Protein AF-A0A7J7K0B6-F1 (afdb_monomer)

Structure (mmCIF, N/CA/C/O backbone):
data_AF-A0A7J7K0B6-F1
#
_entry.id   AF-A0A7J7K0B6-F1
#
loop_
_atom_site.group_PDB
_atom_site.id
_atom_site.type_symbol
_atom_site.label_atom_id
_atom_site.label_alt_id
_atom_site.label_comp_id
_atom_site.label_asym_id
_atom_site.label_entity_id
_atom_site.label_seq_id
_atom_site.pdbx_PDB_ins_code
_atom_site.Cartn_x
_atom_site.Cartn_y
_atom_site.Cartn_z
_atom_site.occupancy
_atom_site.B_iso_or_equiv
_atom_site.auth_seq_id
_atom_site.auth_comp_id
_atom_site.auth_asym_id
_atom_site.auth_atom_id
_atom_site.pdbx_PDB_model_num
ATOM 1 N N . MET A 1 1 ? 31.401 -4.359 -6.823 1.00 62.72 1 MET A N 1
ATOM 2 C CA . MET A 1 1 ? 30.817 -3.080 -7.295 1.00 62.72 1 MET A CA 1
ATOM 3 C C . MET A 1 1 ? 30.082 -3.314 -8.615 1.00 62.72 1 MET A C 1
ATOM 5 O O . MET A 1 1 ? 30.709 -3.185 -9.662 1.00 62.72 1 MET A O 1
ATOM 9 N N . PRO A 1 2 ? 28.789 -3.674 -8.580 1.00 75.25 2 PRO A N 1
ATOM 10 C CA . PRO A 1 2 ? 28.027 -4.053 -9.778 1.00 75.25 2 PRO A CA 1
ATOM 11 C C . PRO A 1 2 ? 27.914 -2.917 -10.810 1.00 75.25 2 PRO A C 1
ATOM 13 O O . PRO A 1 2 ? 28.052 -3.147 -11.998 1.00 75.25 2 PRO A O 1
ATOM 16 N N . LEU A 1 3 ? 27.817 -1.651 -10.392 1.00 81.56 3 LEU A N 1
ATOM 17 C CA . LEU A 1 3 ? 27.759 -0.515 -11.332 1.00 81.56 3 LEU A CA 1
ATOM 18 C C . LEU A 1 3 ? 29.090 -0.213 -12.054 1.00 81.56 3 LEU A C 1
ATOM 20 O O . LEU A 1 3 ? 29.159 0.674 -12.909 1.00 81.56 3 LEU A O 1
ATOM 24 N N . LYS A 1 4 ? 30.186 -0.900 -11.708 1.00 80.94 4 LYS A N 1
ATOM 25 C CA . LYS A 1 4 ? 31.463 -0.751 -12.421 1.00 80.94 4 LYS A CA 1
ATOM 26 C C . LYS A 1 4 ? 31.438 -1.479 -13.766 1.00 80.94 4 LYS A C 1
ATOM 28 O O . LYS A 1 4 ? 31.996 -0.948 -14.721 1.00 80.94 4 LYS A O 1
ATOM 33 N N . THR A 1 5 ? 30.759 -2.621 -13.842 1.00 82.62 5 THR A N 1
ATOM 34 C CA . THR A 1 5 ? 30.656 -3.432 -15.063 1.00 82.62 5 THR A CA 1
ATOM 35 C C . THR A 1 5 ? 29.687 -2.847 -16.087 1.00 82.62 5 THR A C 1
ATOM 37 O O . THR A 1 5 ? 29.778 -3.156 -17.267 1.00 82.62 5 THR A O 1
ATOM 40 N N . LEU A 1 6 ? 28.824 -1.912 -15.678 1.00 85.50 6 LEU A N 1
ATOM 41 C CA . LEU A 1 6 ? 27.868 -1.265 -16.576 1.00 85.50 6 LEU A CA 1
ATOM 42 C C . LEU A 1 6 ? 28.543 -0.461 -17.705 1.00 85.50 6 LEU A C 1
ATOM 44 O O . LEU A 1 6 ? 27.981 -0.325 -18.781 1.00 85.50 6 LEU A O 1
ATOM 48 N N . HIS A 1 7 ? 29.752 0.067 -17.491 1.00 85.00 7 HIS A N 1
ATOM 49 C CA . HIS A 1 7 ? 30.440 0.898 -18.488 1.00 85.00 7 HIS A CA 1
ATOM 50 C C . HIS A 1 7 ? 30.690 0.183 -19.825 1.00 85.00 7 HIS A C 1
ATOM 52 O O . HIS A 1 7 ? 30.212 0.691 -20.837 1.00 85.00 7 HIS A O 1
ATOM 58 N N . PRO A 1 8 ? 31.425 -0.945 -19.863 1.00 85.88 8 PRO A N 1
ATOM 59 C CA . PRO A 1 8 ? 31.659 -1.664 -21.114 1.00 85.88 8 PRO A CA 1
ATOM 60 C C . PRO A 1 8 ? 30.353 -2.206 -21.722 1.00 85.88 8 PRO A C 1
ATOM 62 O O . PRO A 1 8 ? 30.166 -2.144 -22.934 1.00 85.88 8 PRO A O 1
ATOM 65 N N . LEU A 1 9 ? 29.386 -2.601 -20.884 1.00 88.31 9 LEU A N 1
ATOM 66 C CA . LEU A 1 9 ? 28.076 -3.078 -21.339 1.00 88.31 9 LEU A CA 1
ATOM 67 C C . LEU A 1 9 ? 27.243 -2.006 -22.064 1.00 88.31 9 LEU A C 1
ATOM 69 O O . LEU A 1 9 ? 26.505 -2.339 -22.984 1.00 88.31 9 LEU A O 1
ATOM 73 N N . LEU A 1 10 ? 27.351 -0.727 -21.685 1.00 87.44 10 LEU A N 1
ATOM 74 C CA . LEU A 1 10 ? 26.626 0.361 -22.359 1.00 87.44 10 LEU A CA 1
ATOM 75 C C . LEU A 1 10 ? 27.238 0.756 -23.714 1.00 87.44 10 LEU A C 1
ATOM 77 O O . LEU A 1 10 ? 26.515 1.225 -24.592 1.00 87.44 10 LEU A O 1
ATOM 81 N N . GLU A 1 11 ? 28.552 0.598 -23.883 1.00 84.81 11 GLU A N 1
ATOM 82 C CA . GLU A 1 11 ? 29.245 0.964 -25.129 1.00 84.81 11 GLU A CA 1
ATOM 83 C C . GLU A 1 11 ? 29.095 -0.143 -26.172 1.00 84.81 11 GLU A C 1
ATOM 85 O O . GLU A 1 11 ? 28.530 0.081 -27.251 1.00 84.81 11 GLU A O 1
ATOM 90 N N . ASP A 1 12 ? 29.537 -1.343 -25.793 1.00 84.94 12 ASP A N 1
ATOM 91 C CA . ASP A 1 12 ? 29.802 -2.452 -26.708 1.00 84.94 12 ASP A CA 1
ATOM 92 C C . ASP A 1 12 ? 28.930 -3.681 -26.414 1.00 84.94 12 ASP A C 1
ATOM 94 O O . ASP A 1 12 ? 28.853 -4.599 -27.226 1.00 84.94 12 ASP A O 1
ATOM 98 N N . GLY A 1 13 ? 28.233 -3.7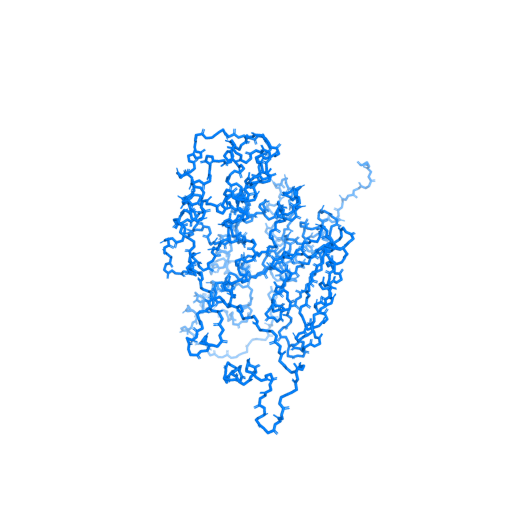06 -25.272 1.00 85.06 13 GLY A N 1
ATOM 99 C CA . GLY A 1 13 ? 27.377 -4.832 -24.886 1.00 85.06 13 GLY A CA 1
ATOM 100 C C . GLY A 1 13 ? 28.126 -6.046 -24.328 1.00 85.06 13 GLY A C 1
ATOM 101 O O . GLY A 1 13 ? 27.493 -7.032 -23.959 1.00 85.06 13 GLY A O 1
ATOM 102 N N . CYS A 1 14 ? 29.455 -5.984 -24.216 1.00 84.62 14 CYS A N 1
ATOM 103 C CA . CYS A 1 14 ? 30.297 -7.055 -23.684 1.00 84.62 14 CYS A CA 1
ATOM 104 C C . CYS A 1 14 ? 31.344 -6.512 -22.701 1.00 84.62 14 CYS A C 1
ATOM 106 O O . CYS A 1 14 ? 31.800 -5.381 -22.832 1.00 84.62 14 CYS A O 1
ATOM 108 N N . GLU A 1 15 ? 31.730 -7.310 -21.699 1.00 79.62 15 GLU A N 1
ATOM 109 C CA . GLU A 1 15 ? 32.771 -6.924 -20.727 1.00 79.62 15 GLU A CA 1
ATOM 110 C C . GLU A 1 15 ? 34.197 -7.164 -21.245 1.00 79.62 15 GLU A C 1
ATOM 112 O O . GLU A 1 15 ? 35.136 -6.507 -20.793 1.00 79.62 15 GLU A O 1
ATOM 117 N N . ASP A 1 16 ? 34.360 -8.109 -22.173 1.00 78.19 16 ASP A N 1
ATOM 118 C CA . ASP A 1 16 ? 35.659 -8.565 -22.655 1.00 78.19 16 ASP A CA 1
ATOM 119 C C . ASP A 1 16 ? 36.112 -7.751 -23.872 1.00 78.19 16 ASP A C 1
ATOM 121 O O . ASP A 1 16 ? 35.555 -7.863 -24.963 1.00 78.19 16 ASP A O 1
ATOM 125 N N . SER A 1 17 ? 37.153 -6.939 -23.684 1.00 67.69 17 SER A N 1
ATOM 126 C CA . SER A 1 17 ? 37.751 -6.119 -24.741 1.00 67.69 17 SER A CA 1
ATOM 127 C C . SER A 1 17 ? 38.537 -6.927 -25.778 1.00 67.69 17 SER A C 1
ATOM 129 O O . SER A 1 17 ? 38.987 -6.358 -26.772 1.00 67.69 17 SER A O 1
ATOM 131 N N . SER A 1 18 ? 38.730 -8.234 -25.557 1.00 73.19 18 SER A N 1
ATOM 132 C CA . SER A 1 18 ? 39.347 -9.139 -26.532 1.00 73.19 18 SER A CA 1
ATOM 133 C C . SER A 1 18 ? 38.360 -9.665 -27.580 1.00 73.19 18 SER A C 1
ATOM 135 O O . SER A 1 18 ? 38.782 -10.194 -28.612 1.00 73.19 18 SER A O 1
ATOM 137 N N . ILE A 1 19 ? 37.055 -9.487 -27.352 1.00 78.44 19 ILE A N 1
ATOM 138 C CA . ILE A 1 19 ? 35.992 -9.879 -28.276 1.00 78.44 19 ILE A CA 1
ATOM 139 C C . ILE A 1 19 ? 35.665 -8.686 -29.177 1.00 78.44 19 ILE A C 1
ATOM 141 O O . ILE A 1 19 ? 35.494 -7.563 -28.711 1.00 78.44 19 ILE A O 1
ATOM 145 N N . THR A 1 20 ? 35.575 -8.917 -30.490 1.00 82.50 20 THR A N 1
ATOM 146 C CA . THR A 1 20 ? 35.057 -7.893 -31.409 1.00 82.50 20 THR A CA 1
ATOM 147 C C . THR A 1 20 ? 33.538 -7.809 -31.228 1.00 82.50 20 THR A C 1
ATOM 149 O O . THR A 1 20 ? 32.883 -8.834 -31.424 1.00 82.50 20 THR A O 1
ATOM 152 N N . PRO A 1 21 ? 32.963 -6.647 -30.860 1.00 82.81 21 PRO A N 1
ATOM 153 C CA . PRO A 1 21 ? 31.543 -6.555 -30.533 1.00 82.81 21 PRO A CA 1
ATOM 154 C C . PRO A 1 21 ? 30.668 -6.889 -31.740 1.00 82.81 21 PRO A C 1
ATOM 156 O O . PRO A 1 21 ? 30.795 -6.278 -32.805 1.00 82.81 21 PRO A O 1
ATOM 159 N N . GLU A 1 22 ? 29.756 -7.844 -31.577 1.00 87.69 22 GLU A N 1
ATOM 160 C CA . GLU A 1 22 ? 28.780 -8.174 -32.612 1.00 87.69 22 GLU A CA 1
ATOM 161 C C . GLU A 1 22 ? 27.518 -7.305 -32.453 1.00 87.69 22 GLU A C 1
ATOM 163 O O . GLU A 1 22 ? 27.133 -6.980 -31.327 1.00 87.69 22 GLU A O 1
ATOM 168 N N . PRO A 1 23 ? 26.815 -6.933 -33.545 1.00 85.06 23 PRO A N 1
ATOM 169 C CA . PRO A 1 23 ? 25.704 -5.977 -33.477 1.00 85.06 23 PRO A CA 1
ATOM 170 C C . PRO A 1 23 ? 24.581 -6.347 -32.499 1.00 85.06 23 PRO A C 1
ATOM 172 O O . PRO A 1 23 ? 23.933 -5.458 -31.953 1.00 85.06 23 PRO A O 1
ATOM 175 N N . TYR A 1 24 ? 24.345 -7.642 -32.270 1.00 87.25 24 TYR A N 1
ATOM 176 C CA . TYR A 1 24 ? 23.297 -8.126 -31.368 1.00 87.25 24 TYR A CA 1
ATOM 177 C C . TYR A 1 24 ? 23.670 -8.033 -29.879 1.00 87.25 24 TYR A C 1
ATOM 179 O O . TYR A 1 24 ? 22.792 -8.187 -29.035 1.00 87.25 24 TYR A O 1
ATOM 187 N N . MET A 1 25 ? 24.946 -7.809 -29.543 1.00 88.06 25 MET A N 1
ATOM 188 C CA . MET A 1 25 ? 25.396 -7.669 -28.151 1.00 88.06 25 MET A CA 1
ATOM 189 C C . MET A 1 25 ? 24.951 -6.330 -27.555 1.00 88.06 25 MET A C 1
ATOM 191 O O . MET A 1 25 ? 24.743 -6.215 -26.347 1.00 88.06 25 MET A O 1
ATOM 195 N N . LYS A 1 26 ? 24.763 -5.312 -28.403 1.00 87.81 26 LYS A N 1
ATOM 196 C CA . LYS A 1 26 ? 24.331 -3.985 -27.976 1.00 87.81 26 LYS A CA 1
ATOM 197 C C . LYS A 1 26 ? 22.828 -3.962 -27.708 1.00 87.81 26 LYS A C 1
ATOM 199 O O . LYS A 1 26 ? 22.013 -4.037 -28.625 1.00 87.81 26 LYS A O 1
ATOM 204 N N . CYS A 1 27 ? 22.470 -3.781 -26.443 1.00 88.38 27 CYS A N 1
ATOM 205 C CA . CYS A 1 27 ? 21.085 -3.702 -25.989 1.00 88.38 27 CYS A CA 1
ATOM 206 C C . CYS A 1 27 ? 20.693 -2.268 -25.616 1.00 88.38 27 CYS A C 1
ATOM 208 O O . CYS A 1 27 ? 21.519 -1.468 -25.176 1.00 88.38 27 CYS A O 1
ATOM 210 N N . ALA A 1 28 ? 19.403 -1.949 -25.740 1.00 89.81 28 ALA A N 1
ATOM 211 C CA . ALA A 1 28 ? 18.856 -0.743 -25.128 1.00 89.81 28 ALA A CA 1
ATOM 212 C C . ALA A 1 28 ? 18.885 -0.879 -23.597 1.00 89.81 28 ALA A C 1
ATOM 214 O O . ALA A 1 28 ? 18.583 -1.943 -23.057 1.00 89.81 28 ALA A O 1
ATOM 215 N N . PHE A 1 29 ? 19.214 0.207 -22.898 1.00 88.50 29 PHE A N 1
ATOM 216 C CA . PHE A 1 29 ? 19.295 0.229 -21.441 1.00 88.50 29 PHE A CA 1
ATOM 217 C C . PHE A 1 29 ? 18.417 1.335 -20.859 1.00 88.50 29 PHE A C 1
ATOM 219 O O . PHE A 1 29 ? 18.525 2.498 -21.245 1.00 88.50 29 PHE A O 1
ATOM 226 N N . VAL A 1 30 ? 17.578 0.967 -19.889 1.00 91.06 30 VAL A N 1
ATOM 227 C CA . VAL A 1 30 ? 16.794 1.900 -19.076 1.00 91.06 30 VAL A CA 1
ATOM 228 C C . VAL A 1 30 ? 17.033 1.560 -17.610 1.00 91.06 30 VAL A C 1
ATOM 230 O O . VAL A 1 30 ? 16.657 0.487 -17.146 1.00 91.06 30 VAL A O 1
ATOM 233 N N . GLY A 1 31 ? 17.667 2.479 -16.882 1.00 88.56 31 GLY A N 1
ATOM 234 C CA . GLY A 1 31 ? 17.874 2.366 -15.441 1.00 88.56 31 GLY A CA 1
ATOM 235 C C . GLY A 1 31 ? 16.835 3.182 -14.678 1.00 88.56 31 GLY A C 1
ATOM 236 O O . GLY A 1 31 ? 16.727 4.387 -14.892 1.00 88.56 31 GLY A O 1
ATOM 237 N N . ILE A 1 32 ? 16.093 2.541 -13.776 1.00 90.00 32 ILE A N 1
ATOM 238 C CA . ILE A 1 32 ? 15.119 3.202 -12.898 1.00 90.00 32 ILE A CA 1
ATOM 239 C C . ILE A 1 32 ? 15.626 3.089 -11.462 1.00 90.00 32 ILE A C 1
ATOM 241 O O . ILE A 1 32 ? 15.944 1.996 -10.999 1.00 90.00 32 ILE A O 1
ATOM 245 N N . SER A 1 33 ? 15.702 4.214 -10.754 1.00 86.00 33 SER A N 1
ATOM 246 C CA . SER A 1 33 ? 16.157 4.260 -9.366 1.00 86.00 33 SER A CA 1
ATOM 247 C C . SER A 1 33 ? 15.370 5.301 -8.579 1.00 86.00 33 SER A C 1
ATOM 249 O O . SER A 1 33 ? 15.103 6.390 -9.081 1.00 86.00 33 SER A O 1
ATOM 251 N N . ASN A 1 34 ? 15.038 4.969 -7.330 1.00 83.44 34 ASN A N 1
ATOM 252 C CA . ASN A 1 34 ? 14.505 5.931 -6.358 1.00 83.44 34 ASN A CA 1
ATOM 253 C C . ASN A 1 34 ? 15.622 6.681 -5.614 1.00 83.44 34 ASN A C 1
ATOM 255 O O . ASN A 1 34 ? 15.354 7.654 -4.920 1.00 83.44 34 ASN A O 1
ATOM 259 N N . TRP A 1 35 ? 16.870 6.230 -5.761 1.00 82.19 35 TRP A N 1
ATOM 260 C CA . TRP A 1 35 ? 18.053 6.837 -5.161 1.00 82.19 35 TRP A CA 1
ATOM 261 C C . TRP A 1 35 ? 18.902 7.521 -6.224 1.00 82.19 35 TRP A C 1
ATOM 263 O O . TRP A 1 35 ? 18.989 7.052 -7.365 1.00 82.19 35 TRP A O 1
ATOM 273 N N . ALA A 1 36 ? 19.552 8.616 -5.838 1.00 77.25 36 ALA A N 1
ATOM 274 C CA . ALA A 1 36 ? 20.495 9.299 -6.707 1.00 77.25 36 ALA A CA 1
ATOM 275 C C . ALA A 1 36 ? 21.640 8.351 -7.102 1.00 77.25 36 ALA A C 1
ATOM 277 O O . ALA A 1 36 ? 22.202 7.641 -6.268 1.00 77.25 36 ALA A O 1
ATOM 278 N N . LEU A 1 37 ? 21.972 8.348 -8.390 1.00 77.19 37 LEU A N 1
ATOM 279 C CA . LEU A 1 37 ? 23.130 7.651 -8.936 1.00 77.19 37 LEU A CA 1
ATOM 280 C C . LEU A 1 37 ? 24.296 8.634 -9.062 1.00 77.19 37 LEU A C 1
ATOM 282 O O . LEU A 1 37 ? 24.095 9.833 -9.249 1.00 77.19 37 LEU A O 1
ATOM 286 N N . ASP A 1 38 ? 25.520 8.122 -8.959 1.00 75.62 38 ASP A N 1
ATOM 287 C CA . ASP A 1 38 ? 26.731 8.924 -9.140 1.00 75.62 38 ASP A CA 1
ATOM 288 C C . ASP A 1 38 ? 26.794 9.489 -10.578 1.00 75.62 38 ASP A C 1
ATOM 290 O O . ASP A 1 38 ? 26.729 8.703 -11.534 1.00 75.62 38 ASP A O 1
ATOM 294 N N . PRO A 1 39 ? 26.958 10.817 -10.764 1.00 69.88 39 PRO A N 1
ATOM 295 C CA . PRO A 1 39 ? 27.107 11.455 -12.075 1.00 69.88 39 PRO A CA 1
ATOM 296 C C . PRO A 1 39 ? 28.132 10.797 -12.999 1.00 69.88 39 PRO A C 1
ATOM 298 O O . PRO A 1 39 ? 27.911 10.740 -14.211 1.00 69.88 39 PRO A O 1
ATOM 301 N N . ALA A 1 40 ? 29.208 10.217 -12.456 1.00 70.31 40 ALA A N 1
ATOM 302 C CA . ALA A 1 40 ? 30.215 9.519 -13.256 1.00 70.31 40 ALA A CA 1
ATOM 303 C C . ALA A 1 40 ? 29.650 8.311 -14.036 1.00 70.31 40 ALA A C 1
ATOM 305 O O . ALA A 1 40 ? 30.222 7.912 -15.051 1.00 70.31 40 ALA A O 1
ATOM 306 N N . LYS A 1 41 ? 28.520 7.745 -13.589 1.00 71.56 41 LYS A N 1
ATOM 307 C CA . LYS A 1 41 ? 27.785 6.656 -14.256 1.00 71.56 41 LYS A CA 1
ATOM 308 C C . LYS A 1 41 ? 26.724 7.149 -15.238 1.00 71.56 41 LYS A C 1
ATOM 310 O O . LYS A 1 41 ? 26.234 6.361 -16.039 1.00 71.56 41 LYS A O 1
ATOM 315 N N . MET A 1 42 ? 26.382 8.435 -15.188 1.00 71.44 42 MET A N 1
ATOM 316 C CA . MET A 1 42 ? 25.254 9.023 -15.917 1.00 71.44 42 MET A CA 1
ATOM 317 C C . MET A 1 42 ? 25.672 9.760 -17.195 1.00 71.44 42 MET A C 1
ATOM 319 O O . MET A 1 42 ? 24.844 9.946 -18.079 1.00 71.44 42 MET A O 1
ATOM 323 N N . ASN A 1 43 ? 26.959 10.091 -17.358 1.00 79.06 43 ASN A N 1
ATOM 324 C CA . ASN A 1 43 ? 27.496 10.779 -18.547 1.00 79.06 43 ASN A CA 1
ATOM 325 C C . ASN A 1 43 ? 27.365 9.993 -19.871 1.00 79.06 43 ASN A C 1
ATOM 327 O O . ASN A 1 43 ? 27.688 10.526 -20.928 1.00 79.06 43 ASN A O 1
ATOM 331 N N . ARG A 1 44 ? 26.933 8.726 -19.823 1.00 81.31 44 ARG A N 1
ATOM 332 C CA . ARG A 1 44 ? 26.809 7.818 -20.980 1.00 81.31 44 ARG A CA 1
ATOM 333 C C . ARG A 1 44 ? 25.367 7.617 -21.453 1.00 81.31 44 ARG A C 1
ATOM 335 O O . ARG A 1 44 ? 25.108 6.776 -22.305 1.00 81.31 44 ARG A O 1
ATOM 342 N N . GLY A 1 45 ? 24.424 8.363 -20.889 1.00 83.81 45 GLY A N 1
ATOM 343 C CA . GLY A 1 45 ? 23.016 8.276 -21.249 1.00 83.81 45 GLY A CA 1
ATOM 344 C C . GLY A 1 45 ? 22.270 9.569 -20.960 1.00 83.81 45 GLY A C 1
ATOM 345 O O . GLY A 1 45 ? 22.851 10.582 -20.574 1.00 83.81 45 GLY A O 1
ATOM 346 N N . ILE A 1 46 ? 20.955 9.527 -21.150 1.00 87.81 46 ILE A N 1
ATOM 347 C CA . ILE A 1 46 ? 20.067 10.623 -20.768 1.00 87.81 46 ILE A CA 1
ATOM 348 C C . ILE A 1 46 ? 19.648 10.395 -19.319 1.00 87.81 46 ILE A C 1
ATOM 350 O O . ILE A 1 46 ? 19.001 9.397 -19.003 1.00 87.81 46 ILE A O 1
ATOM 354 N N . PHE A 1 47 ? 20.002 11.332 -18.443 1.00 87.69 47 PHE A N 1
ATOM 355 C CA . PHE A 1 47 ? 19.573 11.320 -17.051 1.00 87.69 47 PHE A CA 1
ATOM 356 C C . PHE A 1 47 ? 18.361 12.227 -16.854 1.00 87.69 47 PHE A C 1
ATOM 358 O O . PHE A 1 47 ? 18.395 13.414 -17.179 1.00 87.69 47 PHE A O 1
ATOM 365 N N . VAL A 1 48 ? 17.292 11.664 -16.293 1.00 89.06 48 VAL A N 1
ATOM 366 C CA . VAL A 1 48 ? 16.083 12.402 -15.926 1.00 89.06 48 VAL A CA 1
ATOM 367 C C . VAL A 1 48 ? 15.874 12.254 -14.428 1.00 89.06 48 VAL A C 1
ATOM 369 O O . VAL A 1 48 ? 15.624 11.155 -13.939 1.00 89.06 48 VAL A O 1
ATOM 372 N N . GLN A 1 49 ? 15.938 13.369 -13.705 1.00 86.81 49 GLN A N 1
ATOM 373 C CA . GLN A 1 49 ? 15.642 13.420 -12.278 1.00 86.81 49 GLN A CA 1
ATOM 374 C C . GLN A 1 49 ? 14.333 14.160 -12.042 1.00 86.81 49 GLN A C 1
ATOM 376 O O . GLN A 1 49 ? 14.098 15.230 -12.605 1.00 86.81 49 GLN A O 1
ATOM 381 N N . ARG A 1 50 ? 13.492 13.605 -11.170 1.00 86.31 50 ARG A N 1
ATOM 382 C CA . ARG A 1 50 ? 12.299 14.278 -10.656 1.00 86.31 50 ARG A CA 1
ATOM 383 C C . ARG A 1 50 ? 12.404 14.359 -9.142 1.00 86.31 50 ARG A C 1
ATOM 385 O O . ARG A 1 50 ? 12.654 13.349 -8.493 1.00 86.31 50 ARG A O 1
ATOM 392 N N . GLY A 1 51 ? 12.269 15.570 -8.611 1.00 84.62 51 GLY A N 1
ATOM 393 C CA . GLY A 1 51 ? 12.139 15.790 -7.174 1.00 84.62 51 GLY A CA 1
ATOM 394 C C . GLY A 1 51 ? 10.694 15.617 -6.712 1.00 84.62 51 GLY A C 1
ATOM 395 O O . GLY A 1 51 ? 9.825 15.199 -7.481 1.00 84.62 51 GLY A O 1
ATOM 396 N N . THR A 1 52 ? 10.437 15.991 -5.463 1.00 83.50 52 THR A N 1
ATOM 397 C CA . THR A 1 52 ? 9.082 16.048 -4.912 1.00 83.50 52 THR A CA 1
ATOM 398 C C . THR A 1 52 ? 8.224 17.031 -5.719 1.00 83.50 52 THR A C 1
ATOM 400 O O . THR A 1 52 ? 8.688 18.146 -5.990 1.00 83.50 52 THR A O 1
ATOM 403 N N . PRO A 1 53 ? 6.993 16.653 -6.118 1.00 86.94 53 PRO A N 1
ATOM 404 C CA . PRO A 1 53 ? 6.115 17.532 -6.876 1.00 86.94 53 PRO A CA 1
ATOM 405 C C . PRO A 1 53 ? 5.852 18.839 -6.140 1.00 86.94 53 PRO A C 1
ATOM 407 O O . PRO A 1 53 ? 5.492 18.854 -4.963 1.00 86.94 53 PRO A O 1
ATOM 410 N N . LYS A 1 54 ? 5.978 19.955 -6.854 1.00 90.06 54 LYS A N 1
ATOM 411 C CA . LYS A 1 54 ? 5.622 21.270 -6.317 1.00 90.06 54 LYS A CA 1
ATOM 412 C C . LYS A 1 54 ? 4.105 21.366 -6.118 1.00 90.06 54 LYS A C 1
ATOM 414 O O . LYS A 1 54 ? 3.354 20.709 -6.842 1.00 90.06 54 LYS A O 1
ATOM 419 N N . PRO A 1 55 ? 3.604 22.282 -5.268 1.00 92.75 55 PRO A N 1
ATOM 420 C CA . PRO A 1 55 ? 2.165 22.417 -5.020 1.00 92.75 55 PRO A CA 1
ATOM 421 C C . PRO A 1 55 ? 1.315 22.601 -6.287 1.00 92.75 55 PRO A C 1
ATOM 423 O O . PRO A 1 55 ? 0.199 22.097 -6.379 1.00 92.75 55 PRO A O 1
ATOM 426 N N . LYS A 1 56 ? 1.843 23.306 -7.297 1.00 94.38 56 LYS A N 1
ATOM 427 C CA . LYS A 1 56 ? 1.170 23.475 -8.596 1.00 94.38 56 LYS A CA 1
ATOM 428 C C . LYS A 1 56 ? 1.091 22.167 -9.389 1.00 94.38 56 LYS A C 1
ATOM 430 O O . LYS A 1 56 ? 0.063 21.898 -10.000 1.00 94.38 56 LYS A O 1
ATOM 435 N N . GLU A 1 57 ? 2.157 21.373 -9.370 1.00 93.94 57 GLU A N 1
ATOM 436 C CA . GLU A 1 57 ? 2.236 20.086 -10.068 1.00 93.94 57 GLU A CA 1
ATOM 437 C C . GLU A 1 57 ? 1.308 19.067 -9.408 1.00 93.94 57 GLU A C 1
ATOM 439 O O . GLU A 1 57 ? 0.552 18.399 -10.102 1.00 93.94 57 GLU A O 1
ATOM 444 N N . LEU A 1 58 ? 1.279 19.020 -8.074 1.00 94.69 58 LEU A N 1
ATOM 445 C CA . LEU A 1 58 ? 0.385 18.147 -7.316 1.00 94.69 58 LEU A CA 1
ATOM 446 C C . LEU A 1 58 ? -1.095 18.436 -7.615 1.00 94.69 58 LEU A C 1
ATOM 448 O O . LEU A 1 58 ? -1.868 17.520 -7.893 1.00 94.69 58 LEU A O 1
ATOM 452 N N . LYS A 1 59 ? -1.476 19.720 -7.647 1.00 94.44 59 LYS A N 1
ATOM 453 C CA . LYS A 1 59 ? -2.826 20.152 -8.044 1.00 94.44 59 LYS A CA 1
ATOM 454 C C . LYS A 1 59 ? -3.139 19.786 -9.492 1.00 94.44 59 LYS A C 1
ATOM 456 O O . LYS A 1 59 ? -4.270 19.413 -9.785 1.00 94.44 59 LYS A O 1
ATOM 461 N N . GLN A 1 60 ? -2.163 19.886 -10.396 1.00 94.12 60 GLN A N 1
ATOM 462 C CA . GLN A 1 60 ? -2.351 19.463 -11.782 1.00 94.12 60 GLN A CA 1
ATOM 463 C C . GLN A 1 60 ? -2.568 17.951 -11.868 1.00 94.12 60 GLN A C 1
ATOM 465 O O . GLN A 1 60 ? -3.509 17.530 -12.525 1.00 94.12 60 GLN A O 1
ATOM 470 N N . ILE A 1 61 ? -1.770 17.148 -11.162 1.00 92.75 61 ILE A N 1
ATOM 471 C CA . ILE A 1 61 ? -1.933 15.690 -11.117 1.00 92.75 61 ILE A CA 1
ATOM 472 C C . ILE A 1 61 ? -3.329 15.318 -10.610 1.00 92.75 61 ILE A C 1
ATOM 474 O O . ILE A 1 61 ? -4.010 14.515 -11.236 1.00 92.75 61 ILE A O 1
ATOM 478 N N . ALA A 1 62 ? -3.788 15.945 -9.526 1.00 92.94 62 ALA A N 1
ATOM 479 C CA . ALA A 1 62 ? -5.135 15.727 -9.009 1.00 92.94 62 ALA A CA 1
ATOM 480 C C . ALA A 1 62 ? -6.222 16.068 -10.043 1.00 92.94 62 ALA A C 1
ATOM 482 O O . ALA A 1 62 ? -7.166 15.299 -10.205 1.00 92.94 62 ALA A O 1
ATOM 483 N N . LYS A 1 63 ? -6.065 17.163 -10.801 1.00 91.19 63 LYS A N 1
ATOM 484 C CA . LYS A 1 63 ? -6.968 17.493 -11.918 1.00 91.19 63 LYS A CA 1
ATOM 485 C C . LYS A 1 63 ? -6.941 16.436 -13.021 1.00 91.19 63 LYS A C 1
ATOM 487 O O . LYS A 1 63 ? -8.001 16.087 -13.519 1.00 91.19 63 LYS A O 1
ATOM 492 N N . GLU A 1 64 ? -5.768 15.922 -13.394 1.00 90.38 64 GLU A N 1
ATOM 493 C CA . GLU A 1 64 ? -5.661 14.849 -14.396 1.00 90.38 64 GLU A CA 1
ATOM 494 C C . GLU A 1 64 ? -6.344 13.559 -13.930 1.00 90.38 64 GLU A C 1
ATOM 496 O O . GLU A 1 64 ? -7.023 12.919 -14.723 1.00 90.38 64 GLU A O 1
ATOM 501 N N . ILE A 1 65 ? -6.234 13.201 -12.645 1.00 88.62 65 ILE A N 1
ATOM 502 C CA . ILE A 1 65 ? -6.954 12.045 -12.080 1.00 88.62 65 ILE A CA 1
ATOM 503 C C . ILE A 1 65 ? -8.474 12.237 -12.213 1.00 88.62 65 ILE A C 1
ATOM 505 O O . ILE A 1 65 ? -9.194 11.281 -12.482 1.00 88.62 65 ILE A O 1
ATOM 509 N N . CYS A 1 66 ? -8.961 13.474 -12.097 1.00 85.44 66 CYS A N 1
ATOM 510 C CA . CYS A 1 66 ? -10.381 13.795 -12.242 1.00 85.44 66 CYS A CA 1
ATOM 511 C C . CYS A 1 66 ? -10.870 13.832 -13.709 1.00 85.44 66 CYS A C 1
ATOM 513 O O . CYS A 1 66 ? -12.077 13.850 -13.930 1.00 85.44 66 CYS A O 1
ATOM 515 N N . ARG A 1 67 ? -9.985 13.843 -14.724 1.00 79.25 67 ARG A N 1
ATOM 516 C CA . ARG A 1 67 ? -10.335 14.148 -16.135 1.00 79.25 67 ARG A CA 1
ATOM 517 C C . ARG A 1 67 ? -11.144 13.086 -16.899 1.00 79.25 67 ARG A C 1
ATOM 519 O O . ARG A 1 67 ? -11.423 13.287 -18.076 1.00 79.25 67 ARG A O 1
ATOM 526 N N . GLY A 1 68 ? -11.550 11.994 -16.260 1.00 65.81 68 GLY A N 1
ATOM 527 C CA . GLY A 1 68 ? -12.468 10.992 -16.827 1.00 65.81 68 GLY A CA 1
ATOM 528 C C . GLY A 1 68 ? -13.824 10.908 -16.120 1.00 65.81 68 GLY A C 1
ATOM 529 O O . GLY A 1 68 ? -14.675 10.126 -16.531 1.00 65.81 68 GLY A O 1
ATOM 530 N N . SER A 1 69 ? -14.021 11.691 -15.058 1.00 68.56 69 SER A N 1
ATOM 531 C CA . SER A 1 69 ? -15.207 11.641 -14.204 1.00 68.56 69 SER A CA 1
ATOM 532 C C . SER A 1 69 ? -16.287 12.599 -14.697 1.00 68.56 69 SER A C 1
ATOM 534 O O . SER A 1 69 ? -15.996 13.744 -15.052 1.00 68.56 69 SER A O 1
ATOM 536 N N . GLN A 1 70 ? -17.549 12.159 -14.669 1.00 64.75 70 GLN A N 1
ATOM 537 C CA . GLN A 1 70 ? -18.692 13.029 -14.974 1.00 64.75 70 GLN A CA 1
ATOM 538 C C . GLN A 1 70 ? -18.857 14.139 -13.919 1.00 64.75 70 GLN A C 1
ATOM 540 O O . GLN A 1 70 ? -19.395 15.202 -14.226 1.00 64.75 70 GLN A O 1
ATOM 545 N N . SER A 1 71 ? -18.349 13.918 -12.701 1.00 61.94 71 SER A N 1
ATOM 546 C CA . SER A 1 71 ? -18.452 14.829 -11.551 1.00 61.94 71 SER A CA 1
ATOM 547 C C . SER A 1 71 ? -17.163 15.613 -11.252 1.00 61.94 71 SER A C 1
ATOM 549 O O . SER A 1 71 ? -17.139 16.437 -10.327 1.00 61.94 71 SER A O 1
ATOM 551 N N . GLY A 1 72 ? -16.088 15.369 -12.013 1.00 57.72 72 GLY A N 1
ATOM 552 C CA . GLY A 1 72 ? -14.743 15.892 -11.750 1.00 57.72 72 GLY A CA 1
ATOM 553 C C . GLY A 1 72 ? -14.639 17.421 -11.777 1.00 57.72 72 GLY A C 1
ATOM 554 O O . GLY A 1 72 ? -13.929 18.000 -10.951 1.00 57.72 72 GLY A O 1
ATOM 555 N N . ASP A 1 73 ? -15.385 18.086 -12.666 1.00 58.91 73 ASP A N 1
ATOM 556 C CA . ASP A 1 73 ? -15.247 19.532 -12.895 1.00 58.91 73 ASP A CA 1
ATOM 557 C C . ASP A 1 73 ? -16.041 20.421 -11.917 1.00 58.91 73 ASP A C 1
ATOM 559 O O . ASP A 1 73 ? -15.683 21.587 -11.746 1.00 58.91 73 ASP A O 1
ATOM 563 N N . THR A 1 74 ? -17.071 19.912 -11.221 1.00 64.25 74 THR A N 1
ATOM 564 C CA . THR A 1 74 ? -17.914 20.743 -10.328 1.00 64.25 74 THR A CA 1
ATOM 565 C C . THR A 1 74 ? -17.892 20.326 -8.856 1.00 64.25 74 THR A C 1
ATOM 567 O O . THR A 1 74 ? -17.809 21.201 -7.993 1.00 64.25 74 THR A O 1
ATOM 570 N N . ASN A 1 75 ? -17.903 19.026 -8.535 1.00 76.62 75 ASN A N 1
ATOM 571 C CA . ASN A 1 75 ? -18.035 18.554 -7.147 1.00 76.62 75 ASN A CA 1
ATOM 572 C C . ASN A 1 75 ? -16.697 18.280 -6.454 1.00 76.62 75 ASN A C 1
ATOM 574 O O . ASN A 1 75 ? -16.506 18.653 -5.295 1.00 76.62 75 ASN A O 1
ATOM 578 N N . VAL A 1 76 ? -15.754 17.658 -7.165 1.00 86.56 76 VAL A N 1
ATOM 579 C CA . VAL A 1 76 ? -14.419 17.336 -6.629 1.00 86.56 76 VAL A CA 1
ATOM 580 C C . VAL A 1 76 ? -13.486 18.546 -6.711 1.00 86.56 76 VAL A C 1
ATOM 582 O O . VAL A 1 76 ? -12.629 18.735 -5.846 1.00 86.56 76 VAL A O 1
ATOM 585 N N . GLY A 1 77 ? -13.686 19.419 -7.706 1.00 87.44 77 GLY A N 1
ATOM 586 C CA . GLY A 1 77 ? -12.814 20.560 -7.997 1.00 87.44 77 GLY A CA 1
ATOM 587 C C . GLY A 1 77 ? -12.512 21.464 -6.796 1.00 87.44 77 GLY A C 1
ATOM 588 O O . GLY A 1 77 ? -11.364 21.885 -6.624 1.00 87.44 77 GLY A O 1
ATOM 589 N N . ARG A 1 78 ? -13.498 21.705 -5.916 1.00 89.25 78 ARG A N 1
ATOM 590 C CA . ARG A 1 78 ? -13.311 22.516 -4.696 1.00 89.25 78 ARG A CA 1
ATOM 591 C C . ARG A 1 78 ? -12.381 21.872 -3.662 1.00 89.25 78 ARG A C 1
ATOM 593 O O . ARG A 1 78 ? -11.757 22.596 -2.895 1.00 89.25 78 ARG A O 1
ATOM 600 N N . PHE A 1 79 ? -12.245 20.545 -3.670 1.00 92.44 79 PHE A N 1
ATOM 601 C CA . PHE A 1 79 ? -11.412 19.791 -2.729 1.00 92.44 79 PHE A CA 1
ATOM 602 C C . PHE A 1 79 ? -9.996 19.522 -3.248 1.00 92.44 79 PHE A C 1
ATOM 604 O O . PHE A 1 79 ? -9.114 19.217 -2.455 1.00 92.44 79 PHE A O 1
ATOM 611 N N . ILE A 1 80 ? -9.722 19.710 -4.545 1.00 93.62 80 ILE A N 1
ATOM 612 C CA . ILE A 1 80 ? -8.389 19.456 -5.123 1.00 93.62 80 ILE A CA 1
ATOM 613 C C . ILE A 1 80 ? -7.290 20.247 -4.404 1.00 93.62 80 ILE A C 1
ATOM 615 O O . ILE A 1 80 ? -6.255 19.694 -4.038 1.00 93.62 80 ILE A O 1
ATOM 619 N N . ALA A 1 81 ? -7.483 21.557 -4.227 1.00 94.75 81 ALA A N 1
ATOM 620 C CA . ALA A 1 81 ? -6.484 22.390 -3.564 1.00 94.75 81 ALA A CA 1
ATOM 621 C C . ALA A 1 81 ? -6.363 22.080 -2.057 1.00 94.75 81 ALA A C 1
ATOM 623 O O . ALA A 1 81 ? -5.225 21.904 -1.623 1.00 94.75 81 ALA A O 1
ATOM 624 N N . PRO A 1 82 ? -7.467 21.959 -1.294 1.00 95.38 82 PRO A N 1
ATOM 625 C CA . PRO A 1 82 ? -7.455 21.471 0.085 1.00 95.38 82 PRO A CA 1
ATOM 626 C C . PRO A 1 82 ? -6.725 20.145 0.310 1.00 95.38 82 PRO A C 1
ATOM 628 O O . PRO A 1 82 ? -5.811 20.085 1.127 1.00 95.38 82 PRO A O 1
ATOM 631 N N . LEU A 1 83 ? -7.067 19.099 -0.448 1.00 96.56 83 LEU A N 1
ATOM 632 C CA . LEU A 1 83 ? -6.470 17.769 -0.297 1.00 96.56 83 LEU A CA 1
ATOM 633 C C . LEU A 1 83 ? -4.984 17.782 -0.681 1.00 96.56 83 LEU A C 1
ATOM 635 O O . LEU A 1 83 ? -4.158 17.165 -0.015 1.00 96.56 83 LEU A O 1
ATOM 639 N N . ALA A 1 84 ? -4.610 18.529 -1.725 1.00 96.44 84 ALA A N 1
ATOM 640 C CA . ALA A 1 84 ? -3.205 18.709 -2.079 1.00 96.44 84 ALA A CA 1
ATOM 641 C C . ALA A 1 84 ? -2.420 19.419 -0.963 1.00 96.44 84 ALA A C 1
ATOM 643 O O . ALA A 1 84 ? -1.291 19.033 -0.678 1.00 96.44 84 ALA A O 1
ATOM 644 N N . ASN A 1 85 ? -3.003 20.441 -0.332 1.00 95.12 85 ASN A N 1
ATOM 645 C CA . ASN A 1 85 ? -2.364 21.151 0.773 1.00 95.12 85 ASN A CA 1
ATOM 646 C C . ASN A 1 85 ? -2.221 20.254 2.015 1.00 95.12 85 ASN A C 1
ATOM 648 O O . ASN A 1 85 ? -1.135 20.217 2.577 1.00 95.12 85 ASN A O 1
ATOM 652 N N . GLY A 1 86 ? -3.253 19.489 2.394 1.00 95.31 86 GLY A N 1
ATOM 653 C CA . GLY A 1 86 ? -3.176 18.567 3.537 1.00 95.31 86 GLY A CA 1
ATOM 654 C C . GLY A 1 86 ? -2.086 17.502 3.365 1.00 95.31 86 GLY A C 1
ATOM 655 O O . GLY A 1 86 ? -1.308 17.252 4.280 1.00 95.31 86 GLY A O 1
ATOM 656 N N . TYR A 1 87 ? -1.929 16.954 2.154 1.00 95.81 87 TYR A N 1
ATOM 657 C CA . TYR A 1 87 ? -0.813 16.048 1.855 1.00 95.81 87 TYR A CA 1
ATOM 658 C C . TYR A 1 87 ? 0.559 16.730 1.979 1.00 95.81 87 TYR A C 1
ATOM 660 O O . TYR A 1 87 ? 1.502 16.126 2.485 1.00 95.81 87 TYR A O 1
ATOM 668 N N . LEU A 1 88 ? 0.688 17.983 1.531 1.00 93.12 88 LEU A N 1
ATOM 669 C CA . LEU A 1 88 ? 1.940 18.733 1.659 1.00 93.12 88 LEU A CA 1
ATOM 670 C C . LEU A 1 88 ? 2.267 19.039 3.124 1.00 93.12 88 LEU A C 1
ATOM 672 O O . LEU A 1 88 ? 3.425 18.927 3.504 1.00 93.12 88 LEU A O 1
ATOM 676 N N . GLU A 1 89 ? 1.268 19.343 3.954 1.00 92.69 89 GLU A N 1
ATOM 677 C CA . GLU A 1 89 ? 1.474 19.524 5.395 1.00 92.69 89 GLU A CA 1
ATOM 678 C C . GLU A 1 89 ? 1.937 18.229 6.076 1.00 92.69 89 GLU A C 1
ATOM 680 O O . GLU A 1 89 ? 2.837 18.281 6.911 1.00 92.69 89 GLU A O 1
ATOM 685 N N . ILE A 1 90 ? 1.411 17.065 5.671 1.00 92.19 90 ILE A N 1
ATOM 686 C CA . ILE A 1 90 ? 1.938 15.762 6.117 1.00 92.19 90 ILE A CA 1
ATOM 687 C C . ILE A 1 90 ? 3.402 15.595 5.694 1.00 92.19 90 ILE A C 1
ATOM 689 O O . ILE A 1 90 ? 4.213 15.118 6.483 1.00 92.19 90 ILE A O 1
ATOM 693 N N . CYS A 1 91 ? 3.758 15.999 4.470 1.00 89.00 91 CYS A N 1
ATOM 694 C CA . CYS A 1 91 ? 5.143 15.936 3.997 1.00 89.00 91 CYS A CA 1
ATOM 695 C C . CYS A 1 91 ? 6.082 16.889 4.756 1.00 89.00 91 CYS A C 1
ATOM 697 O O . CYS A 1 91 ? 7.268 16.611 4.893 1.00 89.00 91 CYS A O 1
ATOM 699 N N . ASP A 1 92 ? 5.578 18.023 5.230 1.00 87.69 92 ASP A N 1
ATOM 700 C CA . ASP A 1 92 ? 6.380 18.992 5.979 1.00 87.69 92 ASP A CA 1
ATOM 701 C C . ASP A 1 92 ? 6.453 18.648 7.483 1.00 87.69 92 ASP A C 1
ATOM 703 O O . ASP A 1 92 ? 7.331 19.142 8.203 1.00 87.69 92 ASP A O 1
ATOM 707 N N . ALA A 1 93 ? 5.558 17.782 7.971 1.00 84.75 93 ALA A N 1
ATOM 708 C CA . ALA A 1 93 ? 5.492 17.362 9.362 1.00 84.75 93 ALA A CA 1
ATOM 709 C C . ALA A 1 93 ? 6.628 16.391 9.721 1.00 84.75 93 ALA A C 1
ATOM 711 O O . ALA A 1 93 ? 6.717 15.271 9.222 1.00 84.75 93 ALA A O 1
ATOM 712 N N . LYS A 1 94 ? 7.479 16.798 10.668 1.00 73.00 94 LYS A N 1
ATOM 713 C CA . LYS A 1 94 ? 8.557 15.953 11.202 1.00 73.00 94 LYS A CA 1
ATOM 714 C C . LYS A 1 94 ? 8.105 15.213 12.459 1.00 73.00 94 LYS A C 1
ATOM 716 O O . LYS A 1 94 ? 7.578 15.832 13.382 1.00 73.00 94 LYS A O 1
ATOM 721 N N . LYS A 1 95 ? 8.386 13.909 12.532 1.00 67.88 95 LYS A N 1
ATOM 722 C CA . LYS A 1 95 ? 8.189 13.071 13.728 1.00 67.88 95 LYS A CA 1
ATOM 723 C C . LYS A 1 95 ? 9.558 12.543 14.193 1.00 67.88 95 LYS A C 1
ATOM 725 O O . LYS A 1 95 ? 10.209 11.853 13.418 1.00 67.88 95 LYS A O 1
ATOM 730 N N . PRO A 1 96 ? 10.027 12.877 15.409 1.00 55.12 96 PRO A N 1
ATOM 731 C CA . PRO A 1 96 ? 11.381 12.526 15.852 1.00 55.12 96 PRO A CA 1
ATOM 732 C C . PRO A 1 96 ? 11.577 11.060 16.288 1.00 55.12 96 PRO A C 1
ATOM 734 O O . PRO A 1 96 ? 12.721 10.622 16.360 1.00 55.12 96 PRO A O 1
ATOM 737 N N . GLU A 1 97 ? 10.511 10.306 16.582 1.00 58.22 97 GLU A N 1
ATOM 738 C CA . GLU A 1 97 ? 10.609 8.988 17.249 1.00 58.22 97 GLU A CA 1
ATOM 739 C C . GLU A 1 97 ? 10.165 7.787 16.395 1.00 58.22 97 GLU A C 1
ATOM 741 O O . GLU A 1 97 ? 10.325 6.641 16.807 1.00 58.22 97 GLU A O 1
ATOM 746 N N . GLU A 1 98 ? 9.633 8.020 15.195 1.00 62.25 98 GLU A N 1
ATOM 747 C CA . GLU A 1 98 ? 9.219 6.972 14.252 1.00 62.25 98 GLU A CA 1
ATOM 748 C C . GLU A 1 98 ? 9.760 7.281 12.850 1.00 62.25 98 GLU A C 1
ATOM 750 O O . GLU A 1 98 ? 10.403 8.311 12.640 1.00 62.25 98 GLU A O 1
ATOM 755 N N . ARG A 1 99 ? 9.526 6.380 11.883 1.00 76.06 99 ARG A N 1
ATOM 756 C CA . ARG A 1 99 ? 9.847 6.648 10.471 1.00 76.06 99 ARG A CA 1
ATOM 757 C C . ARG A 1 99 ? 9.232 7.994 10.062 1.00 76.06 99 ARG A C 1
ATOM 759 O O . ARG A 1 99 ? 8.074 8.252 10.386 1.00 76.06 99 ARG A O 1
ATOM 766 N N . ASP A 1 100 ? 9.998 8.815 9.346 1.00 80.44 100 ASP A N 1
ATOM 767 C CA . ASP A 1 100 ? 9.532 10.107 8.839 1.00 80.44 100 ASP A CA 1
ATOM 768 C C . ASP A 1 100 ? 8.233 9.912 8.033 1.00 80.44 100 ASP A C 1
ATOM 770 O O . ASP A 1 100 ? 8.111 8.972 7.239 1.00 80.44 100 ASP A O 1
ATOM 774 N N . LEU A 1 101 ? 7.244 10.785 8.241 1.00 85.00 101 LEU A N 1
ATOM 775 C CA . LEU A 1 101 ? 5.961 10.711 7.541 1.00 85.00 101 LEU A CA 1
ATOM 776 C C . LEU A 1 101 ? 6.149 10.786 6.021 1.00 85.00 101 LEU A C 1
ATOM 778 O O . LEU A 1 101 ? 5.414 10.126 5.291 1.00 85.00 101 LEU A O 1
ATOM 782 N N . THR A 1 102 ? 7.178 11.491 5.542 1.00 83.44 102 THR A N 1
ATOM 783 C CA . THR A 1 102 ? 7.552 11.550 4.117 1.00 83.44 102 THR A CA 1
ATOM 784 C C . THR A 1 102 ? 8.062 10.223 3.553 1.00 83.44 102 THR A C 1
ATOM 786 O O . THR A 1 102 ? 7.988 9.981 2.346 1.00 83.44 102 THR A O 1
ATOM 789 N N . GLU A 1 103 ? 8.578 9.346 4.411 1.00 87.38 103 GLU A N 1
ATOM 790 C CA . GLU A 1 103 ? 9.038 8.005 4.054 1.00 87.38 103 GLU A CA 1
ATOM 791 C C . GLU A 1 103 ? 7.936 6.947 4.219 1.00 87.38 103 GLU A C 1
ATOM 793 O O . GLU A 1 103 ? 8.063 5.835 3.695 1.00 87.38 103 GLU A O 1
ATOM 798 N N . PHE A 1 104 ? 6.866 7.265 4.954 1.00 92.75 104 PHE A N 1
ATOM 799 C CA . PHE A 1 104 ? 5.734 6.369 5.202 1.00 92.75 104 PHE A CA 1
ATOM 800 C C . PHE A 1 104 ? 4.539 6.632 4.270 1.00 92.75 104 PHE A C 1
ATOM 802 O O . PHE A 1 104 ? 3.899 5.686 3.799 1.00 92.75 104 PHE A O 1
ATOM 809 N N . PHE A 1 105 ? 4.264 7.906 3.982 1.00 94.31 105 PHE A N 1
ATOM 810 C CA . PHE A 1 105 ? 3.206 8.361 3.086 1.00 94.31 105 PHE A CA 1
ATOM 811 C C . PHE A 1 105 ? 3.797 8.959 1.810 1.00 94.31 105 PHE A C 1
ATOM 813 O O . PHE A 1 105 ? 4.511 9.960 1.823 1.00 94.31 105 PHE A O 1
ATOM 820 N N . GLY A 1 106 ? 3.464 8.355 0.674 1.00 93.50 106 GLY A N 1
ATOM 821 C CA . GLY A 1 106 ? 3.980 8.741 -0.631 1.00 93.50 106 GLY A CA 1
ATOM 822 C C . GLY A 1 106 ? 2.909 9.281 -1.571 1.00 93.50 106 GLY A C 1
ATOM 823 O O . GLY A 1 106 ? 1.717 9.322 -1.279 1.00 93.50 106 GLY A O 1
ATOM 824 N N . LEU A 1 107 ? 3.329 9.617 -2.791 1.00 93.62 107 LEU A N 1
ATOM 825 C CA . LEU A 1 107 ? 2.418 10.106 -3.833 1.00 93.62 107 LEU A CA 1
ATOM 826 C C . LEU A 1 107 ? 1.303 9.112 -4.183 1.00 93.62 107 LEU A C 1
ATOM 828 O O . LEU A 1 107 ? 0.233 9.520 -4.616 1.00 93.62 107 LEU A O 1
ATOM 832 N N . ARG A 1 108 ? 1.534 7.811 -3.991 1.00 93.75 108 ARG A N 1
ATOM 833 C CA . ARG A 1 108 ? 0.519 6.775 -4.220 1.00 93.75 108 ARG A CA 1
ATOM 834 C C . ARG A 1 108 ? -0.632 6.839 -3.221 1.00 93.75 108 ARG A C 1
ATOM 836 O O . ARG A 1 108 ? -1.752 6.527 -3.614 1.00 93.75 108 ARG A O 1
ATOM 843 N N . ASP A 1 109 ? -0.374 7.267 -1.986 1.00 96.06 109 ASP A N 1
ATOM 844 C CA . ASP A 1 109 ? -1.422 7.536 -0.998 1.00 96.06 109 ASP A CA 1
ATOM 845 C C . ASP A 1 109 ? -2.302 8.687 -1.475 1.00 96.06 109 ASP A C 1
ATOM 847 O O . ASP A 1 109 ? -3.518 8.544 -1.577 1.00 96.06 109 ASP A O 1
ATOM 851 N N . PHE A 1 110 ? -1.676 9.781 -1.917 1.00 96.00 110 PHE A N 1
ATOM 852 C CA . PHE A 1 110 ? -2.388 10.919 -2.491 1.00 96.00 110 PHE A CA 1
ATOM 853 C C . PHE A 1 110 ? -3.177 10.557 -3.763 1.00 96.00 110 PHE A C 1
ATOM 855 O O . PHE A 1 110 ? -4.327 10.962 -3.916 1.00 96.00 110 PHE A O 1
ATOM 862 N N . TYR A 1 111 ? -2.600 9.774 -4.679 1.00 94.00 111 TYR A N 1
ATOM 863 C CA . TYR A 1 111 ? -3.301 9.357 -5.900 1.00 94.00 111 TYR A CA 1
ATOM 864 C C . TYR A 1 111 ? -4.512 8.484 -5.584 1.00 94.00 111 TYR A C 1
ATOM 866 O O . TYR A 1 111 ? -5.563 8.656 -6.196 1.00 94.00 111 TYR A O 1
ATOM 874 N N . SER A 1 112 ? -4.369 7.574 -4.623 1.00 93.50 112 SER A N 1
ATOM 875 C CA . SER A 1 112 ? -5.441 6.668 -4.210 1.00 93.50 112 SER A CA 1
ATOM 876 C C . SER A 1 112 ? -6.551 7.418 -3.468 1.00 93.50 112 SER A C 1
ATOM 878 O O . SER A 1 112 ? -7.721 7.184 -3.756 1.00 93.50 112 SER A O 1
ATOM 880 N N . LEU A 1 113 ? -6.198 8.406 -2.635 1.00 95.50 113 LEU A N 1
ATOM 881 C CA . LEU A 1 113 ? -7.150 9.355 -2.052 1.00 95.50 113 LEU A CA 1
ATOM 882 C C . LEU A 1 113 ? -7.967 10.047 -3.147 1.00 95.50 113 LEU A C 1
ATOM 884 O O . LEU A 1 113 ? -9.192 10.011 -3.115 1.00 95.50 113 LEU A O 1
ATOM 888 N N . MET A 1 114 ? -7.301 10.649 -4.137 1.00 93.44 114 MET A N 1
ATOM 889 C CA . MET A 1 114 ? -8.000 11.367 -5.205 1.00 93.44 114 MET A CA 1
ATOM 890 C C . MET A 1 114 ? -8.922 10.450 -6.013 1.00 93.44 114 MET A C 1
ATOM 892 O O . MET A 1 114 ? -10.050 10.841 -6.299 1.00 93.44 114 MET A O 1
ATOM 896 N N . LYS A 1 115 ? -8.480 9.230 -6.345 1.00 90.38 115 LYS A N 1
ATOM 897 C CA . LYS A 1 115 ? -9.320 8.234 -7.030 1.00 90.38 115 LYS A CA 1
ATOM 898 C C . LYS A 1 115 ? -10.564 7.884 -6.211 1.00 90.38 115 LYS A C 1
ATOM 900 O O . LYS A 1 115 ? -11.666 7.912 -6.742 1.00 90.38 115 LYS A O 1
ATOM 905 N N . MET A 1 116 ? -10.401 7.626 -4.916 1.00 90.94 116 MET A N 1
ATOM 906 C CA . MET A 1 116 ? -11.506 7.258 -4.026 1.00 90.94 116 MET A CA 1
ATOM 907 C C . MET A 1 116 ? -12.525 8.393 -3.868 1.00 90.94 116 MET A C 1
ATOM 909 O O . MET A 1 116 ? -13.728 8.169 -3.972 1.00 90.94 116 MET A O 1
ATOM 913 N N . VAL A 1 117 ? -12.050 9.633 -3.719 1.00 91.25 117 VAL A N 1
ATOM 914 C CA . VAL A 1 117 ? -12.907 10.828 -3.668 1.00 91.25 117 VAL A CA 1
ATOM 915 C C . VAL A 1 117 ? -13.694 11.008 -4.969 1.00 91.25 117 VAL A C 1
ATOM 917 O O . VAL A 1 117 ? -14.876 11.344 -4.929 1.00 91.25 117 VAL A O 1
ATOM 920 N N . VAL A 1 118 ? -13.065 10.769 -6.124 1.00 88.94 118 VAL A N 1
ATOM 921 C CA . VAL A 1 118 ? -13.752 10.809 -7.423 1.00 88.94 118 VAL A CA 1
ATOM 922 C C . VAL A 1 118 ? -14.816 9.712 -7.516 1.00 88.94 118 VAL A C 1
ATOM 924 O O . VAL A 1 118 ? -15.944 10.012 -7.898 1.00 88.94 118 VAL A O 1
ATOM 927 N N . ASN A 1 119 ? -14.498 8.485 -7.095 1.00 86.81 119 ASN A N 1
ATOM 928 C CA . ASN A 1 119 ? -15.450 7.374 -7.090 1.00 86.81 119 ASN A CA 1
ATOM 929 C C . ASN A 1 119 ? -16.691 7.680 -6.231 1.00 86.81 119 ASN A C 1
ATOM 931 O O . ASN A 1 119 ? -17.819 7.505 -6.687 1.00 86.81 119 ASN A O 1
ATOM 935 N N . PHE A 1 120 ? -16.510 8.219 -5.019 1.00 87.62 120 PHE A N 1
ATOM 936 C CA . PHE A 1 120 ? -17.646 8.660 -4.202 1.00 87.62 120 PHE A CA 1
ATOM 937 C C . PHE A 1 120 ? -18.464 9.752 -4.893 1.00 87.62 120 PHE A C 1
ATOM 939 O O . PHE A 1 120 ? -19.690 9.661 -4.935 1.00 87.62 120 PHE A O 1
ATOM 946 N N . ALA A 1 121 ? -17.804 10.762 -5.465 1.00 87.06 121 ALA A N 1
ATOM 947 C CA . ALA A 1 121 ? -18.489 11.866 -6.129 1.00 87.06 121 ALA A CA 1
ATOM 948 C C . ALA A 1 121 ? -19.343 11.406 -7.323 1.00 87.06 121 ALA A C 1
ATOM 950 O O . ALA A 1 121 ? -20.449 11.917 -7.500 1.00 87.06 121 ALA A O 1
ATOM 951 N N . ASP A 1 122 ? -18.855 10.439 -8.105 1.00 83.69 122 ASP A N 1
ATOM 952 C CA . ASP A 1 122 ? -19.584 9.880 -9.245 1.00 83.69 122 ASP A CA 1
ATOM 953 C C . ASP A 1 122 ? -20.786 9.026 -8.821 1.00 83.69 122 ASP A C 1
ATOM 955 O O . ASP A 1 122 ? -21.827 9.072 -9.479 1.00 83.69 122 ASP A O 1
ATOM 959 N N . ASN A 1 123 ? -20.697 8.325 -7.687 1.00 80.56 123 ASN A N 1
ATOM 960 C CA . ASN A 1 123 ? -21.784 7.478 -7.192 1.00 80.56 123 ASN A CA 1
ATOM 961 C C . ASN A 1 123 ? -22.882 8.262 -6.451 1.00 80.56 123 ASN A C 1
ATOM 963 O O . ASN A 1 123 ? -24.062 7.937 -6.586 1.00 80.56 123 ASN A O 1
ATOM 967 N N . THR A 1 124 ? -22.536 9.305 -5.684 1.00 77.06 124 THR A N 1
ATOM 968 C CA . THR A 1 124 ? -23.504 10.022 -4.824 1.00 77.06 124 THR A CA 1
ATOM 969 C C . THR A 1 124 ? -23.876 11.423 -5.296 1.00 77.06 124 THR A C 1
ATOM 971 O O . THR A 1 124 ? -24.680 12.082 -4.641 1.00 77.06 124 THR A O 1
ATOM 974 N N . LYS A 1 125 ? -23.335 11.904 -6.426 1.00 68.56 125 LYS A N 1
ATOM 975 C CA . LYS A 1 125 ? -23.535 13.261 -6.988 1.00 68.56 125 LYS A CA 1
ATOM 976 C C . LYS A 1 125 ? -23.099 14.431 -6.095 1.00 68.56 125 LYS A C 1
ATOM 978 O O . LYS A 1 125 ? -23.014 15.545 -6.598 1.00 68.56 125 LYS A O 1
ATOM 983 N N . SER A 1 126 ? -22.819 14.230 -4.810 1.00 76.88 126 SER A N 1
ATOM 984 C CA . SER A 1 126 ? -22.203 15.208 -3.908 1.00 76.88 126 SER A CA 1
ATOM 985 C C . SER A 1 126 ? -21.409 14.502 -2.814 1.00 76.88 126 SER A C 1
ATOM 987 O O . SER A 1 126 ? -21.851 13.475 -2.299 1.00 76.88 126 SER A O 1
ATOM 989 N N . LEU A 1 127 ? -20.261 15.079 -2.452 1.00 86.88 127 LEU A N 1
ATOM 990 C CA . LEU A 1 127 ? -19.393 14.583 -1.384 1.00 86.88 127 LEU A CA 1
ATOM 991 C C . LEU A 1 127 ? -19.823 15.132 -0.021 1.00 86.88 127 LEU A C 1
ATOM 993 O O . LEU A 1 127 ? -19.897 16.354 0.149 1.00 86.88 127 LEU A O 1
ATOM 997 N N . ASN A 1 128 ? -20.040 14.234 0.938 1.00 88.88 128 ASN A N 1
ATOM 998 C CA . ASN A 1 128 ? -20.328 14.562 2.336 1.00 88.88 128 ASN A CA 1
ATOM 999 C C . ASN A 1 128 ? -19.075 14.422 3.232 1.00 88.88 128 ASN A C 1
ATOM 1001 O O . ASN A 1 128 ? -18.018 13.967 2.777 1.00 88.88 128 ASN A O 1
ATOM 1005 N N . ARG A 1 129 ? -19.173 14.824 4.512 1.00 91.75 129 ARG A N 1
ATOM 1006 C CA . ARG A 1 129 ? -18.040 14.733 5.459 1.00 91.75 129 ARG A CA 1
ATOM 1007 C C . ARG A 1 129 ? -17.540 13.297 5.621 1.00 91.75 129 ARG A C 1
ATOM 1009 O O . ARG A 1 129 ? -16.334 13.069 5.581 1.00 91.75 129 ARG A O 1
ATOM 1016 N N . ASN A 1 130 ? -18.460 12.347 5.774 1.00 91.38 130 ASN A N 1
ATOM 1017 C CA . ASN A 1 130 ? -18.150 10.950 6.078 1.00 91.38 130 ASN A CA 1
ATOM 1018 C C . ASN A 1 130 ? -17.368 10.264 4.949 1.00 91.38 130 ASN A C 1
ATOM 1020 O O . ASN A 1 130 ? -16.428 9.524 5.215 1.00 91.38 130 ASN A O 1
ATOM 1024 N N . GLN A 1 131 ? -17.709 10.543 3.690 1.00 91.81 131 GLN A N 1
ATOM 1025 C CA . GLN A 1 131 ? -17.006 10.009 2.519 1.00 91.81 131 GLN A CA 1
ATOM 1026 C C . GLN A 1 131 ? -15.580 10.554 2.400 1.00 91.81 131 GLN A C 1
ATOM 1028 O O . GLN A 1 131 ? -14.654 9.812 2.063 1.00 91.81 131 GLN A O 1
ATOM 1033 N N . LEU A 1 132 ? -15.385 11.845 2.688 1.00 93.56 132 LEU A N 1
ATOM 1034 C CA . LEU A 1 132 ? -14.052 12.449 2.707 1.00 93.56 132 LEU A CA 1
ATOM 1035 C C . LEU A 1 132 ? -13.213 11.894 3.857 1.00 93.56 132 LEU A C 1
ATOM 1037 O O . LEU A 1 132 ? -12.074 11.503 3.622 1.00 93.56 132 LEU A O 1
ATOM 1041 N N . GLU A 1 133 ? -13.777 11.807 5.064 1.00 95.12 133 GLU A N 1
ATOM 1042 C CA . GLU A 1 133 ? -13.101 11.207 6.219 1.00 95.12 133 GLU A CA 1
ATOM 1043 C C . GLU A 1 133 ? -12.694 9.757 5.930 1.00 95.12 133 GLU A C 1
ATOM 1045 O O . GLU A 1 133 ? -11.527 9.410 6.096 1.00 95.12 133 GLU A O 1
ATOM 1050 N N . HIS A 1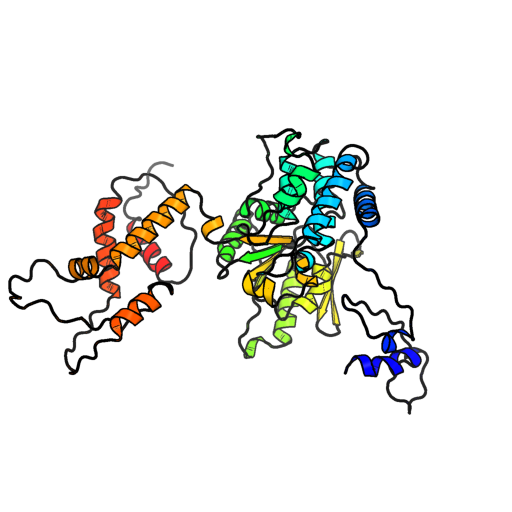 134 ? -13.611 8.933 5.416 1.00 94.38 134 HIS A N 1
ATOM 1051 C CA . HIS A 1 134 ? -13.319 7.558 5.009 1.00 94.38 134 HIS A CA 1
ATOM 1052 C C . HIS A 1 134 ? -12.179 7.495 3.985 1.00 94.38 134 HIS A C 1
ATOM 1054 O O . HIS A 1 134 ? -11.225 6.735 4.154 1.00 94.38 134 HIS A O 1
ATOM 1060 N N . SER A 1 135 ? -12.230 8.345 2.953 1.00 94.69 135 SER A N 1
ATOM 1061 C CA . SER A 1 135 ? -11.206 8.381 1.904 1.00 94.69 135 SER A CA 1
ATOM 1062 C C . SER A 1 135 ? -9.833 8.784 2.445 1.00 94.69 135 SER A C 1
ATOM 1064 O O . SER A 1 135 ? -8.813 8.220 2.041 1.00 94.69 135 SER A O 1
ATOM 1066 N N . ILE A 1 136 ? -9.796 9.747 3.369 1.00 96.94 136 ILE A N 1
ATOM 1067 C CA . ILE A 1 136 ? -8.572 10.190 4.039 1.00 96.94 136 ILE A CA 1
ATOM 1068 C C . ILE A 1 136 ? -8.027 9.066 4.922 1.00 96.94 136 ILE A C 1
ATOM 1070 O O . ILE A 1 136 ? -6.860 8.706 4.776 1.00 96.94 136 ILE A O 1
ATOM 1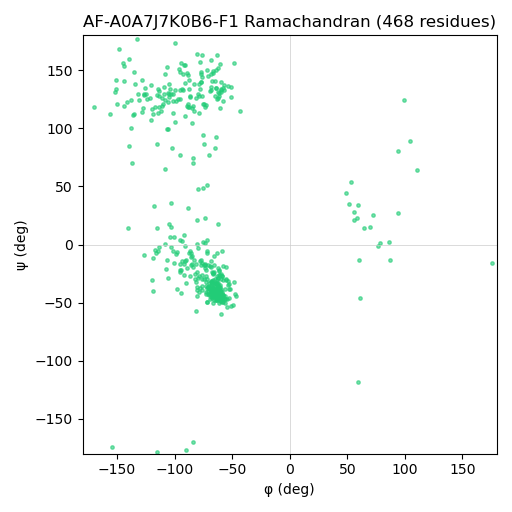074 N N . ARG A 1 137 ? -8.860 8.460 5.776 1.00 96.12 137 ARG A N 1
ATOM 1075 C CA . ARG A 1 137 ? -8.436 7.407 6.708 1.00 96.12 137 ARG A CA 1
ATOM 1076 C C . ARG A 1 137 ? -7.996 6.121 6.001 1.00 96.12 137 ARG A C 1
ATOM 1078 O O . ARG A 1 137 ? -6.993 5.549 6.415 1.00 96.12 137 ARG A O 1
ATOM 1085 N N . ARG A 1 138 ? -8.638 5.705 4.893 1.00 94.69 138 ARG A N 1
ATOM 1086 C CA . ARG A 1 138 ? -8.150 4.567 4.080 1.00 94.69 138 ARG A CA 1
ATOM 1087 C C . ARG A 1 138 ? -6.764 4.822 3.497 1.00 94.69 138 ARG A C 1
ATOM 1089 O O . ARG A 1 138 ? -5.945 3.913 3.445 1.00 94.69 138 ARG A O 1
ATOM 1096 N N . ASN A 1 139 ? -6.481 6.045 3.047 1.00 96.25 139 ASN A N 1
ATOM 1097 C CA . ASN A 1 139 ? -5.257 6.329 2.293 1.00 96.25 139 ASN A CA 1
ATOM 1098 C C . ASN A 1 139 ? -4.094 6.856 3.137 1.00 96.25 139 ASN A C 1
ATOM 1100 O O . ASN A 1 139 ? -2.947 6.665 2.742 1.00 96.25 139 ASN A O 1
ATOM 1104 N N . PHE A 1 140 ? -4.375 7.460 4.290 1.00 96.19 140 PHE A N 1
ATOM 1105 C CA . PHE A 1 140 ? -3.389 7.985 5.237 1.00 96.19 140 PHE A CA 1
ATOM 1106 C C . PHE A 1 140 ? -3.468 7.278 6.603 1.00 96.19 140 PHE A C 1
ATOM 1108 O O . PHE A 1 140 ? -3.241 7.889 7.643 1.00 96.19 140 PHE A O 1
ATOM 1115 N N . GLY A 1 141 ? -3.804 5.985 6.597 1.00 93.38 141 GLY A N 1
ATOM 1116 C CA . GLY A 1 141 ? -3.820 5.119 7.777 1.00 93.38 141 GLY A CA 1
ATOM 1117 C C . GLY A 1 141 ? -2.487 4.408 8.041 1.00 93.38 141 GLY A C 1
ATOM 1118 O O . GLY A 1 141 ? -1.490 4.596 7.341 1.00 93.38 141 GLY A O 1
ATOM 1119 N N . GLY A 1 142 ? -2.468 3.557 9.067 1.00 92.19 142 GLY A N 1
ATOM 1120 C CA . GLY A 1 142 ? -1.355 2.640 9.337 1.00 92.19 142 GLY A CA 1
ATOM 1121 C C . GLY A 1 142 ? -0.213 3.185 10.183 1.00 92.19 142 GLY A C 1
ATOM 1122 O O . GLY A 1 142 ? 0.601 2.395 10.655 1.00 92.19 142 GLY A O 1
ATOM 1123 N N . PHE A 1 143 ? -0.160 4.496 10.399 1.00 90.38 143 PHE A N 1
ATOM 1124 C CA . PHE A 1 143 ? 0.675 5.072 11.447 1.00 90.38 143 PHE A CA 1
ATOM 1125 C C . PHE A 1 143 ? 0.017 4.869 12.817 1.00 90.38 143 PHE A C 1
ATOM 1127 O O . PHE A 1 143 ? -1.178 4.579 12.891 1.00 90.38 143 PHE A O 1
ATOM 1134 N N . ASP A 1 144 ? 0.789 5.014 13.892 1.00 85.38 144 ASP A N 1
ATOM 1135 C CA . ASP A 1 144 ? 0.271 4.884 15.254 1.00 85.38 144 ASP A CA 1
ATOM 1136 C C . ASP A 1 144 ? -0.826 5.936 15.541 1.00 85.38 144 ASP A C 1
ATOM 1138 O O . ASP A 1 144 ? -0.511 7.133 15.522 1.00 85.38 144 ASP A O 1
ATOM 1142 N N . PRO A 1 145 ? -2.083 5.527 15.820 1.00 84.00 145 PRO A N 1
ATOM 1143 C CA . PRO A 1 145 ? -3.191 6.448 16.067 1.00 84.00 145 PRO A CA 1
ATOM 1144 C C . PRO A 1 145 ? -2.979 7.363 17.275 1.00 84.00 145 PRO A C 1
ATOM 1146 O O . PRO A 1 145 ? -3.516 8.464 17.300 1.00 84.00 145 PRO A O 1
ATOM 1149 N N . GLU A 1 146 ? -2.183 6.947 18.267 1.00 84.44 146 GLU A N 1
ATOM 1150 C CA . GLU A 1 146 ? -1.867 7.799 19.424 1.00 84.44 146 GLU A CA 1
ATOM 1151 C C . GLU A 1 146 ? -0.910 8.936 19.054 1.00 84.44 146 GLU A C 1
ATOM 1153 O O . GLU A 1 146 ? -0.836 9.957 19.740 1.00 84.44 146 GLU A O 1
ATOM 1158 N N . LYS A 1 147 ? -0.159 8.768 17.962 1.00 86.38 147 LYS A N 1
ATOM 1159 C CA . LYS A 1 147 ? 0.863 9.720 17.527 1.00 86.38 147 LYS A CA 1
ATOM 1160 C C . LYS A 1 147 ? 0.451 10.499 16.296 1.00 86.38 147 LYS A C 1
ATOM 1162 O O . LYS A 1 147 ? 1.064 11.533 16.048 1.00 86.38 147 LYS A O 1
ATOM 1167 N N . PHE A 1 148 ? -0.492 10.028 15.490 1.00 90.88 148 PHE A N 1
ATOM 1168 C CA . PHE A 1 148 ? -0.851 10.646 14.218 1.00 90.88 148 PHE A CA 1
ATOM 1169 C C . PHE A 1 148 ? -2.323 10.402 13.887 1.00 90.88 148 PHE A C 1
ATOM 1171 O O . PHE A 1 148 ? -2.729 9.259 13.689 1.00 90.88 148 PHE A O 1
ATOM 1178 N N . ASP A 1 149 ? -3.087 11.483 13.727 1.00 92.62 149 ASP A N 1
ATOM 1179 C CA . ASP A 1 149 ? -4.402 11.444 13.089 1.00 92.62 149 ASP A CA 1
ATOM 1180 C C . ASP A 1 149 ? -4.337 12.221 11.765 1.00 92.62 149 ASP A C 1
ATOM 1182 O O . ASP A 1 149 ? -4.071 13.428 11.777 1.00 92.62 149 ASP A O 1
ATOM 1186 N N . PRO A 1 150 ? -4.578 11.580 10.604 1.00 94.50 150 PRO A N 1
ATOM 1187 C CA . PRO A 1 150 ? -4.568 12.291 9.332 1.00 94.50 150 PRO A CA 1
ATOM 1188 C C . PRO A 1 150 ? -5.597 13.427 9.291 1.00 94.50 150 PRO A C 1
ATOM 1190 O O . PRO A 1 150 ? -5.378 14.415 8.589 1.00 94.50 150 PRO A O 1
ATOM 1193 N N . MET A 1 151 ? -6.694 13.339 10.049 1.00 95.25 151 MET A N 1
ATOM 1194 C CA . MET A 1 151 ? -7.735 14.367 10.024 1.00 95.25 151 MET A CA 1
ATOM 1195 C C . MET A 1 151 ? -7.236 15.740 10.481 1.00 95.25 151 MET A C 1
ATOM 1197 O O . MET A 1 151 ? -7.694 16.742 9.929 1.00 95.25 151 MET A O 1
ATOM 1201 N N . GLU A 1 152 ? -6.226 15.804 11.355 1.00 93.62 152 GLU A N 1
ATOM 1202 C CA . GLU A 1 152 ? -5.605 17.061 11.801 1.00 93.62 152 GLU A CA 1
ATOM 1203 C C . GLU A 1 152 ? -5.082 17.919 10.633 1.00 93.62 152 GLU A C 1
ATOM 1205 O O . GLU A 1 152 ? -5.107 19.150 10.706 1.00 93.62 152 GLU A O 1
ATOM 1210 N N . PHE A 1 153 ? -4.660 17.277 9.538 1.00 94.00 153 PHE A N 1
ATOM 1211 C CA . PHE A 1 153 ? -4.072 17.922 8.358 1.00 94.00 153 PHE A CA 1
ATOM 1212 C C . PHE A 1 153 ? -5.107 18.284 7.286 1.00 94.00 153 PHE A C 1
ATOM 1214 O O . PHE A 1 153 ? -4.905 19.203 6.490 1.00 94.00 153 PHE A O 1
ATOM 1221 N N . PHE A 1 154 ? -6.228 17.563 7.227 1.00 95.81 154 PHE A N 1
ATOM 1222 C CA . PHE A 1 154 ? -7.209 17.718 6.149 1.00 95.81 154 PHE A CA 1
ATOM 1223 C C . PHE A 1 154 ? -8.478 18.453 6.572 1.00 95.81 154 PHE A C 1
ATOM 1225 O O . PHE A 1 154 ? -9.095 19.114 5.735 1.00 95.81 154 PHE A O 1
ATOM 1232 N N . GLU A 1 155 ? -8.875 18.370 7.841 1.00 91.81 155 GLU A N 1
ATOM 1233 C CA . GLU A 1 155 ? -10.175 18.846 8.315 1.00 91.81 155 GLU A CA 1
ATOM 1234 C C . GLU A 1 155 ? -10.370 20.347 8.100 1.00 91.81 155 GLU A C 1
ATOM 1236 O O . GLU A 1 155 ? -11.346 20.769 7.467 1.00 91.81 155 GLU A O 1
ATOM 1241 N N . LYS A 1 156 ? -9.388 21.142 8.537 1.00 88.56 156 LYS A N 1
ATOM 1242 C CA . LYS A 1 156 ? -9.384 22.599 8.349 1.00 88.56 156 LYS A CA 1
ATOM 1243 C C . LYS A 1 156 ? -9.208 22.987 6.889 1.00 88.56 156 LYS A C 1
ATOM 1245 O O . LYS A 1 156 ? -9.882 23.892 6.416 1.00 88.56 156 LYS A O 1
ATOM 1250 N N . GLN A 1 157 ? -8.329 22.298 6.162 1.00 90.06 157 GLN A N 1
ATOM 1251 C CA . GLN A 1 157 ? -8.080 22.597 4.751 1.00 90.06 157 GLN A CA 1
ATOM 1252 C C . GLN A 1 157 ? -9.347 22.398 3.910 1.00 90.06 157 GLN A C 1
ATOM 1254 O O . GLN A 1 157 ? -9.631 23.192 3.013 1.00 90.06 157 GLN A O 1
ATOM 1259 N N . CYS A 1 158 ? -10.115 21.343 4.200 1.00 89.31 158 CYS A N 1
ATOM 1260 C CA . CYS A 1 158 ? -11.305 20.960 3.443 1.00 89.31 158 CYS A CA 1
ATOM 1261 C C . CYS A 1 158 ? -12.609 21.576 3.974 1.00 89.31 158 CYS A C 1
ATOM 1263 O O . CYS A 1 158 ? -13.656 21.332 3.375 1.00 89.31 158 CYS A O 1
ATOM 1265 N N . ASN A 1 159 ? -12.565 22.359 5.061 1.00 87.38 159 ASN A N 1
ATOM 1266 C CA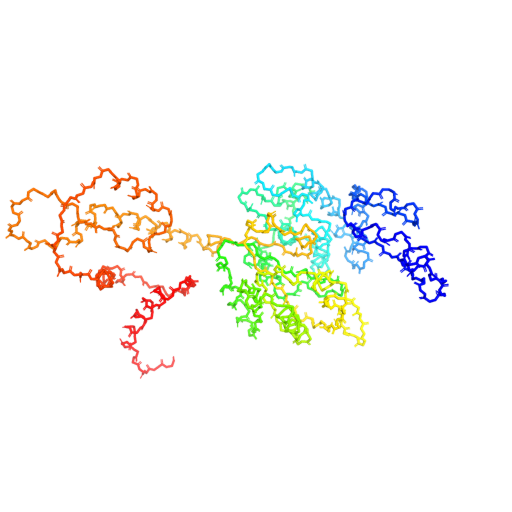 . ASN A 1 159 ? -13.743 22.890 5.758 1.00 87.38 159 ASN A CA 1
ATOM 1267 C C . ASN A 1 159 ? -14.796 21.803 6.049 1.00 87.38 159 ASN A C 1
ATOM 1269 O O . ASN A 1 159 ? -15.990 22.011 5.820 1.00 87.38 159 ASN A O 1
ATOM 1273 N N . LEU A 1 160 ? -14.360 20.631 6.527 1.00 85.38 160 LEU A N 1
ATOM 1274 C CA . LEU A 1 160 ? -15.234 19.460 6.694 1.00 85.38 160 LEU A CA 1
ATOM 1275 C C . LEU A 1 160 ? -16.419 19.710 7.635 1.00 85.38 160 LEU A C 1
ATOM 1277 O O . LEU A 1 160 ? -17.485 19.138 7.431 1.00 85.38 160 LEU A O 1
ATOM 1281 N N . GLU A 1 161 ? -16.262 20.595 8.620 1.00 82.31 161 GLU A N 1
ATOM 1282 C CA . GLU A 1 161 ? -17.327 21.001 9.549 1.00 82.31 161 GLU A CA 1
ATOM 1283 C C . GLU A 1 161 ? -18.533 21.641 8.844 1.00 82.31 161 GLU A C 1
ATOM 1285 O O . GLU A 1 161 ? -19.651 21.585 9.345 1.00 82.31 161 GLU A O 1
ATOM 1290 N N . THR A 1 162 ? -18.312 22.243 7.672 1.00 82.62 162 THR A N 1
ATOM 1291 C CA . THR A 1 162 ? -19.366 22.900 6.881 1.00 82.62 162 THR A CA 1
ATOM 1292 C C . THR A 1 162 ? -20.121 21.938 5.968 1.00 82.62 162 THR A C 1
ATOM 1294 O O . THR A 1 162 ? -21.090 22.337 5.323 1.00 82.62 162 THR A O 1
ATOM 1297 N N . LEU A 1 163 ? -19.667 20.686 5.876 1.00 83.94 163 LEU A N 1
ATOM 1298 C CA . LEU A 1 163 ? -20.291 19.671 5.043 1.00 83.94 163 LEU A CA 1
ATOM 1299 C C . LEU A 1 163 ? -21.389 18.943 5.809 1.00 83.94 163 LEU A C 1
ATOM 1301 O O . LEU A 1 163 ? -21.294 18.691 7.013 1.00 83.94 163 LEU A O 1
ATOM 1305 N N . GLU A 1 164 ? -22.425 18.566 5.068 1.00 81.75 164 GLU A N 1
ATOM 1306 C CA . GLU A 1 164 ? -23.509 17.758 5.602 1.00 81.75 164 GLU A CA 1
ATOM 1307 C C . GLU A 1 164 ? -22.965 16.448 6.179 1.00 81.75 164 GLU A C 1
ATOM 1309 O O . GLU A 1 164 ? -22.085 15.788 5.607 1.00 81.75 164 GLU A O 1
ATOM 1314 N N . HIS A 1 165 ? -23.501 16.099 7.343 1.00 79.31 165 HIS A N 1
ATOM 1315 C CA . HIS A 1 165 ? -23.320 14.793 7.947 1.00 79.31 165 HIS A CA 1
ATOM 1316 C C . HIS A 1 165 ? -24.501 13.928 7.565 1.00 79.31 165 HIS A C 1
ATOM 1318 O O . HIS A 1 165 ? -25.649 14.350 7.685 1.00 79.31 165 HIS A O 1
ATOM 1324 N N . GLN A 1 166 ? -24.208 12.712 7.133 1.00 74.19 166 GLN A N 1
ATOM 1325 C CA . GLN A 1 166 ? -25.225 11.739 6.787 1.00 74.19 166 GLN A CA 1
ATOM 1326 C C . GLN A 1 166 ? -25.128 10.580 7.776 1.00 74.19 166 GLN A C 1
ATOM 1328 O O . GLN A 1 166 ? -24.110 9.892 7.801 1.00 74.19 166 GLN A O 1
ATOM 1333 N N . GLU A 1 167 ? -26.141 10.402 8.623 1.00 70.50 167 GLU A N 1
ATOM 1334 C CA . GLU A 1 167 ? -26.138 9.319 9.617 1.00 70.50 167 GLU A CA 1
ATOM 1335 C C . GLU A 1 167 ? -26.365 7.952 8.958 1.00 70.50 167 GLU A C 1
ATOM 1337 O O . GLU A 1 167 ? -25.629 7.005 9.231 1.00 70.50 167 GLU A O 1
ATOM 1342 N N . ASP A 1 168 ? -27.300 7.875 8.010 1.00 68.81 168 ASP A N 1
ATOM 1343 C CA . ASP A 1 168 ? -27.611 6.636 7.297 1.00 68.81 168 ASP A CA 1
ATOM 1344 C C . ASP A 1 168 ? -26.606 6.337 6.178 1.00 68.81 168 ASP A C 1
ATOM 1346 O O . ASP A 1 168 ? -26.353 7.168 5.299 1.00 68.81 168 ASP A O 1
ATOM 1350 N N . GLY A 1 169 ? -26.071 5.112 6.174 1.00 71.00 169 GLY A N 1
ATOM 1351 C CA . GLY A 1 169 ? -25.135 4.640 5.147 1.00 71.00 169 GLY A CA 1
ATOM 1352 C C . GLY A 1 169 ? -23.736 5.256 5.247 1.00 71.00 169 GLY A C 1
ATOM 1353 O O . GLY A 1 169 ? -23.038 5.347 4.237 1.00 71.00 169 GLY A O 1
ATOM 1354 N N . ARG A 1 170 ? -23.324 5.708 6.443 1.00 82.19 170 ARG A N 1
ATOM 1355 C CA . ARG A 1 170 ? -21.970 6.219 6.697 1.00 82.19 170 ARG A CA 1
ATOM 1356 C C . ARG A 1 170 ? -20.922 5.145 6.358 1.00 82.19 170 ARG A C 1
ATOM 1358 O O . ARG A 1 170 ? -20.949 4.077 6.968 1.00 82.19 170 ARG A O 1
ATOM 1365 N N . PRO A 1 171 ? -19.958 5.439 5.464 1.00 85.00 171 PRO A N 1
ATOM 1366 C CA . PRO A 1 171 ? -18.800 4.575 5.287 1.00 85.00 171 PRO A CA 1
ATOM 1367 C C . PRO A 1 171 ? -18.026 4.445 6.608 1.00 85.00 171 PRO A C 1
ATOM 1369 O O . PRO A 1 171 ? -17.872 5.450 7.316 1.00 85.00 171 PRO A O 1
ATOM 1372 N N . PRO A 1 172 ? -17.531 3.246 6.954 1.00 86.88 172 PRO A N 1
ATOM 1373 C CA . PRO A 1 172 ? -16.865 3.015 8.229 1.00 86.88 172 PRO A CA 1
ATOM 1374 C C . PRO A 1 172 ? -15.577 3.832 8.350 1.00 86.88 172 PRO A C 1
ATOM 1376 O O . PRO A 1 172 ? -14.916 4.116 7.355 1.00 86.88 172 PRO A O 1
ATOM 1379 N N . VAL A 1 173 ? -15.200 4.207 9.568 1.00 87.81 173 VAL A N 1
ATOM 1380 C CA . VAL A 1 173 ? -13.994 5.024 9.824 1.00 87.81 173 VAL A CA 1
ATOM 1381 C C . VAL A 1 173 ? -13.052 4.404 10.853 1.00 87.81 173 VAL A C 1
ATOM 1383 O O . VAL A 1 173 ? -11.935 4.887 11.022 1.00 87.81 173 VAL A O 1
ATOM 1386 N N . ASP A 1 174 ? -13.487 3.343 11.528 1.00 87.25 174 ASP A N 1
ATOM 1387 C CA . ASP A 1 174 ? -12.666 2.538 12.424 1.00 87.25 174 ASP A CA 1
ATOM 1388 C C . ASP A 1 174 ? -11.764 1.576 11.635 1.00 87.25 174 ASP A C 1
ATOM 1390 O O . ASP A 1 174 ? -12.050 1.221 10.489 1.00 87.25 174 ASP A O 1
ATOM 1394 N N . SER A 1 175 ? -10.666 1.128 12.249 1.00 86.25 175 SER A N 1
ATOM 1395 C CA . SER A 1 175 ? -9.659 0.309 11.564 1.00 86.25 175 SER A CA 1
ATOM 1396 C C . SER A 1 175 ? -10.228 -0.972 10.947 1.00 86.25 175 SER A C 1
ATOM 1398 O O . SER A 1 175 ? -9.807 -1.347 9.854 1.00 86.25 175 SER A O 1
ATOM 1400 N N . ILE A 1 176 ? -11.173 -1.648 11.612 1.00 85.62 176 ILE A N 1
ATOM 1401 C CA . ILE A 1 176 ? -11.756 -2.888 11.085 1.00 85.62 176 ILE A CA 1
ATOM 1402 C C . ILE A 1 176 ? -12.668 -2.590 9.912 1.00 85.62 176 ILE A C 1
ATOM 1404 O O . ILE A 1 176 ? -12.482 -3.184 8.852 1.00 85.62 176 ILE A O 1
ATOM 1408 N N . GLY A 1 177 ? -13.586 -1.639 10.052 1.00 89.31 177 GLY A N 1
ATOM 1409 C CA . GLY A 1 177 ? -14.478 -1.280 8.962 1.00 89.31 177 GLY A CA 1
ATOM 1410 C C . GLY A 1 177 ? -13.724 -0.775 7.722 1.00 89.31 177 GLY A C 1
ATOM 1411 O O . GLY A 1 177 ? -14.066 -1.149 6.603 1.00 89.31 177 GLY A O 1
ATOM 1412 N N . LEU A 1 178 ? -12.625 -0.028 7.890 1.00 92.06 178 LEU A N 1
ATOM 1413 C CA . LEU A 1 178 ? -11.757 0.382 6.774 1.00 92.06 178 LEU A CA 1
ATOM 1414 C C . LEU A 1 178 ? -11.096 -0.817 6.070 1.00 92.06 178 LEU A C 1
ATOM 1416 O O . LEU A 1 178 ? -11.040 -0.863 4.837 1.00 92.06 178 LEU A O 1
ATOM 1420 N N . ILE A 1 179 ? -10.618 -1.804 6.835 1.00 91.69 179 ILE A N 1
ATOM 1421 C CA . ILE A 1 179 ? -10.068 -3.052 6.286 1.00 91.69 179 ILE A CA 1
ATOM 1422 C C . ILE A 1 179 ? -11.158 -3.833 5.545 1.00 91.69 179 ILE A C 1
ATOM 1424 O O . ILE A 1 179 ? -10.924 -4.297 4.430 1.00 91.69 179 ILE A O 1
ATOM 1428 N N . GLN A 1 180 ? -12.358 -3.945 6.114 1.00 89.69 180 GLN A N 1
ATOM 1429 C CA . GLN A 1 180 ? -13.491 -4.635 5.494 1.00 89.69 180 GLN A CA 1
ATOM 1430 C C . GLN A 1 180 ? -13.896 -3.984 4.167 1.00 89.69 180 GLN A C 1
ATOM 1432 O O . GLN A 1 180 ? -14.068 -4.695 3.171 1.00 89.69 180 GLN A O 1
ATOM 1437 N N . SER A 1 181 ? -13.964 -2.647 4.116 1.00 89.81 181 SER A N 1
ATOM 1438 C CA . SER A 1 181 ? -14.190 -1.895 2.875 1.00 89.81 181 SER A CA 1
ATOM 1439 C C . SER A 1 181 ? -13.119 -2.213 1.832 1.00 89.81 181 SER A C 1
ATOM 1441 O O . SER A 1 181 ? -13.446 -2.508 0.683 1.00 89.81 181 SER A O 1
ATOM 1443 N N . SER A 1 182 ? -11.849 -2.276 2.238 1.00 90.12 182 SER A N 1
ATOM 1444 C CA . SER A 1 182 ? -10.752 -2.650 1.342 1.00 90.12 182 SER A CA 1
ATOM 1445 C C . SER A 1 182 ? -10.868 -4.062 0.773 1.00 90.12 182 SER A C 1
ATOM 1447 O O . SER A 1 182 ? -10.657 -4.277 -0.423 1.00 90.12 182 SER A O 1
ATOM 1449 N N . LEU A 1 183 ? -11.261 -5.025 1.606 1.00 88.75 183 LEU A N 1
ATOM 1450 C CA . LEU A 1 183 ? -11.419 -6.416 1.190 1.00 88.75 183 LEU A CA 1
ATOM 1451 C C . LEU A 1 183 ? -12.628 -6.622 0.271 1.00 88.75 183 LEU A C 1
ATOM 1453 O O . LEU A 1 183 ? -12.532 -7.408 -0.672 1.00 88.75 183 LEU A O 1
ATOM 1457 N N . SER A 1 184 ? -13.730 -5.900 0.503 1.00 82.19 184 SER A N 1
ATOM 1458 C CA . SER A 1 184 ? -14.948 -5.990 -0.319 1.00 82.19 184 SER A CA 1
ATOM 1459 C C . SER A 1 184 ? -14.691 -5.621 -1.786 1.00 82.19 184 SER A C 1
ATOM 1461 O O . SER A 1 184 ? -15.193 -6.267 -2.701 1.00 82.19 184 SER A O 1
ATOM 1463 N N . GLY A 1 185 ? -13.839 -4.617 -2.028 1.00 71.44 185 GLY A N 1
ATOM 1464 C CA . GLY A 1 185 ? -13.607 -4.051 -3.356 1.00 71.44 185 GLY A CA 1
ATOM 1465 C C . GLY A 1 185 ? -14.821 -3.355 -3.974 1.00 71.44 185 GLY A C 1
ATOM 1466 O O . GLY A 1 185 ? -14.787 -3.053 -5.164 1.00 71.44 185 GLY A O 1
ATOM 1467 N N . GLU A 1 186 ? -15.860 -3.053 -3.193 1.00 66.56 186 GLU A N 1
ATOM 1468 C CA . GLU A 1 186 ? -17.040 -2.302 -3.653 1.00 66.56 186 GLU A CA 1
ATOM 1469 C C . GLU A 1 186 ? -16.665 -0.900 -4.174 1.00 66.56 186 GLU A C 1
ATOM 1471 O O . GLU A 1 186 ? -17.299 -0.369 -5.085 1.00 66.56 186 GLU A O 1
ATOM 1476 N N . ASP A 1 187 ? -15.543 -0.350 -3.700 1.00 63.19 187 ASP A N 1
ATOM 1477 C CA . ASP A 1 187 ? -14.995 0.939 -4.131 1.00 63.19 187 ASP A CA 1
ATOM 1478 C C . 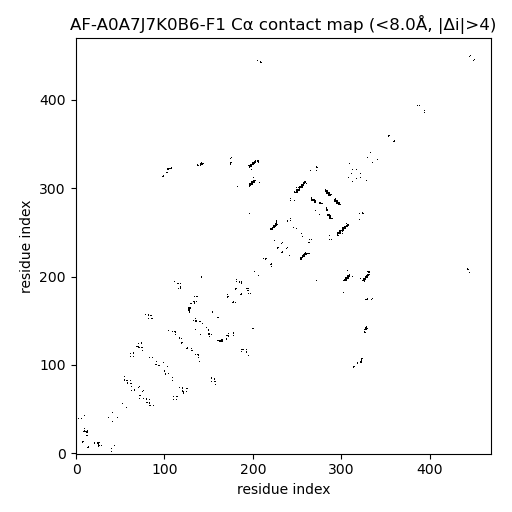ASP A 1 187 ? -14.353 0.920 -5.539 1.00 63.19 187 ASP A C 1
ATOM 1480 O O . ASP A 1 187 ? -13.816 1.936 -5.980 1.00 63.19 187 ASP A O 1
ATOM 1484 N N . THR A 1 188 ? -14.364 -0.215 -6.253 1.00 58.47 188 THR A N 1
ATOM 1485 C CA . THR A 1 188 ? -13.642 -0.401 -7.534 1.00 58.47 188 THR A CA 1
ATOM 1486 C C . THR A 1 188 ? -14.529 -0.379 -8.784 1.00 58.47 188 THR A C 1
ATOM 1488 O O . THR A 1 188 ? -14.097 -0.792 -9.857 1.00 58.47 188 THR A O 1
ATOM 1491 N N . ALA A 1 189 ? -15.756 0.144 -8.678 1.00 51.03 189 ALA A N 1
ATOM 1492 C CA . ALA A 1 189 ? -16.755 0.134 -9.755 1.00 51.03 189 ALA A CA 1
ATOM 1493 C C . ALA A 1 189 ? -16.317 0.815 -11.075 1.00 51.03 189 ALA A C 1
ATOM 1495 O O . ALA A 1 189 ? -16.917 0.569 -12.122 1.00 51.03 189 ALA A O 1
ATOM 1496 N N . LEU A 1 190 ? -15.279 1.659 -11.047 1.00 58.56 190 LEU A N 1
ATOM 1497 C CA . LEU A 1 190 ? -14.721 2.339 -12.217 1.00 58.56 190 LEU A CA 1
ATOM 1498 C C . LEU A 1 190 ? -13.414 1.675 -12.682 1.00 58.56 190 LEU A C 1
ATOM 1500 O O . LEU A 1 190 ? -12.470 1.514 -11.903 1.00 58.56 190 LEU A O 1
ATOM 1504 N N . GLU A 1 191 ? -13.321 1.359 -13.981 1.00 56.19 191 GLU A N 1
ATOM 1505 C CA . GLU A 1 191 ? -12.089 0.852 -14.605 1.00 56.19 191 GLU A CA 1
ATOM 1506 C C . GLU A 1 191 ? -10.884 1.758 -14.274 1.00 56.19 191 GLU A C 1
ATOM 1508 O O . GLU A 1 191 ? -10.906 2.971 -14.483 1.00 56.19 191 GLU A O 1
ATOM 1513 N N . GLY A 1 192 ? -9.805 1.165 -13.750 1.00 61.16 192 GLY A N 1
ATOM 1514 C CA . GLY A 1 192 ? -8.582 1.886 -13.369 1.00 61.16 192 GLY A CA 1
ATOM 1515 C C . GLY A 1 192 ? -8.579 2.493 -11.954 1.00 61.16 192 GLY A C 1
ATOM 1516 O O . GLY A 1 192 ? -7.578 3.111 -11.554 1.00 61.16 192 GLY A O 1
ATOM 1517 N N . MET A 1 193 ? -9.646 2.286 -11.174 1.00 67.94 193 MET A N 1
ATOM 1518 C CA . MET A 1 193 ? -9.766 2.693 -9.765 1.00 67.94 193 MET A CA 1
ATOM 1519 C C . MET A 1 193 ? -9.594 1.528 -8.784 1.00 67.94 193 MET A C 1
ATOM 1521 O O . MET A 1 193 ? -10.226 1.477 -7.734 1.00 67.94 193 MET A O 1
ATOM 1525 N N . GLU A 1 194 ? -8.709 0.588 -9.109 1.00 74.94 194 GLU A N 1
ATOM 1526 C CA . GLU A 1 194 ? -8.374 -0.499 -8.192 1.00 74.94 194 GLU A CA 1
ATOM 1527 C C . GLU A 1 194 ? -7.743 0.047 -6.908 1.00 74.94 194 GLU A C 1
ATOM 1529 O O . GLU A 1 194 ? -6.815 0.865 -6.941 1.00 74.94 194 GLU A O 1
ATOM 1534 N N . SER A 1 195 ? -8.263 -0.421 -5.772 1.00 83.94 195 SER A N 1
ATOM 1535 C CA . SER A 1 195 ? -7.650 -0.178 -4.471 1.00 83.94 195 SER A CA 1
ATOM 1536 C C . SER A 1 195 ? -6.312 -0.901 -4.387 1.00 83.94 195 SER A C 1
ATOM 1538 O O . SER A 1 195 ? -6.125 -1.987 -4.944 1.00 83.94 195 SER A O 1
ATOM 1540 N N . ARG A 1 196 ? -5.377 -0.301 -3.654 1.00 93.00 196 ARG A N 1
ATOM 1541 C CA . ARG A 1 196 ? -4.083 -0.922 -3.380 1.00 93.00 196 ARG A CA 1
ATOM 1542 C C . ARG A 1 196 ? -4.272 -2.144 -2.496 1.00 93.00 196 ARG A C 1
ATOM 1544 O O . ARG A 1 196 ? -5.161 -2.180 -1.650 1.00 93.00 196 ARG A O 1
ATOM 1551 N N . TYR A 1 197 ? -3.392 -3.124 -2.660 1.00 94.69 197 TYR A N 1
ATOM 1552 C CA . TYR A 1 197 ? -3.328 -4.252 -1.737 1.00 94.69 197 TYR A CA 1
ATOM 1553 C C . TYR A 1 197 ? -3.001 -3.793 -0.313 1.00 94.69 197 TYR A C 1
ATOM 1555 O O . TYR A 1 197 ? -2.383 -2.744 -0.110 1.00 94.69 197 TYR A O 1
ATOM 1563 N N . LEU A 1 198 ? -3.405 -4.592 0.670 1.00 95.31 198 LEU A N 1
ATOM 1564 C CA . LEU A 1 198 ? -3.352 -4.206 2.075 1.00 95.31 198 LEU A CA 1
ATOM 1565 C C . LEU A 1 198 ? -2.008 -4.532 2.727 1.00 95.31 198 LEU A C 1
ATOM 1567 O O . LEU A 1 198 ? -1.440 -5.601 2.514 1.00 95.31 198 LEU A O 1
ATOM 1571 N N . LEU A 1 199 ? -1.556 -3.630 3.591 1.00 96.12 199 LEU A N 1
ATOM 1572 C CA . LEU A 1 199 ? -0.546 -3.838 4.617 1.00 96.12 199 LEU A CA 1
ATOM 1573 C C . LEU A 1 199 ? -1.190 -3.586 5.978 1.00 96.12 199 LEU A C 1
ATOM 1575 O O . LEU A 1 199 ? -1.519 -2.449 6.313 1.00 96.12 199 LEU A O 1
ATOM 1579 N N . ILE A 1 200 ? -1.334 -4.639 6.771 1.00 95.06 200 ILE A N 1
ATOM 1580 C CA . ILE A 1 200 ? -1.830 -4.544 8.137 1.00 95.06 200 ILE A CA 1
ATOM 1581 C C . ILE A 1 200 ? -0.640 -4.631 9.086 1.00 95.06 200 ILE A C 1
ATOM 1583 O O . ILE A 1 200 ? 0.042 -5.657 9.175 1.00 95.06 200 ILE A O 1
ATOM 1587 N N . LEU A 1 201 ? -0.389 -3.518 9.767 1.00 93.38 201 LEU A N 1
ATOM 1588 C CA . LEU A 1 201 ? 0.593 -3.394 10.826 1.00 93.38 201 LEU A CA 1
ATOM 1589 C C . LEU A 1 201 ? -0.075 -3.814 12.132 1.00 93.38 201 LEU A C 1
ATOM 1591 O O . LEU A 1 201 ? -1.146 -3.318 12.480 1.00 93.38 201 LEU A O 1
ATOM 1595 N N . THR A 1 202 ? 0.550 -4.728 12.858 1.00 89.06 202 THR A N 1
ATOM 1596 C CA . THR A 1 202 ? 0.013 -5.220 14.127 1.00 89.06 202 THR A CA 1
ATOM 1597 C C . THR A 1 202 ? 1.140 -5.593 15.078 1.00 89.06 202 THR A C 1
ATOM 1599 O O . THR A 1 202 ? 2.301 -5.686 14.678 1.00 89.06 202 THR A O 1
ATOM 1602 N N . GLU A 1 203 ? 0.794 -5.825 16.334 1.00 83.56 203 GLU A N 1
ATOM 1603 C CA . GLU A 1 203 ? 1.688 -6.390 17.336 1.00 83.56 203 GLU A CA 1
ATOM 1604 C C . GLU A 1 203 ? 1.382 -7.887 17.475 1.00 83.56 203 GLU A C 1
ATOM 1606 O O . GLU A 1 203 ? 0.221 -8.310 17.555 1.00 83.56 203 GLU A O 1
ATOM 1611 N N . ASN A 1 204 ? 2.433 -8.711 17.474 1.00 73.50 204 ASN A N 1
ATOM 1612 C CA . ASN A 1 204 ? 2.355 -10.164 17.683 1.00 73.50 204 ASN A CA 1
ATOM 1613 C C . ASN A 1 204 ? 1.472 -10.944 16.683 1.00 73.50 204 ASN A C 1
ATOM 1615 O O . ASN A 1 204 ? 1.010 -12.035 17.002 1.00 73.50 204 ASN A O 1
ATOM 1619 N N . LEU A 1 205 ? 1.226 -10.413 15.476 1.00 73.69 205 LEU A N 1
ATOM 1620 C CA . LEU A 1 205 ? 0.393 -11.049 14.433 1.00 73.69 205 LEU A CA 1
ATOM 1621 C C . LEU A 1 205 ? -1.038 -11.414 14.888 1.00 73.69 205 LEU A C 1
ATOM 1623 O O . LEU A 1 205 ? -1.702 -12.237 14.255 1.00 73.69 205 LEU A O 1
ATOM 1627 N N . SER A 1 206 ? -1.530 -10.770 15.949 1.00 72.62 206 SER A N 1
ATOM 1628 C CA . SER A 1 206 ? -2.822 -11.065 16.591 1.00 72.62 206 SER A CA 1
ATOM 1629 C C . SER A 1 206 ? -4.033 -10.879 15.670 1.00 72.62 206 SER A C 1
ATOM 1631 O O . SER A 1 206 ? -5.074 -11.496 15.869 1.00 72.62 206 SER A O 1
ATOM 1633 N N . VAL A 1 207 ? -3.877 -10.088 14.610 1.00 82.81 207 VAL A N 1
ATOM 1634 C CA . VAL A 1 207 ? -4.924 -9.788 13.629 1.00 82.81 207 VAL A CA 1
ATOM 1635 C C . VAL A 1 207 ? -5.240 -10.924 12.655 1.00 82.81 207 VAL A C 1
ATOM 1637 O O . VAL A 1 207 ? -6.290 -10.895 12.016 1.00 82.81 207 VAL A O 1
ATOM 1640 N N . LEU A 1 208 ? -4.356 -11.918 12.501 1.00 86.44 208 LEU A N 1
ATOM 1641 C CA . LEU A 1 208 ? -4.511 -12.950 11.468 1.00 86.44 208 LEU A CA 1
ATOM 1642 C C . LEU A 1 208 ? -5.855 -13.686 11.576 1.00 86.44 208 LEU A C 1
ATOM 1644 O O . LEU A 1 208 ? -6.522 -13.886 10.564 1.00 86.44 208 LEU A O 1
ATOM 1648 N N . SER A 1 209 ? -6.265 -14.058 12.790 1.00 82.81 209 SER A N 1
ATOM 1649 C CA . SER A 1 209 ? -7.526 -14.767 13.043 1.00 82.81 209 SER A CA 1
ATOM 1650 C C . SER A 1 209 ? -8.750 -13.952 12.623 1.00 82.81 209 SER A C 1
ATOM 1652 O O . SER A 1 209 ? -9.687 -14.508 12.058 1.00 82.81 209 SER A O 1
ATOM 1654 N N . ILE A 1 210 ? -8.717 -12.637 12.831 1.00 82.88 210 ILE A N 1
ATOM 1655 C CA . ILE A 1 210 ? -9.810 -11.719 12.492 1.00 82.88 210 ILE A CA 1
ATOM 1656 C C . ILE A 1 210 ? -9.944 -11.583 10.979 1.00 82.88 210 ILE A C 1
ATOM 1658 O O . ILE A 1 210 ? -11.043 -11.675 10.446 1.00 82.88 210 ILE A O 1
ATOM 1662 N N . ILE A 1 211 ? -8.823 -11.441 10.270 1.00 87.56 211 ILE A N 1
ATOM 1663 C CA . ILE A 1 211 ? -8.833 -11.364 8.804 1.00 87.56 211 ILE A CA 1
ATOM 1664 C C . ILE A 1 211 ? -9.297 -12.683 8.186 1.00 87.56 211 ILE A C 1
ATOM 1666 O O . ILE A 1 211 ? -10.055 -12.675 7.221 1.00 87.56 211 ILE A O 1
ATOM 1670 N N . LEU A 1 212 ? -8.882 -13.822 8.748 1.00 88.75 212 LEU A N 1
ATOM 1671 C CA . LEU A 1 212 ? -9.387 -15.128 8.325 1.00 88.75 212 LEU A CA 1
ATOM 1672 C C . LEU A 1 212 ? -10.901 -15.244 8.545 1.00 88.75 212 LEU A C 1
ATOM 1674 O O . LEU A 1 212 ? -11.605 -15.693 7.644 1.00 88.75 212 LEU A O 1
ATOM 1678 N N . ALA A 1 213 ? -11.402 -14.812 9.705 1.00 85.25 213 ALA A N 1
ATOM 1679 C CA . ALA A 1 213 ? -12.833 -14.805 10.000 1.00 85.25 213 ALA A CA 1
ATOM 1680 C C . ALA A 1 213 ? -13.620 -13.904 9.031 1.00 85.25 213 ALA A C 1
ATOM 1682 O O . ALA A 1 213 ? -14.681 -14.306 8.564 1.00 85.25 213 ALA A O 1
ATOM 1683 N N . GLU A 1 214 ? -13.075 -12.740 8.671 1.00 84.88 214 GLU A N 1
ATOM 1684 C CA . GLU A 1 214 ? -13.679 -11.815 7.704 1.00 84.88 214 GLU A CA 1
ATOM 1685 C C . GLU A 1 214 ? -13.756 -12.396 6.286 1.00 84.88 214 GLU A C 1
ATOM 1687 O O . GLU A 1 214 ? -14.722 -12.162 5.566 1.00 84.88 214 GLU A O 1
ATOM 1692 N N . PHE A 1 215 ? -12.757 -13.169 5.856 1.00 88.88 215 PHE A N 1
ATOM 1693 C CA . PHE A 1 215 ? -12.864 -13.873 4.579 1.00 88.88 215 PHE A CA 1
ATOM 1694 C C . PHE A 1 215 ? -13.873 -15.026 4.651 1.00 88.88 215 PHE A C 1
ATOM 1696 O O . PHE A 1 215 ? -14.691 -15.181 3.744 1.00 88.88 215 PHE A O 1
ATOM 1703 N N . HIS A 1 216 ? -13.859 -15.805 5.735 1.00 87.81 216 HIS A N 1
ATOM 1704 C CA . HIS A 1 216 ? -14.780 -16.930 5.911 1.00 87.81 216 HIS A CA 1
ATOM 1705 C C . HIS A 1 216 ? -16.246 -16.495 6.002 1.00 87.81 216 HIS A C 1
ATOM 1707 O O . HIS A 1 216 ? -17.110 -17.198 5.486 1.00 87.81 216 HIS A O 1
ATOM 1713 N N . SER A 1 217 ? -16.539 -15.333 6.595 1.00 85.31 217 SER A N 1
ATOM 1714 C CA . SER A 1 217 ? -17.904 -14.787 6.637 1.00 85.31 217 SER A CA 1
ATOM 1715 C C . SER A 1 217 ? -18.467 -14.477 5.243 1.00 85.31 217 SER A C 1
ATOM 1717 O O . SER A 1 217 ? -19.683 -14.430 5.071 1.00 85.31 217 SER A O 1
ATOM 1719 N N . LYS A 1 218 ? -17.593 -14.324 4.238 1.00 85.12 218 LYS A N 1
ATOM 1720 C CA . LYS A 1 218 ? -17.926 -14.092 2.824 1.00 85.12 218 LYS A CA 1
ATOM 1721 C C . LYS A 1 218 ? -17.765 -15.339 1.947 1.00 85.12 218 LYS A C 1
ATOM 1723 O O . LYS A 1 218 ? -17.709 -15.206 0.729 1.00 85.12 218 LYS A O 1
ATOM 1728 N N . ASP A 1 219 ? -17.651 -16.528 2.546 1.00 88.19 219 ASP A N 1
ATOM 1729 C CA . ASP A 1 219 ? -17.384 -17.799 1.845 1.00 88.19 219 ASP A CA 1
ATOM 1730 C C . ASP A 1 219 ? -16.103 -17.760 0.982 1.00 88.19 219 ASP A C 1
ATOM 1732 O O . ASP A 1 219 ? -15.956 -18.438 -0.035 1.00 88.19 219 ASP A O 1
ATOM 1736 N N . MET A 1 220 ? -15.136 -16.928 1.384 1.00 88.88 220 MET A N 1
ATOM 1737 C CA . MET A 1 220 ? -13.823 -16.855 0.757 1.00 88.88 220 MET A CA 1
ATOM 1738 C C . MET A 1 220 ? -12.812 -17.603 1.618 1.00 88.88 220 MET A C 1
ATOM 1740 O O . MET A 1 220 ? -12.662 -17.339 2.808 1.00 88.88 220 MET A O 1
ATOM 1744 N N . HIS A 1 221 ? -12.043 -18.499 1.005 1.00 90.25 221 HIS A N 1
ATOM 1745 C CA . HIS A 1 221 ? -10.975 -19.222 1.691 1.00 90.25 221 HIS A CA 1
ATOM 1746 C C . HIS A 1 221 ? -9.614 -18.677 1.254 1.00 90.25 221 HIS A C 1
ATOM 1748 O O . HIS A 1 221 ? -9.144 -19.041 0.174 1.00 90.25 221 HIS A O 1
ATOM 1754 N N . PRO A 1 222 ? -8.971 -17.795 2.036 1.00 94.31 222 PRO A N 1
ATOM 1755 C CA . PRO A 1 222 ? -7.695 -17.208 1.659 1.00 94.31 222 PRO A CA 1
ATOM 1756 C C . PRO A 1 222 ? -6.568 -18.246 1.730 1.00 94.31 222 PRO A C 1
ATOM 1758 O O . PRO A 1 222 ? -6.532 -19.109 2.605 1.00 94.31 222 PRO A O 1
ATOM 1761 N N . GLU A 1 223 ? -5.604 -18.145 0.820 1.00 95.88 223 GLU A N 1
ATOM 1762 C CA . GLU A 1 223 ? -4.360 -18.905 0.887 1.00 95.88 223 GLU A CA 1
ATOM 1763 C C . GLU A 1 223 ? -3.353 -18.175 1.782 1.00 95.88 223 GLU A C 1
ATOM 1765 O O . GLU A 1 223 ? -2.916 -17.068 1.462 1.00 95.88 223 GLU A O 1
ATOM 1770 N N . VAL A 1 224 ? -2.942 -18.800 2.887 1.00 94.38 224 VAL A N 1
ATOM 1771 C CA . VAL A 1 224 ? -1.879 -18.254 3.740 1.00 94.38 224 VAL A CA 1
ATOM 1772 C C . VAL A 1 224 ? -0.517 -18.724 3.228 1.00 94.38 224 VAL A C 1
ATOM 1774 O O . VAL A 1 224 ? -0.212 -19.921 3.193 1.00 94.38 224 VAL A O 1
ATOM 1777 N N . VAL A 1 225 ? 0.329 -17.773 2.835 1.00 92.06 225 VAL A N 1
ATOM 1778 C CA . VAL A 1 225 ? 1.709 -18.023 2.408 1.00 92.06 225 VAL A CA 1
ATOM 1779 C C . VAL A 1 225 ? 2.654 -17.431 3.446 1.00 92.06 225 VAL A C 1
ATOM 1781 O O . VAL A 1 225 ? 2.711 -16.218 3.648 1.00 92.06 225 VAL A O 1
ATOM 1784 N N . PHE A 1 226 ? 3.407 -18.311 4.101 1.00 86.94 226 PHE A N 1
ATOM 1785 C CA . PHE A 1 226 ? 4.377 -17.956 5.128 1.00 86.94 226 PHE A CA 1
ATOM 1786 C C . PHE A 1 226 ? 5.802 -18.069 4.578 1.00 86.94 226 PHE A C 1
ATOM 1788 O O . PHE A 1 226 ? 6.190 -19.113 4.046 1.00 86.94 226 PHE A O 1
ATOM 1795 N N . GLY A 1 227 ? 6.589 -17.002 4.717 1.00 79.06 227 GLY A N 1
ATOM 1796 C CA . GLY A 1 227 ? 8.033 -17.043 4.505 1.00 79.06 227 GLY A CA 1
ATOM 1797 C C . GLY A 1 227 ? 8.715 -17.719 5.688 1.00 79.06 227 GLY A C 1
ATOM 1798 O O . GLY A 1 227 ? 8.980 -17.087 6.715 1.00 79.06 227 GLY A O 1
ATOM 1799 N N . SER A 1 228 ? 8.950 -19.023 5.559 1.00 74.75 228 SER A N 1
ATOM 1800 C CA . SER A 1 228 ? 9.658 -19.803 6.569 1.00 74.75 228 SER A CA 1
ATOM 1801 C C . SER A 1 228 ? 11.098 -19.317 6.722 1.00 74.75 228 SER A C 1
ATOM 1803 O O . SER A 1 228 ? 11.800 -19.097 5.740 1.00 74.75 228 SER A O 1
ATOM 1805 N N . LYS A 1 229 ? 11.541 -19.166 7.974 1.00 73.19 229 LYS A N 1
ATOM 1806 C CA . LYS A 1 229 ? 12.935 -18.836 8.322 1.00 73.19 229 LYS A CA 1
ATOM 1807 C C . LYS A 1 229 ? 13.730 -20.065 8.773 1.00 73.19 229 LYS A C 1
ATOM 1809 O O . LYS A 1 229 ? 14.862 -19.924 9.239 1.00 73.19 229 LYS A O 1
ATOM 1814 N N . PHE A 1 230 ? 13.152 -21.264 8.670 1.00 75.19 230 PHE A N 1
ATOM 1815 C CA . PHE A 1 230 ? 13.875 -22.503 8.939 1.00 75.19 230 PHE A CA 1
ATOM 1816 C C . PHE A 1 230 ? 14.930 -22.721 7.855 1.00 75.19 230 PHE A C 1
ATOM 1818 O O . PHE A 1 230 ? 14.647 -22.539 6.678 1.00 75.19 230 PHE A O 1
ATOM 1825 N N . ARG A 1 231 ? 16.153 -23.104 8.249 1.00 69.75 231 ARG A N 1
ATOM 1826 C CA . ARG A 1 231 ? 17.319 -23.189 7.345 1.00 69.75 231 ARG A CA 1
ATOM 1827 C C . ARG A 1 231 ? 17.076 -24.024 6.086 1.00 69.75 231 ARG A C 1
ATOM 1829 O O . ARG A 1 231 ? 17.614 -23.671 5.042 1.00 69.75 231 ARG A O 1
ATOM 1836 N N . ASP A 1 232 ? 16.269 -25.074 6.186 1.00 66.94 232 ASP A N 1
ATOM 1837 C CA . ASP A 1 232 ? 15.965 -25.970 5.066 1.00 66.94 232 ASP A CA 1
ATOM 1838 C C . ASP A 1 232 ? 14.873 -25.409 4.128 1.00 66.94 232 ASP A C 1
ATOM 1840 O O . ASP A 1 232 ? 14.784 -25.812 2.968 1.00 66.94 232 ASP A O 1
ATOM 1844 N N . ASP A 1 233 ? 14.113 -24.406 4.584 1.00 66.00 233 ASP A N 1
ATOM 1845 C CA . ASP A 1 233 ? 13.016 -23.774 3.841 1.00 66.00 233 ASP A CA 1
ATOM 1846 C C . ASP A 1 233 ? 13.413 -22.450 3.163 1.00 66.00 233 ASP A C 1
ATOM 1848 O O . ASP A 1 233 ? 12.652 -21.927 2.352 1.00 66.00 233 ASP A O 1
ATOM 1852 N N . VAL A 1 234 ? 14.610 -21.907 3.425 1.00 65.06 234 VAL A N 1
ATOM 1853 C CA . VAL A 1 234 ? 15.110 -20.661 2.786 1.00 65.06 234 VAL A CA 1
ATOM 1854 C C . VAL A 1 234 ? 15.686 -20.926 1.381 1.00 65.06 234 VAL A C 1
ATOM 1856 O O . VAL A 1 234 ? 16.508 -20.176 0.854 1.00 65.06 234 VAL A O 1
ATOM 1859 N N . SER A 1 235 ? 15.306 -22.037 0.749 1.00 77.81 235 SER A N 1
ATOM 1860 C CA . SER A 1 235 ? 15.792 -22.389 -0.583 1.00 77.81 235 SER A CA 1
ATOM 1861 C C . SER A 1 235 ? 15.083 -21.575 -1.673 1.00 77.81 235 SER A C 1
ATOM 1863 O O . SER A 1 235 ? 13.894 -21.265 -1.584 1.00 77.81 235 SER A O 1
ATOM 1865 N N . TYR A 1 236 ? 15.791 -21.292 -2.772 1.00 82.94 236 TYR A N 1
ATOM 1866 C CA . TYR A 1 236 ? 15.195 -20.684 -3.972 1.00 82.94 236 TYR A CA 1
ATOM 1867 C C . TYR A 1 236 ? 13.976 -21.477 -4.484 1.00 82.94 236 TYR A C 1
ATOM 1869 O O . TYR A 1 236 ? 13.015 -20.905 -4.999 1.00 82.94 236 TYR A O 1
ATOM 1877 N N . THR A 1 237 ? 13.975 -22.797 -4.282 1.00 85.25 237 THR A N 1
ATOM 1878 C CA . THR A 1 237 ? 12.851 -23.679 -4.604 1.00 85.25 237 THR A CA 1
ATOM 1879 C C . THR A 1 237 ? 11.587 -23.311 -3.828 1.00 85.25 237 THR A C 1
ATOM 1881 O O . THR A 1 237 ? 10.507 -23.290 -4.419 1.00 85.25 237 THR A O 1
ATOM 1884 N N . GLN A 1 238 ? 11.702 -22.954 -2.546 1.00 84.69 238 GLN A N 1
ATOM 1885 C CA . GLN A 1 238 ? 10.558 -22.524 -1.743 1.00 84.69 238 GLN A CA 1
ATOM 1886 C C . GLN A 1 238 ? 10.007 -21.175 -2.216 1.00 84.69 238 GLN A C 1
ATOM 1888 O O . GLN A 1 238 ? 8.791 -21.001 -2.303 1.00 84.69 238 GLN A O 1
ATOM 1893 N N . VAL A 1 239 ? 10.888 -20.243 -2.601 1.00 85.69 239 VAL A N 1
ATOM 1894 C CA . VAL A 1 239 ? 10.491 -18.971 -3.229 1.00 85.69 239 VAL A CA 1
ATOM 1895 C C . VAL A 1 239 ? 9.705 -19.239 -4.512 1.00 85.69 239 VAL A C 1
ATOM 1897 O O . VAL A 1 239 ? 8.593 -18.739 -4.663 1.00 85.69 239 VAL A O 1
ATOM 1900 N N . CYS A 1 240 ? 10.221 -20.092 -5.402 1.00 88.50 240 CYS A N 1
ATOM 1901 C CA . CYS A 1 240 ? 9.522 -20.487 -6.627 1.00 88.50 240 CYS A CA 1
ATOM 1902 C C . CYS A 1 240 ? 8.153 -21.117 -6.345 1.00 88.50 240 CYS A C 1
ATOM 1904 O O . CYS A 1 240 ? 7.168 -20.767 -6.995 1.00 88.50 240 CYS A O 1
ATOM 1906 N N . HIS A 1 241 ? 8.077 -22.016 -5.362 1.00 89.81 241 HIS A N 1
ATOM 1907 C CA . HIS A 1 241 ? 6.830 -22.667 -4.977 1.00 89.81 241 HIS A CA 1
ATOM 1908 C C . HIS A 1 241 ? 5.797 -21.661 -4.454 1.00 89.81 241 HIS A C 1
ATOM 1910 O O . HIS A 1 241 ? 4.645 -21.667 -4.890 1.00 89.81 241 HIS A O 1
ATOM 1916 N N . ASN A 1 242 ? 6.213 -20.745 -3.578 1.00 91.38 242 ASN A N 1
ATOM 1917 C CA . ASN A 1 242 ? 5.350 -19.696 -3.044 1.00 91.38 242 ASN A CA 1
ATOM 1918 C C . ASN A 1 242 ? 4.860 -18.744 -4.144 1.00 91.38 242 ASN A C 1
ATOM 1920 O O . ASN A 1 242 ? 3.671 -18.439 -4.197 1.00 91.38 242 ASN A O 1
ATOM 1924 N N . ILE A 1 243 ? 5.730 -18.327 -5.068 1.00 92.69 243 ILE A N 1
ATOM 1925 C CA . ILE A 1 243 ? 5.326 -17.499 -6.212 1.00 92.69 243 ILE A CA 1
ATOM 1926 C C . ILE A 1 243 ? 4.345 -18.242 -7.119 1.00 92.69 243 ILE A C 1
ATOM 1928 O O . ILE A 1 243 ? 3.373 -17.643 -7.573 1.00 92.69 243 ILE A O 1
ATOM 1932 N N . TYR A 1 244 ? 4.525 -19.546 -7.338 1.00 92.94 244 TYR A N 1
ATOM 1933 C CA . TYR A 1 244 ? 3.576 -20.336 -8.121 1.00 92.94 244 TYR A CA 1
ATOM 1934 C C . TYR A 1 244 ? 2.212 -20.487 -7.426 1.00 92.94 244 TYR A C 1
ATOM 1936 O O . TYR A 1 244 ? 1.171 -20.406 -8.085 1.00 92.94 244 TYR A O 1
ATOM 1944 N N . ARG A 1 245 ? 2.191 -20.647 -6.094 1.00 94.50 245 ARG A N 1
ATOM 1945 C CA . ARG A 1 245 ? 0.952 -20.619 -5.293 1.00 94.50 245 ARG A CA 1
ATOM 1946 C C . ARG A 1 245 ? 0.234 -19.283 -5.448 1.00 94.50 245 ARG A C 1
ATOM 1948 O O . ARG A 1 245 ? -0.951 -19.275 -5.769 1.00 94.50 245 ARG A O 1
ATOM 1955 N N . ILE A 1 246 ? 0.958 -18.170 -5.310 1.00 95.56 246 ILE A N 1
ATOM 1956 C CA . ILE A 1 246 ? 0.407 -16.818 -5.482 1.00 95.56 246 ILE A CA 1
ATOM 1957 C C . ILE A 1 246 ? -0.136 -16.642 -6.900 1.00 95.56 246 ILE A C 1
ATOM 1959 O O . ILE A 1 246 ? -1.285 -16.251 -7.055 1.00 95.56 246 ILE A O 1
ATOM 1963 N N . LYS A 1 247 ? 0.637 -17.013 -7.927 1.00 96.19 247 LYS A N 1
ATOM 1964 C CA . LYS A 1 247 ? 0.209 -16.987 -9.332 1.00 96.19 247 LYS A CA 1
ATOM 1965 C C . LYS A 1 247 ? -1.103 -17.741 -9.541 1.00 96.19 247 LYS A C 1
ATOM 1967 O O . LYS A 1 247 ? -2.002 -17.241 -10.203 1.00 96.19 247 LYS A O 1
ATOM 1972 N N . THR A 1 248 ? -1.216 -18.938 -8.969 1.00 96.50 248 THR A N 1
ATOM 1973 C CA . THR A 1 248 ? -2.427 -19.765 -9.074 1.00 96.50 248 THR A CA 1
ATOM 1974 C C . THR A 1 248 ? -3.616 -19.091 -8.391 1.00 96.50 248 THR A C 1
ATOM 1976 O O . THR A 1 248 ? -4.708 -19.069 -8.948 1.00 96.50 248 THR A O 1
ATOM 1979 N N . CYS A 1 249 ? -3.404 -18.489 -7.220 1.00 97.19 249 CYS A N 1
ATOM 1980 C CA . CYS A 1 249 ? -4.445 -17.742 -6.518 1.00 97.19 249 CYS A CA 1
ATOM 1981 C C . CYS A 1 249 ? -4.887 -16.494 -7.300 1.00 97.19 249 CYS A C 1
ATOM 1983 O O . CYS A 1 249 ? -6.085 -16.250 -7.406 1.00 97.19 249 CYS A O 1
ATOM 1985 N N . MET A 1 250 ? -3.945 -15.761 -7.908 1.00 95.88 250 MET A N 1
ATOM 1986 C CA . MET A 1 250 ? -4.223 -14.613 -8.784 1.00 95.88 250 MET A CA 1
ATOM 1987 C C . MET A 1 250 ? -5.076 -15.002 -9.991 1.00 95.88 250 MET A C 1
ATOM 1989 O O . MET A 1 250 ? -6.059 -14.322 -10.283 1.00 95.88 250 MET A O 1
ATOM 1993 N N . ASP A 1 251 ? -4.742 -16.118 -10.646 1.00 95.06 251 ASP A N 1
ATOM 1994 C CA . ASP A 1 251 ? -5.492 -16.624 -11.798 1.00 95.06 251 ASP A CA 1
ATOM 1995 C C . ASP A 1 251 ? -6.927 -17.051 -11.432 1.00 95.06 251 ASP A C 1
ATOM 1997 O O . ASP A 1 251 ? -7.805 -17.007 -12.294 1.00 95.06 251 ASP A O 1
ATOM 2001 N N . MET A 1 252 ? -7.145 -17.507 -10.191 1.00 95.00 252 MET A N 1
ATOM 2002 C CA . MET A 1 252 ? -8.419 -18.044 -9.686 1.00 95.00 252 MET A CA 1
ATOM 2003 C C . MET A 1 252 ? -9.265 -17.027 -8.902 1.00 95.00 252 MET A C 1
ATOM 2005 O O . MET A 1 252 ? -10.362 -17.373 -8.476 1.00 95.00 252 MET A O 1
ATOM 2009 N N . GLY A 1 253 ? -8.751 -15.824 -8.628 1.00 93.50 253 GLY A N 1
ATOM 2010 C CA . GLY A 1 253 ? -9.414 -14.856 -7.741 1.00 93.50 253 GLY A CA 1
ATOM 2011 C C . GLY A 1 253 ? -9.421 -15.247 -6.263 1.00 93.50 253 GLY A C 1
ATOM 2012 O O . GLY A 1 253 ? -10.150 -14.656 -5.471 1.00 93.50 253 GLY A O 1
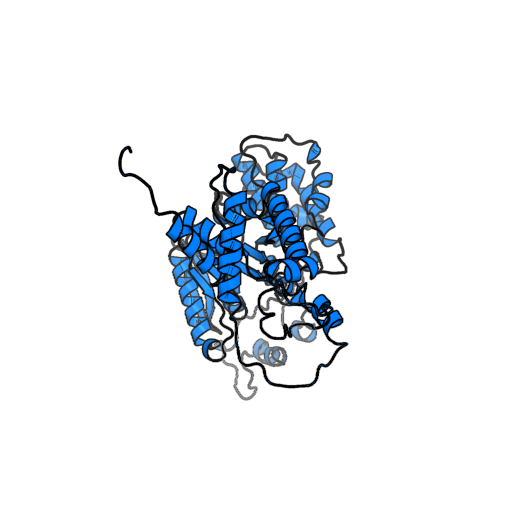ATOM 2013 N N . LYS A 1 254 ? -8.593 -16.219 -5.859 1.00 95.50 254 LYS A N 1
ATOM 2014 C CA . LYS A 1 254 ? -8.475 -16.644 -4.459 1.00 95.50 254 LYS A CA 1
ATOM 2015 C C . LYS A 1 254 ? -7.647 -15.612 -3.678 1.00 95.50 254 LYS A C 1
ATOM 2017 O O . LYS A 1 254 ? -6.525 -15.321 -4.101 1.00 95.50 254 LYS A O 1
ATOM 2022 N N . PRO A 1 255 ? -8.128 -15.079 -2.539 1.00 95.69 255 PRO A N 1
ATOM 2023 C CA . PRO A 1 255 ? -7.343 -14.148 -1.741 1.00 95.69 255 PRO A CA 1
ATOM 2024 C C . PRO A 1 255 ? -6.067 -14.785 -1.203 1.00 95.69 255 PRO A C 1
ATOM 2026 O O . PRO A 1 255 ? -6.023 -15.987 -0.939 1.00 95.69 255 PRO A O 1
ATOM 2029 N N . VAL A 1 256 ? -5.041 -13.971 -0.989 1.00 96.44 256 VAL A N 1
ATOM 2030 C CA . VAL A 1 256 ? -3.768 -14.412 -0.421 1.00 96.44 256 VAL A CA 1
ATOM 2031 C C . VAL A 1 256 ? -3.413 -13.560 0.789 1.00 96.44 256 VAL A C 1
ATOM 2033 O O . VAL A 1 256 ? -3.378 -12.331 0.706 1.00 96.44 256 VAL A O 1
ATOM 2036 N N . ILE A 1 257 ? -3.086 -14.224 1.897 1.00 95.88 257 ILE A N 1
ATOM 2037 C CA . ILE A 1 257 ? -2.517 -13.595 3.088 1.00 95.88 257 ILE A CA 1
ATOM 2038 C C . ILE A 1 257 ? -1.040 -13.951 3.154 1.00 95.88 257 ILE A C 1
ATOM 2040 O O . ILE A 1 257 ? -0.652 -15.118 3.187 1.00 95.88 257 ILE A O 1
ATOM 2044 N N . LEU A 1 258 ? -0.211 -12.923 3.177 1.00 93.94 258 LEU A N 1
ATOM 2045 C CA . LEU A 1 258 ? 1.226 -13.035 3.146 1.00 93.94 258 LEU A CA 1
ATOM 2046 C C . LEU A 1 258 ? 1.823 -12.674 4.506 1.00 93.94 258 LEU A C 1
ATOM 2048 O O . LEU A 1 258 ? 1.623 -11.571 5.020 1.00 93.94 258 LEU A O 1
ATOM 2052 N N . LEU A 1 259 ? 2.602 -13.603 5.054 1.00 90.38 259 LEU A N 1
ATOM 2053 C CA . LEU A 1 259 ? 3.293 -13.473 6.334 1.00 90.38 259 LEU A CA 1
ATOM 2054 C C . LEU A 1 259 ? 4.797 -13.624 6.120 1.00 90.38 259 LEU A C 1
ATOM 2056 O O . LEU A 1 259 ? 5.237 -14.527 5.410 1.00 90.38 259 LEU A O 1
ATOM 2060 N N . ASN A 1 260 ? 5.599 -12.777 6.769 1.00 78.31 260 ASN A N 1
ATOM 2061 C CA . ASN A 1 260 ? 7.067 -12.853 6.725 1.00 78.31 260 ASN A CA 1
ATOM 2062 C C . ASN A 1 260 ? 7.655 -12.872 5.300 1.00 78.31 260 ASN A C 1
ATOM 2064 O O . ASN A 1 260 ? 8.454 -13.726 4.943 1.00 78.31 260 ASN A O 1
ATOM 2068 N N . LEU A 1 261 ? 7.283 -11.879 4.496 1.00 76.12 261 LEU A N 1
ATOM 2069 C CA . LEU A 1 261 ? 7.565 -11.775 3.058 1.00 76.12 261 LEU A CA 1
ATOM 2070 C C . LEU A 1 261 ? 8.998 -11.429 2.644 1.00 76.12 261 LEU A C 1
ATOM 2072 O O . LEU A 1 261 ? 9.199 -10.926 1.536 1.00 76.12 261 LEU A O 1
ATOM 2076 N N . ASP A 1 262 ? 9.986 -11.678 3.500 1.00 78.06 262 ASP A N 1
ATOM 2077 C CA . ASP A 1 262 ? 11.314 -11.107 3.292 1.00 78.06 262 ASP A CA 1
ATOM 2078 C C . ASP A 1 262 ? 12.031 -11.643 2.040 1.00 78.06 262 ASP A C 1
ATOM 2080 O O . ASP A 1 262 ? 13.045 -11.100 1.652 1.00 78.06 262 ASP A O 1
ATOM 2084 N N . ASP A 1 263 ? 11.532 -12.683 1.381 1.00 78.38 263 ASP A N 1
ATOM 2085 C CA . ASP A 1 263 ? 12.190 -13.256 0.200 1.00 78.38 263 ASP A CA 1
ATOM 2086 C C . ASP A 1 263 ? 11.329 -13.149 -1.070 1.00 78.38 263 ASP A C 1
ATOM 2088 O O . ASP A 1 263 ? 11.764 -13.507 -2.162 1.00 78.38 263 ASP A O 1
ATOM 2092 N N . LEU A 1 264 ? 10.088 -12.654 -0.951 1.00 84.50 264 LEU A N 1
ATOM 2093 C CA . LEU A 1 264 ? 9.125 -12.610 -2.062 1.00 84.50 264 LEU A CA 1
ATOM 2094 C C . LEU A 1 264 ? 8.901 -11.203 -2.623 1.00 84.50 264 LEU A C 1
ATOM 2096 O O . LEU A 1 264 ? 8.306 -11.066 -3.690 1.00 84.50 264 LEU A O 1
ATOM 2100 N N . TYR A 1 265 ? 9.348 -10.149 -1.938 1.00 83.94 265 TYR A N 1
ATOM 2101 C CA . TYR A 1 265 ? 9.044 -8.775 -2.354 1.00 83.94 265 TYR A CA 1
ATOM 2102 C C . TYR A 1 265 ? 9.605 -8.412 -3.733 1.00 83.94 265 TYR A C 1
ATOM 2104 O O . TYR A 1 265 ? 8.935 -7.713 -4.491 1.00 83.94 265 TYR A O 1
ATOM 2112 N N . GLU A 1 266 ? 10.800 -8.895 -4.079 1.00 85.25 266 GLU A N 1
ATOM 2113 C CA . GLU A 1 266 ? 11.417 -8.630 -5.383 1.00 85.25 266 GLU A CA 1
ATOM 2114 C C . GLU A 1 266 ? 10.594 -9.289 -6.493 1.00 85.25 266 GLU A C 1
ATOM 2116 O O . GLU A 1 266 ? 10.239 -8.661 -7.489 1.00 85.25 266 GLU A O 1
ATOM 2121 N N . SER A 1 267 ? 10.187 -10.530 -6.245 1.00 90.31 267 SER A N 1
ATOM 2122 C CA . SER A 1 267 ? 9.358 -11.344 -7.125 1.00 90.31 267 SER A CA 1
ATOM 2123 C C . SER A 1 267 ? 7.952 -10.768 -7.343 1.00 90.31 267 SER A C 1
ATOM 2125 O O . SER A 1 267 ? 7.387 -10.907 -8.426 1.00 90.31 267 SER A O 1
ATOM 2127 N N . LEU A 1 268 ? 7.378 -10.093 -6.342 1.00 92.00 268 LEU A N 1
ATOM 2128 C CA . LEU A 1 268 ? 6.031 -9.508 -6.402 1.00 92.00 268 LEU A CA 1
ATOM 2129 C C . LEU A 1 268 ? 6.022 -8.026 -6.800 1.00 92.00 268 LEU A C 1
ATOM 2131 O O . LEU A 1 268 ? 4.958 -7.407 -6.818 1.00 92.00 268 LEU A O 1
ATOM 2135 N N . TYR A 1 269 ? 7.177 -7.437 -7.117 1.00 89.06 269 TYR A N 1
ATOM 2136 C CA . TYR A 1 269 ? 7.308 -5.994 -7.320 1.00 89.06 269 TYR A CA 1
ATOM 2137 C C . TYR A 1 269 ? 6.321 -5.432 -8.354 1.00 89.06 269 TYR A C 1
ATOM 2139 O O . TYR A 1 269 ? 5.655 -4.427 -8.091 1.00 89.06 269 TYR A O 1
ATOM 2147 N N . ASP A 1 270 ? 6.203 -6.086 -9.512 1.00 89.19 270 ASP A N 1
ATOM 2148 C CA . ASP A 1 270 ? 5.313 -5.656 -10.593 1.00 89.19 270 ASP A CA 1
ATOM 2149 C C . ASP A 1 270 ? 3.832 -5.877 -10.236 1.00 89.19 270 ASP A C 1
ATOM 2151 O O . ASP A 1 270 ? 3.009 -4.998 -10.499 1.00 89.19 270 ASP A O 1
ATOM 2155 N N . ALA A 1 271 ? 3.497 -6.963 -9.530 1.00 91.94 271 ALA A N 1
ATOM 2156 C CA . ALA A 1 271 ? 2.144 -7.200 -9.018 1.00 91.94 271 ALA A CA 1
ATOM 2157 C C . ALA A 1 271 ? 1.712 -6.123 -8.010 1.00 91.94 271 ALA A C 1
ATOM 2159 O O . ALA A 1 271 ? 0.619 -5.573 -8.124 1.00 91.94 271 ALA A O 1
ATOM 2160 N N . LEU A 1 272 ? 2.589 -5.755 -7.073 1.00 92.12 272 LEU A N 1
ATOM 2161 C CA . LEU A 1 272 ? 2.331 -4.702 -6.085 1.00 92.12 272 LEU A CA 1
ATOM 2162 C C . LEU A 1 272 ? 2.309 -3.290 -6.696 1.00 92.12 272 LEU A C 1
ATOM 2164 O O . LEU A 1 272 ? 1.812 -2.361 -6.067 1.00 92.12 272 LEU A O 1
ATOM 2168 N N . ASN A 1 273 ? 2.858 -3.091 -7.900 1.00 88.00 273 ASN A N 1
ATOM 2169 C CA . ASN A 1 273 ? 2.704 -1.828 -8.627 1.00 88.00 273 ASN A CA 1
ATOM 2170 C C . ASN A 1 273 ? 1.293 -1.647 -9.211 1.00 88.00 273 ASN A C 1
ATOM 2172 O O . ASN A 1 273 ? 0.956 -0.509 -9.532 1.00 88.00 273 ASN A O 1
ATOM 2176 N N . GLN A 1 274 ? 0.518 -2.729 -9.376 1.00 88.00 274 GLN A N 1
ATOM 2177 C CA . GLN A 1 274 ? -0.796 -2.745 -10.041 1.00 88.00 274 GLN A CA 1
ATOM 2178 C C . GLN A 1 274 ? -0.795 -2.089 -11.436 1.00 88.00 274 GLN A C 1
ATOM 2180 O O . GLN A 1 274 ? -1.759 -1.459 -11.864 1.00 88.00 274 GLN A O 1
ATOM 2185 N N . TYR A 1 275 ? 0.308 -2.242 -12.174 1.00 84.75 275 TYR A N 1
ATOM 2186 C CA . TYR A 1 275 ? 0.387 -1.866 -13.586 1.00 84.75 275 TYR A CA 1
ATOM 2187 C C . TYR A 1 275 ? 0.100 -3.085 -14.454 1.00 84.75 275 TYR A C 1
ATOM 2189 O O . TYR A 1 275 ? 1.004 -3.728 -14.987 1.00 84.75 275 TYR A O 1
ATOM 2197 N N . PHE A 1 276 ? -1.186 -3.415 -14.547 1.00 90.12 276 PHE A N 1
ATOM 2198 C CA . PHE A 1 276 ? -1.661 -4.553 -15.317 1.00 90.12 276 PHE A CA 1
ATOM 2199 C C . PHE A 1 276 ? -1.675 -4.251 -16.812 1.00 90.12 276 PHE A C 1
ATOM 2201 O O . PHE A 1 276 ? -2.044 -3.163 -17.251 1.00 90.12 276 PHE A O 1
ATOM 2208 N N . SER A 1 277 ? -1.275 -5.243 -17.599 1.00 91.62 277 SER A N 1
ATOM 2209 C CA . SER A 1 277 ? -1.532 -5.264 -19.035 1.00 91.62 277 SER A CA 1
ATOM 2210 C C . SER A 1 277 ? -2.836 -6.010 -19.291 1.00 91.62 277 SER A C 1
ATOM 2212 O O . SER A 1 277 ? -3.139 -6.973 -18.591 1.00 91.62 277 SER A O 1
ATOM 2214 N N . THR A 1 278 ? -3.593 -5.603 -20.307 1.00 90.44 278 THR A N 1
ATOM 2215 C CA . THR A 1 278 ? -4.867 -6.248 -20.648 1.00 90.44 278 THR A CA 1
ATOM 2216 C C . THR A 1 278 ? -4.729 -7.019 -21.951 1.00 90.44 278 THR A C 1
ATOM 2218 O O . THR A 1 278 ? -4.264 -6.485 -22.957 1.00 90.44 278 THR A O 1
ATOM 2221 N N . TRP A 1 279 ? -5.149 -8.281 -21.952 1.00 89.19 279 TRP A N 1
ATOM 2222 C CA . TRP A 1 279 ? -5.223 -9.111 -23.150 1.00 89.19 279 TRP A CA 1
ATOM 2223 C C . TRP A 1 279 ? -6.521 -9.915 -23.146 1.00 89.19 279 TRP A C 1
ATOM 2225 O O . TRP A 1 279 ? -6.820 -10.619 -22.184 1.00 89.19 279 TRP A O 1
ATOM 2235 N N . GLY A 1 280 ? -7.323 -9.777 -24.207 1.00 88.31 280 GLY A N 1
ATOM 2236 C CA . GLY A 1 280 ? -8.623 -10.453 -24.307 1.00 88.31 280 GLY A CA 1
ATOM 2237 C C . GLY A 1 280 ? -9.595 -10.093 -23.176 1.00 88.31 280 GLY A C 1
ATOM 2238 O O . GLY A 1 280 ? -10.326 -10.960 -22.714 1.00 88.31 280 GLY A O 1
ATOM 2239 N N . GLY A 1 281 ? -9.552 -8.849 -22.683 1.00 86.69 281 GLY A N 1
ATOM 2240 C CA . GLY A 1 281 ? -10.370 -8.386 -21.553 1.00 86.69 281 GLY A CA 1
ATOM 2241 C C . GLY A 1 281 ? -9.889 -8.848 -20.173 1.00 86.69 281 GLY A C 1
ATOM 2242 O O . GLY A 1 281 ? -10.484 -8.466 -19.177 1.00 86.69 281 GLY A O 1
ATOM 2243 N N . ARG A 1 282 ? -8.807 -9.633 -20.087 1.00 89.56 282 ARG A N 1
ATOM 2244 C CA . ARG A 1 282 ? -8.231 -10.089 -18.815 1.00 89.56 282 ARG A CA 1
ATOM 2245 C C . ARG A 1 282 ? -6.957 -9.324 -18.489 1.00 89.56 282 ARG A C 1
ATOM 2247 O O . ARG A 1 282 ? -6.111 -9.119 -19.364 1.00 89.56 282 ARG A O 1
ATOM 2254 N N . LYS A 1 283 ? -6.801 -8.953 -17.222 1.00 93.12 283 LYS A N 1
ATOM 2255 C CA . LYS A 1 283 ? -5.575 -8.354 -16.690 1.00 93.12 283 LYS A CA 1
ATOM 2256 C C . LYS A 1 283 ? -4.501 -9.418 -16.493 1.00 93.12 283 LYS A C 1
ATOM 2258 O O . LYS A 1 283 ? -4.801 -10.548 -16.109 1.00 93.12 283 LYS A O 1
ATOM 2263 N N . PHE A 1 284 ? -3.247 -9.058 -16.733 1.00 94.88 284 PHE A N 1
ATOM 2264 C CA . PHE A 1 284 ? -2.091 -9.878 -16.400 1.00 94.88 284 PHE A CA 1
ATOM 2265 C C . PHE A 1 284 ? -0.894 -9.027 -15.964 1.00 94.88 284 PHE A C 1
ATOM 2267 O O . PHE A 1 284 ? -0.772 -7.852 -16.319 1.00 94.88 284 PHE A O 1
ATOM 2274 N N . VAL A 1 285 ? 0.004 -9.644 -15.199 1.00 94.81 285 VAL A N 1
ATOM 2275 C CA . VAL A 1 285 ? 1.251 -9.049 -14.704 1.00 94.81 285 VAL A CA 1
ATOM 2276 C C . VAL A 1 285 ? 2.393 -10.054 -14.779 1.00 94.81 285 VAL A C 1
ATOM 2278 O O . VAL A 1 285 ? 2.167 -11.263 -14.852 1.00 94.81 285 VAL A O 1
ATOM 2281 N N . ASP A 1 286 ? 3.625 -9.555 -14.765 1.00 93.50 286 ASP A N 1
ATOM 2282 C CA . ASP A 1 286 ? 4.810 -10.390 -14.609 1.00 93.50 286 ASP A CA 1
ATOM 2283 C C . ASP A 1 286 ? 5.122 -10.595 -13.117 1.00 93.50 286 ASP A C 1
ATOM 2285 O O . ASP A 1 286 ? 5.146 -9.649 -12.334 1.00 93.50 286 ASP A O 1
ATOM 2289 N N . LEU A 1 287 ? 5.400 -11.836 -12.731 1.00 93.88 287 LEU A N 1
ATOM 2290 C CA . LEU A 1 287 ? 5.974 -12.207 -11.441 1.00 93.88 287 LEU A CA 1
ATOM 2291 C C . LEU A 1 287 ? 7.440 -12.588 -11.650 1.00 93.88 287 LEU A C 1
ATOM 2293 O O . LEU A 1 287 ? 7.756 -13.379 -12.542 1.00 93.88 287 LEU A O 1
ATOM 2297 N N . GLY A 1 288 ? 8.337 -12.020 -10.850 1.00 90.06 288 GLY A N 1
ATOM 2298 C CA . GLY A 1 288 ? 9.771 -12.286 -10.915 1.00 90.06 288 GLY A CA 1
ATOM 2299 C C . GLY A 1 288 ? 10.146 -13.627 -10.282 1.00 90.06 288 GLY A C 1
ATOM 2300 O O . GLY A 1 288 ? 9.619 -14.004 -9.242 1.00 90.06 288 GLY A O 1
ATOM 2301 N N . LEU A 1 289 ? 11.076 -14.342 -10.908 1.00 87.75 289 LEU A N 1
ATOM 2302 C CA . LEU A 1 289 ? 11.732 -15.544 -10.396 1.00 87.75 289 LEU A CA 1
ATOM 2303 C C . LEU A 1 289 ? 13.212 -15.467 -10.776 1.00 87.75 289 LEU A C 1
ATOM 2305 O O . LEU A 1 289 ? 13.629 -15.949 -11.834 1.00 87.75 289 LEU A O 1
ATOM 2309 N N . GLY A 1 290 ? 13.996 -14.775 -9.947 1.00 84.38 290 GLY A N 1
ATOM 2310 C CA . GLY A 1 290 ? 15.369 -14.411 -10.292 1.00 84.38 290 GLY A CA 1
ATOM 2311 C C . GLY A 1 290 ? 15.402 -13.563 -11.566 1.00 84.38 290 GLY A C 1
ATOM 2312 O O . GLY A 1 290 ? 14.807 -12.491 -11.625 1.00 84.38 290 GLY A O 1
ATOM 2313 N N . THR A 1 291 ? 16.067 -14.054 -12.613 1.00 83.12 291 THR A N 1
ATOM 2314 C CA . THR A 1 291 ? 16.127 -13.388 -13.928 1.00 83.12 291 THR A CA 1
ATOM 2315 C C . THR A 1 291 ? 14.938 -13.705 -14.835 1.00 83.12 291 THR A C 1
ATOM 2317 O O . THR A 1 291 ? 14.778 -13.074 -15.882 1.00 83.12 291 THR A O 1
ATOM 2320 N N . HIS A 1 292 ? 14.102 -14.676 -14.463 1.00 86.44 292 HIS A N 1
ATOM 2321 C CA . HIS A 1 292 ? 12.931 -15.069 -15.232 1.00 86.44 292 HIS A CA 1
ATOM 2322 C C . HIS A 1 292 ? 11.688 -14.309 -14.774 1.00 86.44 292 HIS A C 1
ATOM 2324 O O . HIS A 1 292 ? 11.580 -13.863 -13.633 1.00 86.44 292 HIS A O 1
ATOM 2330 N N . ARG A 1 293 ? 10.724 -14.181 -15.684 1.00 89.88 293 ARG A N 1
ATOM 2331 C CA . ARG A 1 293 ? 9.410 -13.598 -15.414 1.00 89.88 293 ARG A CA 1
ATOM 2332 C C . ARG A 1 293 ? 8.333 -14.585 -15.832 1.00 89.88 293 ARG A C 1
ATOM 2334 O O . ARG A 1 293 ? 8.411 -15.156 -16.919 1.00 89.88 293 ARG A O 1
ATOM 2341 N N . VAL A 1 294 ? 7.332 -14.772 -14.984 1.00 91.06 294 VAL A N 1
ATOM 2342 C CA . VAL A 1 294 ? 6.165 -15.618 -15.250 1.00 91.06 294 VAL A CA 1
ATOM 2343 C C . VAL A 1 294 ? 4.933 -14.735 -15.337 1.00 91.06 294 VAL A C 1
ATOM 2345 O O . VAL A 1 294 ? 4.712 -13.898 -14.470 1.00 91.06 294 VAL A O 1
ATOM 2348 N N . LYS A 1 295 ? 4.113 -14.930 -16.371 1.00 93.06 295 LYS A N 1
ATOM 2349 C CA . LYS A 1 295 ? 2.853 -14.197 -16.516 1.00 93.06 295 LYS A CA 1
ATOM 2350 C C . LYS A 1 295 ? 1.780 -14.806 -15.620 1.00 93.06 295 LYS A C 1
ATOM 2352 O O . LYS A 1 295 ? 1.536 -16.012 -15.680 1.00 93.06 295 LYS A O 1
ATOM 2357 N N . ALA A 1 296 ? 1.144 -13.961 -14.821 1.00 94.12 296 ALA A N 1
ATOM 2358 C CA . ALA A 1 296 ? -0.017 -14.288 -14.006 1.00 94.12 296 ALA A CA 1
ATOM 2359 C C . ALA A 1 296 ? -1.207 -13.477 -14.511 1.00 94.12 296 ALA A C 1
ATOM 2361 O O . ALA A 1 296 ? -1.086 -12.259 -14.662 1.00 94.12 296 ALA A O 1
ATOM 2362 N N . PHE A 1 297 ? -2.331 -14.133 -14.787 1.00 95.75 297 PHE A N 1
ATOM 2363 C CA . PHE A 1 297 ? -3.589 -13.419 -14.950 1.00 95.75 297 PHE A CA 1
ATOM 2364 C C . PHE A 1 297 ? -4.053 -12.935 -13.577 1.00 95.75 297 PHE A C 1
ATOM 2366 O O . PHE A 1 297 ? -3.738 -13.534 -12.552 1.00 95.75 297 PHE A O 1
ATOM 2373 N N . VAL A 1 298 ? -4.767 -11.817 -13.560 1.00 94.00 298 VAL A N 1
ATOM 2374 C CA . VAL A 1 298 ? -5.270 -11.210 -12.329 1.00 94.00 298 VAL A CA 1
ATOM 2375 C C . VAL A 1 298 ? -6.777 -11.143 -12.435 1.00 94.00 298 VAL A C 1
ATOM 2377 O O . VAL A 1 298 ? -7.310 -10.377 -13.237 1.00 94.00 298 VAL A O 1
ATOM 2380 N N . ASP A 1 299 ? -7.437 -12.001 -11.669 1.00 93.00 299 ASP A N 1
ATOM 2381 C CA . ASP A 1 299 ? -8.884 -11.977 -11.505 1.00 93.00 299 ASP A CA 1
ATOM 2382 C C . ASP A 1 299 ? -9.325 -10.726 -10.727 1.00 93.00 299 ASP A C 1
ATOM 2384 O O . ASP A 1 299 ? -8.613 -10.251 -9.839 1.00 93.00 299 ASP A O 1
ATOM 2388 N N . ASP A 1 300 ? -10.503 -10.191 -11.043 1.00 88.56 300 ASP A N 1
ATOM 2389 C CA . ASP A 1 300 ? -11.026 -8.968 -10.421 1.00 88.56 300 ASP A CA 1
ATOM 2390 C C . ASP A 1 300 ? -11.341 -9.143 -8.928 1.00 88.56 300 ASP A C 1
ATOM 2392 O O . ASP A 1 300 ? -11.270 -8.182 -8.154 1.00 88.56 300 ASP A O 1
ATOM 2396 N N . ASN A 1 301 ? -11.615 -10.375 -8.490 1.00 89.12 301 ASN A N 1
ATOM 2397 C CA . ASN A 1 301 ? -11.871 -10.704 -7.089 1.00 89.12 301 ASN A CA 1
ATOM 2398 C C . ASN A 1 301 ? -10.592 -10.999 -6.299 1.00 89.12 301 ASN A C 1
ATOM 2400 O O . ASN A 1 301 ? -10.645 -11.166 -5.080 1.00 89.12 301 ASN A O 1
ATOM 2404 N N . PHE A 1 302 ? -9.428 -11.041 -6.957 1.00 92.75 302 PHE A N 1
ATOM 2405 C CA . PHE A 1 302 ? -8.171 -11.290 -6.267 1.00 92.75 302 PHE A CA 1
ATOM 2406 C C . PHE A 1 302 ? -7.883 -10.188 -5.238 1.00 92.75 302 PHE A C 1
ATOM 2408 O O . PHE A 1 302 ? -7.925 -8.988 -5.530 1.00 92.75 302 PHE A O 1
ATOM 2415 N N . ARG A 1 303 ? -7.553 -10.602 -4.014 1.00 92.88 303 ARG A N 1
ATOM 2416 C CA . ARG A 1 303 ? -7.123 -9.716 -2.927 1.00 92.88 303 ARG A CA 1
ATOM 2417 C C . ARG A 1 303 ? -5.816 -10.225 -2.346 1.00 92.88 303 ARG A C 1
ATOM 2419 O O . ARG A 1 303 ? -5.623 -11.427 -2.178 1.00 92.88 303 ARG A O 1
ATOM 2426 N N . LEU A 1 304 ? -4.933 -9.298 -2.002 1.00 94.81 304 LEU A N 1
ATOM 2427 C CA . LEU A 1 304 ? -3.658 -9.594 -1.365 1.00 94.81 304 LEU A CA 1
ATOM 2428 C C . LEU A 1 304 ? -3.535 -8.764 -0.093 1.00 94.81 304 LEU A C 1
ATOM 2430 O O . LEU A 1 304 ? -3.725 -7.546 -0.109 1.00 94.81 304 LEU A O 1
ATOM 2434 N N . VAL A 1 305 ? -3.220 -9.448 1.003 1.00 95.50 305 VAL A N 1
ATOM 2435 C CA . VAL A 1 305 ? -3.051 -8.860 2.330 1.00 95.50 305 VAL A CA 1
ATOM 2436 C C . VAL A 1 305 ? -1.672 -9.226 2.847 1.00 95.50 305 VAL A C 1
ATOM 2438 O O . VAL A 1 305 ? -1.321 -10.399 2.923 1.00 95.50 305 VAL A O 1
ATOM 2441 N N . VAL A 1 306 ? -0.886 -8.229 3.225 1.00 95.19 306 VAL A N 1
ATOM 2442 C CA . VAL A 1 306 ? 0.380 -8.397 3.935 1.00 95.19 306 VAL A CA 1
ATOM 2443 C C . VAL A 1 306 ? 0.134 -8.105 5.405 1.00 95.19 306 VAL A C 1
ATOM 2445 O O . VAL A 1 306 ? -0.312 -7.011 5.732 1.00 95.19 306 VAL A O 1
ATOM 2448 N N . ILE A 1 307 ? 0.448 -9.045 6.294 1.00 94.00 307 ILE A N 1
ATOM 2449 C CA . ILE A 1 307 ? 0.406 -8.803 7.743 1.00 94.00 307 ILE A CA 1
ATOM 2450 C C . ILE A 1 307 ? 1.842 -8.813 8.262 1.00 94.00 307 ILE A C 1
ATOM 2452 O O . ILE A 1 307 ? 2.602 -9.756 8.017 1.00 94.00 307 ILE A O 1
ATOM 2456 N N . ALA A 1 308 ? 2.230 -7.744 8.954 1.00 92.25 308 ALA A N 1
ATOM 2457 C CA . ALA A 1 308 ? 3.586 -7.572 9.452 1.00 92.25 308 ALA A CA 1
ATOM 2458 C C . ALA A 1 308 ? 3.615 -6.867 10.811 1.00 92.25 308 ALA A C 1
ATOM 2460 O O . ALA A 1 308 ? 2.735 -6.078 11.151 1.00 92.25 308 ALA A O 1
ATOM 2461 N N . ASP A 1 309 ? 4.672 -7.148 11.572 1.00 90.00 309 ASP A N 1
ATOM 2462 C CA . ASP A 1 309 ? 4.942 -6.467 12.833 1.00 90.00 309 ASP A CA 1
ATOM 2463 C C . ASP A 1 309 ? 5.215 -4.968 12.610 1.00 90.00 309 ASP A C 1
ATOM 2465 O O . ASP A 1 309 ? 5.997 -4.611 11.719 1.00 90.00 309 ASP A O 1
ATOM 2469 N N . LYS A 1 310 ? 4.606 -4.101 13.433 1.00 90.00 310 LYS A N 1
ATOM 2470 C CA . LYS A 1 310 ? 4.775 -2.636 13.363 1.00 90.00 310 LYS A CA 1
ATOM 2471 C C . LYS A 1 310 ? 6.256 -2.244 13.309 1.00 90.00 310 LYS A C 1
ATOM 2473 O O . LYS A 1 310 ? 6.682 -1.538 12.392 1.00 90.00 310 LYS A O 1
ATOM 2478 N N . ASN A 1 311 ? 7.068 -2.738 14.243 1.00 89.19 311 ASN A N 1
ATOM 2479 C CA . ASN A 1 311 ? 8.478 -2.358 14.354 1.00 89.19 311 ASN A CA 1
ATOM 2480 C C . ASN A 1 311 ? 9.268 -2.796 13.125 1.00 89.19 311 ASN A C 1
ATOM 2482 O O . ASN A 1 311 ? 10.120 -2.054 12.626 1.00 89.19 311 ASN A O 1
ATOM 2486 N N . LYS A 1 312 ? 8.961 -3.980 12.592 1.00 89.69 312 LYS A N 1
ATOM 2487 C CA . LYS A 1 312 ? 9.575 -4.478 11.359 1.00 89.69 312 LYS A CA 1
ATOM 2488 C C . LYS A 1 312 ? 9.248 -3.589 10.158 1.00 89.69 312 LYS A C 1
ATOM 2490 O O . LYS A 1 312 ? 10.143 -3.290 9.368 1.00 89.69 312 LYS A O 1
ATOM 2495 N N . VAL A 1 313 ? 8.003 -3.132 10.023 1.00 91.31 313 VAL A N 1
ATOM 2496 C CA . VAL A 1 313 ? 7.608 -2.242 8.922 1.00 91.31 313 VAL A CA 1
ATOM 2497 C C . VAL A 1 313 ? 8.365 -0.915 8.996 1.00 91.31 313 VAL A C 1
ATOM 2499 O O . VAL A 1 313 ? 8.963 -0.498 8.004 1.00 91.31 313 VAL A O 1
ATOM 2502 N N . HIS A 1 314 ? 8.435 -0.279 10.168 1.00 89.88 314 HIS A N 1
ATOM 2503 C CA . HIS A 1 314 ? 9.151 0.995 10.295 1.00 89.88 314 HIS A CA 1
ATOM 2504 C C . HIS A 1 314 ? 10.669 0.853 10.101 1.00 89.88 314 HIS A C 1
ATOM 2506 O O . HIS A 1 314 ? 11.279 1.708 9.455 1.00 89.88 314 HIS A O 1
ATOM 2512 N N . SER A 1 315 ? 11.279 -0.223 10.606 1.00 89.25 315 SER A N 1
ATOM 2513 C CA . SER A 1 315 ? 12.743 -0.378 10.615 1.00 89.25 315 SER A CA 1
ATOM 2514 C C . SER A 1 315 ? 13.333 -1.064 9.379 1.00 89.25 315 SER A C 1
ATOM 2516 O O . SER A 1 315 ? 14.444 -0.727 8.980 1.00 89.25 315 SER A O 1
ATOM 2518 N N . GLN A 1 316 ? 12.624 -2.015 8.761 1.00 89.38 316 GLN A N 1
ATOM 2519 C CA . GLN A 1 316 ? 13.202 -2.908 7.744 1.00 89.38 316 GLN A CA 1
ATOM 2520 C C . GLN A 1 316 ? 12.532 -2.799 6.374 1.00 89.38 316 GLN A C 1
ATOM 2522 O O . GLN A 1 316 ? 13.194 -3.022 5.360 1.00 89.38 316 GLN A O 1
ATOM 2527 N N . PHE A 1 317 ? 11.237 -2.470 6.298 1.00 91.31 317 PHE A N 1
ATOM 2528 C CA . PHE A 1 317 ? 10.548 -2.490 5.005 1.00 91.31 317 PHE A CA 1
ATOM 2529 C C . PHE A 1 317 ? 11.054 -1.369 4.087 1.00 91.31 317 PHE A C 1
ATOM 2531 O O . PHE A 1 317 ? 11.090 -0.202 4.500 1.00 91.31 317 PHE A O 1
ATOM 2538 N N . PRO A 1 318 ? 11.383 -1.666 2.816 1.00 91.00 318 PRO A N 1
ATOM 2539 C CA . PRO A 1 318 ? 11.757 -0.634 1.861 1.00 91.00 318 PRO A CA 1
ATOM 2540 C C . PRO A 1 318 ? 10.640 0.404 1.707 1.00 91.00 318 PRO A C 1
ATOM 2542 O O . PRO A 1 318 ? 9.481 0.046 1.504 1.00 91.00 318 PRO A O 1
ATOM 2545 N N . ILE A 1 319 ? 10.988 1.693 1.722 1.00 91.50 319 ILE A N 1
ATOM 2546 C CA . ILE A 1 319 ? 10.045 2.805 1.483 1.00 91.50 319 ILE A CA 1
ATOM 2547 C C . ILE A 1 319 ? 9.156 2.562 0.244 1.00 91.50 319 ILE A C 1
ATOM 2549 O O . ILE A 1 319 ? 7.936 2.713 0.335 1.00 91.50 319 ILE A O 1
ATOM 2553 N N . PRO A 1 320 ? 9.693 2.098 -0.908 1.00 90.44 320 PRO A N 1
ATOM 2554 C CA . PRO A 1 320 ? 8.861 1.838 -2.079 1.00 90.44 320 PRO A CA 1
ATOM 2555 C C . PRO A 1 320 ? 7.810 0.739 -1.875 1.00 90.44 320 PRO A C 1
ATOM 2557 O O . PRO A 1 320 ? 6.805 0.749 -2.579 1.00 90.44 320 PRO A O 1
ATOM 2560 N N . LEU A 1 321 ? 8.042 -0.227 -0.979 1.00 91.69 321 LEU A N 1
ATOM 2561 C CA . LEU A 1 321 ? 7.078 -1.283 -0.660 1.00 91.69 321 LEU A CA 1
ATOM 2562 C C . LEU A 1 321 ? 5.909 -0.713 0.151 1.00 91.69 321 LEU A C 1
ATOM 2564 O O . LEU A 1 321 ? 4.760 -0.894 -0.238 1.00 91.69 321 LEU A O 1
ATOM 2568 N N . ILE A 1 322 ? 6.204 0.048 1.209 1.00 93.62 322 ILE A N 1
ATOM 2569 C CA . ILE A 1 322 ? 5.185 0.700 2.050 1.00 93.62 322 ILE A CA 1
ATOM 2570 C C . ILE A 1 322 ? 4.298 1.628 1.210 1.00 93.62 322 ILE A C 1
ATOM 2572 O O . ILE A 1 322 ? 3.074 1.586 1.295 1.00 93.62 322 ILE A O 1
ATOM 2576 N N . ASN A 1 323 ? 4.900 2.405 0.309 1.00 92.75 323 ASN A N 1
ATOM 2577 C CA . ASN A 1 323 ? 4.163 3.328 -0.554 1.00 92.75 323 ASN A CA 1
ATOM 2578 C C . ASN A 1 323 ? 3.278 2.632 -1.607 1.00 92.75 323 ASN A C 1
ATOM 2580 O O . ASN A 1 323 ? 2.447 3.289 -2.227 1.00 92.75 323 ASN A O 1
ATOM 2584 N N . ARG A 1 324 ? 3.439 1.327 -1.857 1.00 93.50 324 ARG A N 1
ATOM 2585 C CA . ARG A 1 324 ? 2.573 0.562 -2.779 1.00 93.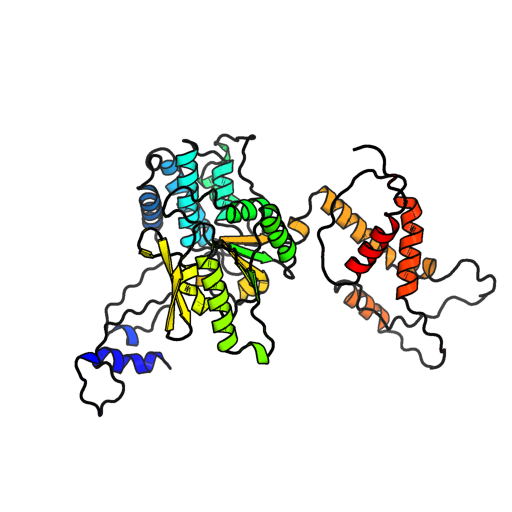50 324 ARG A CA 1
ATOM 2586 C C . ARG A 1 324 ? 1.326 0.012 -2.123 1.00 93.50 324 ARG A C 1
ATOM 2588 O O . ARG A 1 324 ? 0.340 -0.194 -2.817 1.00 93.50 324 ARG A O 1
ATOM 2595 N N . LEU A 1 325 ? 1.394 -0.230 -0.824 1.00 95.56 325 LEU A N 1
ATOM 2596 C CA . LEU A 1 325 ? 0.323 -0.853 -0.072 1.00 95.56 325 LEU A CA 1
ATOM 2597 C C . LEU A 1 325 ? -0.538 0.226 0.583 1.00 95.56 325 LEU A C 1
ATOM 2599 O O . LEU A 1 325 ? -0.052 1.307 0.920 1.00 95.56 325 LEU A O 1
ATOM 2603 N N . GLU A 1 326 ? -1.820 -0.063 0.735 1.00 96.12 326 GLU A N 1
ATOM 2604 C CA . GLU A 1 326 ? -2.705 0.658 1.641 1.00 96.12 326 GLU A CA 1
ATOM 2605 C C . GLU A 1 326 ? -2.452 0.172 3.067 1.00 96.12 326 GLU A C 1
ATOM 2607 O O . GLU A 1 326 ? -2.337 -1.031 3.282 1.00 96.12 326 GLU A O 1
ATOM 2612 N N . LYS A 1 327 ? -2.318 1.084 4.033 1.00 96.00 327 LYS A N 1
ATOM 2613 C CA . LYS A 1 327 ? -1.811 0.749 5.367 1.00 96.00 327 LYS A CA 1
ATOM 2614 C C . LYS A 1 327 ? -2.876 0.930 6.431 1.00 96.00 327 LYS A C 1
ATOM 2616 O O . LYS A 1 327 ? -3.493 1.986 6.497 1.00 96.00 327 LYS A O 1
ATOM 2621 N N . HIS A 1 328 ? -2.994 -0.061 7.308 1.00 95.06 328 HIS A N 1
ATOM 2622 C CA . HIS A 1 328 ? -3.856 -0.017 8.487 1.00 95.06 328 HIS A CA 1
ATOM 2623 C C . HIS A 1 328 ? -3.103 -0.524 9.705 1.00 95.06 328 HIS A C 1
ATOM 2625 O O . HIS A 1 328 ? -2.370 -1.507 9.613 1.00 95.06 328 HIS A O 1
ATOM 2631 N N . TYR A 1 329 ? -3.274 0.155 10.837 1.00 92.00 329 TYR A N 1
ATOM 2632 C CA . TYR A 1 329 ? -2.711 -0.267 12.111 1.00 92.00 329 TYR A CA 1
ATOM 2633 C C . TYR A 1 329 ? -3.829 -0.847 12.957 1.00 92.00 329 TYR A C 1
ATOM 2635 O O . TYR A 1 329 ? -4.888 -0.233 13.113 1.00 92.00 329 TYR A O 1
ATOM 2643 N N . VAL A 1 330 ? -3.580 -2.037 13.489 1.00 88.19 330 VAL A N 1
ATOM 2644 C CA . VAL A 1 330 ? -4.534 -2.740 14.330 1.00 88.19 330 VAL A CA 1
ATOM 2645 C C . VAL A 1 330 ? -3.805 -3.305 15.537 1.00 88.19 330 VAL A C 1
ATOM 2647 O O . VAL A 1 330 ? -2.998 -4.236 15.432 1.00 88.19 330 VAL A O 1
ATOM 2650 N N . SER A 1 331 ? -4.122 -2.741 16.696 1.00 81.69 331 SER A N 1
ATOM 2651 C CA . SER A 1 331 ? -3.728 -3.278 17.992 1.00 81.69 331 SER A CA 1
ATOM 2652 C C . SER A 1 331 ? -4.833 -4.165 18.562 1.00 81.69 331 SER A C 1
ATOM 2654 O O . SER A 1 331 ? -6.017 -3.976 18.275 1.00 81.69 331 SER A O 1
ATOM 2656 N N . ALA A 1 332 ? -4.456 -5.081 19.450 1.00 71.69 332 ALA A N 1
ATOM 2657 C CA . ALA A 1 332 ? -5.387 -5.870 20.255 1.00 71.69 332 ALA A CA 1
ATOM 2658 C C . ALA A 1 332 ? -6.481 -5.016 20.919 1.00 71.69 332 ALA A C 1
ATOM 2660 O O . ALA A 1 332 ? -7.654 -5.367 20.920 1.00 71.69 332 ALA A O 1
ATOM 2661 N N . THR A 1 333 ? -6.090 -3.866 21.465 1.00 70.00 333 THR A N 1
ATOM 2662 C CA . THR A 1 333 ? -6.983 -2.948 22.177 1.00 70.00 333 THR A CA 1
ATOM 2663 C C . THR A 1 333 ? -7.901 -2.165 21.245 1.00 70.00 333 THR A C 1
ATOM 2665 O O . THR A 1 333 ? -9.017 -1.840 21.644 1.00 70.00 333 THR A O 1
ATOM 2668 N N . SER A 1 334 ? -7.463 -1.884 20.013 1.00 69.00 334 SER A N 1
ATOM 2669 C CA . SER A 1 334 ? -8.272 -1.177 19.010 1.00 69.00 334 SER A CA 1
ATOM 2670 C C . SER A 1 334 ? -9.469 -1.991 18.515 1.00 69.00 334 SER A C 1
ATOM 2672 O O . SER A 1 334 ? -10.423 -1.419 18.004 1.00 69.00 334 SER A O 1
ATOM 2674 N N . LEU A 1 335 ? -9.427 -3.312 18.701 1.00 68.75 335 LEU A N 1
ATOM 2675 C CA . LEU A 1 335 ? -10.464 -4.252 18.277 1.00 68.75 335 LEU A CA 1
ATOM 2676 C C . LEU A 1 335 ? -11.596 -4.409 19.290 1.00 68.75 335 LEU A C 1
ATOM 2678 O O . LEU A 1 335 ? -12.650 -4.941 18.955 1.00 68.75 335 LEU A O 1
ATOM 2682 N N . LEU A 1 336 ? -11.359 -3.996 20.533 1.00 67.62 336 LEU A N 1
ATOM 2683 C CA . LEU A 1 336 ? -12.315 -4.167 21.613 1.00 67.62 336 LEU A CA 1
ATOM 2684 C C . LEU A 1 336 ? -13.347 -3.039 21.585 1.00 67.62 336 LEU A C 1
ATOM 2686 O O . LEU A 1 336 ? -12.994 -1.863 21.449 1.00 67.62 336 LEU A O 1
ATOM 2690 N N . THR A 1 337 ? -14.615 -3.386 21.798 1.00 69.88 337 THR A N 1
ATOM 2691 C CA . THR A 1 337 ? -15.648 -2.396 22.129 1.00 69.88 337 THR A CA 1
ATOM 2692 C C . THR A 1 337 ? -15.329 -1.729 23.466 1.00 69.88 337 THR A C 1
ATOM 2694 O O . THR A 1 337 ? -14.536 -2.241 24.260 1.00 69.88 337 THR A O 1
ATOM 2697 N N . ASP A 1 338 ? -15.942 -0.586 23.765 1.00 73.44 338 ASP A N 1
ATOM 2698 C CA . ASP A 1 338 ? -15.687 0.091 25.043 1.00 73.44 338 ASP A CA 1
ATOM 2699 C C . ASP A 1 338 ? -16.130 -0.748 26.254 1.00 73.44 338 ASP A C 1
ATOM 2701 O O . ASP A 1 338 ? -15.464 -0.729 27.292 1.00 73.44 338 ASP A O 1
ATOM 2705 N N . GLU A 1 339 ? -17.171 -1.567 26.086 1.00 71.31 339 GLU A N 1
ATOM 2706 C CA . GLU A 1 339 ? -17.599 -2.582 27.055 1.00 71.31 339 GLU A CA 1
ATOM 2707 C C . GLU A 1 339 ? -16.530 -3.671 27.235 1.00 71.31 339 GLU A C 1
ATOM 2709 O O . GLU A 1 339 ? -16.123 -3.971 28.355 1.00 71.31 339 GLU A O 1
ATOM 2714 N N . GLN A 1 340 ? -15.985 -4.213 26.144 1.00 67.56 340 GLN A N 1
ATOM 2715 C CA . GLN A 1 340 ? -14.915 -5.215 26.208 1.00 67.56 340 GLN A CA 1
ATOM 2716 C C . GLN A 1 340 ? -13.610 -4.646 26.780 1.00 67.56 340 GLN A C 1
ATOM 2718 O O . GLN A 1 340 ? -12.893 -5.343 27.496 1.00 67.56 340 GLN A O 1
ATOM 2723 N N . LYS A 1 341 ? -13.295 -3.371 26.517 1.00 70.00 341 LYS A N 1
ATOM 2724 C CA . LYS A 1 341 ? -12.169 -2.673 27.159 1.00 70.00 341 LYS A CA 1
ATOM 2725 C C . LYS A 1 341 ? -12.384 -2.554 28.664 1.00 70.00 341 LYS A C 1
ATOM 2727 O O . LYS A 1 341 ? -11.414 -2.648 29.412 1.00 70.00 341 LYS A O 1
ATOM 2732 N N . GLN A 1 342 ? -13.622 -2.343 29.110 1.00 74.19 342 GLN A N 1
ATOM 2733 C CA . GLN A 1 342 ? -13.953 -2.327 30.532 1.00 74.19 342 GLN A CA 1
ATOM 2734 C C . GLN A 1 342 ? -13.750 -3.710 31.162 1.00 74.19 342 GLN A C 1
ATOM 2736 O O . GLN A 1 342 ? -13.033 -3.804 32.154 1.00 74.19 342 GLN A O 1
ATOM 2741 N N . VAL A 1 343 ? -14.254 -4.774 30.531 1.00 71.75 343 VAL A N 1
ATOM 2742 C CA . VAL A 1 343 ? -14.026 -6.160 30.982 1.00 71.75 343 VAL A CA 1
ATOM 2743 C C . VAL A 1 343 ? -12.533 -6.497 31.019 1.00 71.75 343 VAL A C 1
ATOM 2745 O O . VAL A 1 343 ? -12.053 -7.070 31.992 1.00 71.75 343 VAL A O 1
ATOM 2748 N N . LYS A 1 344 ? -11.759 -6.089 30.004 1.00 72.75 344 LYS A N 1
ATOM 2749 C CA . LYS A 1 344 ? -10.297 -6.248 29.997 1.00 72.75 344 LYS A CA 1
ATOM 2750 C C . LYS A 1 344 ? -9.652 -5.591 31.220 1.00 72.75 344 LYS A C 1
ATOM 2752 O O . LYS A 1 344 ? -8.825 -6.229 31.859 1.00 72.75 344 LYS A O 1
ATOM 2757 N N . ARG A 1 345 ? -10.035 -4.353 31.560 1.00 75.44 345 ARG A N 1
ATOM 2758 C CA . ARG A 1 345 ? -9.515 -3.655 32.752 1.00 75.44 345 ARG A CA 1
ATOM 2759 C C . ARG A 1 345 ? -9.863 -4.392 34.043 1.00 75.44 345 ARG A C 1
ATOM 2761 O O . ARG A 1 345 ? -9.028 -4.486 34.933 1.00 75.44 345 ARG A O 1
ATOM 2768 N N . GLU A 1 346 ? -11.080 -4.916 34.148 1.00 74.12 346 GLU A N 1
ATOM 2769 C CA . GLU A 1 346 ? -11.517 -5.694 35.312 1.00 74.12 346 GLU A CA 1
ATOM 2770 C C . GLU A 1 346 ? -10.730 -7.000 35.452 1.00 74.12 346 GLU A C 1
ATOM 2772 O O . GLU A 1 346 ? -10.281 -7.323 36.549 1.00 74.12 346 GLU A O 1
ATOM 2777 N N . LEU A 1 347 ? -10.481 -7.700 34.343 1.00 67.56 347 LEU A N 1
ATOM 2778 C CA . LEU A 1 347 ? -9.643 -8.900 34.313 1.00 67.56 347 LEU A CA 1
ATOM 2779 C C . LEU A 1 347 ? -8.177 -8.601 34.645 1.00 67.56 347 LEU A C 1
ATOM 2781 O O . LEU A 1 347 ? -7.547 -9.388 35.344 1.00 67.56 347 LEU A O 1
ATOM 2785 N N . GLU A 1 348 ? -7.633 -7.480 34.164 1.00 72.00 348 GLU A N 1
ATOM 2786 C CA . GLU A 1 348 ? -6.274 -7.033 34.495 1.00 72.00 348 GLU A CA 1
ATOM 2787 C C . GLU A 1 348 ? -6.147 -6.737 35.995 1.00 72.00 348 GLU A C 1
ATOM 2789 O O . GLU A 1 348 ? -5.239 -7.260 36.638 1.00 72.00 348 GLU A O 1
ATOM 2794 N N . ASN A 1 349 ? -7.103 -6.003 36.576 1.00 76.12 349 ASN A N 1
ATOM 2795 C CA . ASN A 1 349 ? -7.139 -5.738 38.017 1.00 76.12 349 ASN A CA 1
ATOM 2796 C C . ASN A 1 349 ? -7.282 -7.030 38.831 1.00 76.12 349 ASN A C 1
ATOM 2798 O O . ASN A 1 349 ? -6.547 -7.238 39.792 1.00 76.12 349 ASN A O 1
ATOM 2802 N N . TRP A 1 350 ? -8.193 -7.923 38.429 1.00 79.31 350 TRP A N 1
ATOM 2803 C CA . TRP A 1 350 ? -8.367 -9.219 39.081 1.00 79.31 350 TRP A CA 1
ATOM 2804 C C . TRP A 1 350 ? -7.084 -10.050 39.025 1.00 79.31 350 TRP A C 1
ATOM 2806 O O . TRP A 1 350 ? -6.678 -10.620 40.033 1.00 79.31 350 TRP A O 1
ATOM 2816 N N . ALA A 1 351 ? -6.410 -10.090 37.873 1.00 64.75 351 ALA A N 1
ATOM 2817 C CA . ALA A 1 351 ? -5.162 -10.825 37.715 1.00 64.75 351 ALA A CA 1
ATOM 2818 C C . ALA A 1 351 ? -4.052 -10.248 38.604 1.00 64.75 351 ALA A C 1
ATOM 2820 O O . ALA A 1 351 ? -3.322 -11.018 39.228 1.00 64.75 351 ALA A O 1
ATOM 2821 N N . GLU A 1 352 ? -3.943 -8.918 38.699 1.00 71.75 352 GLU A N 1
ATOM 2822 C CA . GLU A 1 352 ? -3.001 -8.234 39.593 1.00 71.75 352 GLU A CA 1
ATOM 2823 C C . GLU A 1 352 ? -3.288 -8.526 41.072 1.00 71.75 352 GLU A C 1
ATOM 2825 O O . GLU A 1 352 ? -2.359 -8.808 41.832 1.00 71.75 352 GLU A O 1
ATOM 2830 N N . GLU A 1 353 ? -4.558 -8.518 41.480 1.00 67.81 353 GLU A N 1
ATOM 2831 C CA . GLU A 1 353 ? -4.980 -8.868 42.838 1.00 67.81 353 GLU A CA 1
ATOM 2832 C C . GLU A 1 353 ? -4.730 -10.348 43.153 1.00 67.81 353 GLU A C 1
ATOM 2834 O O . GLU A 1 353 ? -4.234 -10.682 44.233 1.00 67.81 353 GLU A O 1
ATOM 2839 N N . PHE A 1 354 ? -5.009 -11.240 42.202 1.00 65.69 354 PHE A N 1
ATOM 2840 C CA . PHE A 1 354 ? -4.843 -12.685 42.344 1.00 65.69 354 PHE A CA 1
ATOM 2841 C C . PHE A 1 354 ? -3.384 -13.077 42.604 1.00 65.69 354 PHE A C 1
ATOM 2843 O O . PHE A 1 354 ? -3.107 -13.936 43.442 1.00 65.69 354 PHE A O 1
ATOM 2850 N N . VAL A 1 355 ? -2.434 -12.421 41.928 1.00 63.47 355 VAL A N 1
ATOM 2851 C CA . VAL A 1 355 ? -0.995 -12.684 42.105 1.00 63.47 355 VAL A CA 1
ATOM 2852 C C . VAL A 1 355 ? -0.394 -11.993 43.331 1.00 63.47 355 VAL A C 1
ATOM 2854 O O . VAL A 1 355 ? 0.802 -12.153 43.593 1.00 63.47 355 VAL A O 1
ATOM 2857 N N . THR A 1 356 ? -1.182 -11.249 44.118 1.00 63.81 356 THR A N 1
ATOM 2858 C CA . THR A 1 356 ? -0.670 -10.682 45.369 1.00 63.81 356 THR A CA 1
ATOM 2859 C C . THR A 1 356 ? -0.307 -11.795 46.358 1.00 63.81 356 THR A C 1
ATOM 2861 O O . THR A 1 356 ? -1.050 -12.772 46.509 1.00 63.81 356 THR A O 1
ATOM 2864 N N . PRO A 1 357 ? 0.805 -11.656 47.110 1.00 51.34 357 PRO A N 1
ATOM 2865 C CA . PRO A 1 357 ? 1.225 -12.662 48.082 1.00 51.34 357 PRO A CA 1
ATOM 2866 C C . PRO A 1 357 ? 0.107 -13.021 49.062 1.00 51.34 357 PRO A C 1
ATOM 2868 O O . PRO A 1 357 ? -0.074 -14.184 49.392 1.00 51.34 357 PRO A O 1
ATOM 2871 N N . GLN A 1 358 ? -0.683 -12.035 49.490 1.00 53.72 358 GLN A N 1
ATOM 2872 C CA . GLN A 1 358 ? -1.782 -12.216 50.437 1.00 53.72 358 GLN A CA 1
ATOM 2873 C C . GLN A 1 358 ? -2.859 -13.175 49.921 1.00 53.72 358 GLN A C 1
ATOM 2875 O O . GLN A 1 358 ? -3.319 -14.001 50.704 1.00 53.72 358 GLN A O 1
ATOM 2880 N N . MET A 1 359 ? -3.220 -13.115 48.635 1.00 46.81 359 MET A N 1
ATOM 2881 C CA . MET A 1 359 ? -4.200 -14.022 48.023 1.00 46.81 359 MET A CA 1
ATOM 2882 C C . MET A 1 359 ? -3.595 -15.395 47.717 1.00 46.81 359 MET A C 1
ATOM 2884 O O . MET A 1 359 ? -4.223 -16.412 48.002 1.00 46.81 359 MET A O 1
ATOM 2888 N N . LEU A 1 360 ? -2.333 -15.452 47.278 1.00 45.62 360 LEU A N 1
ATOM 2889 C CA . LEU A 1 360 ? -1.604 -16.715 47.114 1.00 45.62 360 LEU A CA 1
ATOM 2890 C C . LEU A 1 360 ? -1.473 -17.480 48.445 1.00 45.62 360 LEU A C 1
ATOM 2892 O O . LEU A 1 360 ? -1.702 -18.686 48.484 1.00 45.62 360 LEU A O 1
ATOM 2896 N N . TYR A 1 361 ? -1.182 -16.795 49.557 1.00 45.31 361 TYR A N 1
ATOM 2897 C CA . TYR A 1 361 ? -1.146 -17.407 50.893 1.00 45.31 361 TYR A CA 1
ATOM 2898 C C . TYR A 1 361 ? -2.531 -17.848 51.385 1.00 45.31 361 TYR A C 1
ATOM 2900 O O . TYR A 1 361 ? -2.631 -18.854 52.086 1.00 45.31 361 TYR A O 1
ATOM 2908 N N . LYS A 1 362 ? -3.592 -17.111 51.030 1.00 43.81 362 LYS A N 1
ATOM 2909 C CA . LYS A 1 362 ? -4.978 -17.422 51.413 1.00 43.81 362 LYS A CA 1
ATOM 2910 C C . LYS A 1 362 ? -5.530 -18.633 50.671 1.00 43.81 362 LYS A C 1
ATOM 2912 O O . LYS A 1 362 ? -6.252 -19.423 51.264 1.00 43.81 362 LYS A O 1
ATOM 2917 N N . ASN A 1 363 ? -5.166 -18.770 49.401 1.00 44.66 363 ASN A N 1
ATOM 2918 C CA . ASN A 1 363 ? -5.639 -19.854 48.556 1.00 44.66 363 ASN A CA 1
ATOM 2919 C C . ASN A 1 363 ? -4.828 -21.130 48.836 1.00 44.66 363 ASN A C 1
ATOM 2921 O O . ASN A 1 363 ? -5.408 -22.185 49.058 1.00 44.66 363 ASN A O 1
ATOM 2925 N N . VAL A 1 364 ? -3.499 -21.050 48.961 1.00 43.53 364 VAL A N 1
ATOM 2926 C CA . VAL A 1 364 ? -2.640 -22.239 49.145 1.00 43.53 364 VAL A CA 1
ATOM 2927 C C . VAL A 1 364 ? -2.727 -22.856 50.553 1.00 43.53 364 VAL A C 1
ATOM 2929 O O . VAL A 1 364 ? -2.346 -24.012 50.739 1.00 43.53 364 VAL A O 1
ATOM 2932 N N . CYS A 1 365 ? -3.241 -22.138 51.558 1.00 38.50 365 CYS A N 1
ATOM 2933 C CA . CYS A 1 365 ? -3.370 -22.665 52.917 1.00 38.50 365 CYS A CA 1
ATOM 2934 C C . CYS A 1 365 ? -4.839 -22.992 53.244 1.00 38.50 365 CYS A C 1
ATOM 2936 O O . CYS A 1 365 ? -5.593 -22.084 53.602 1.00 38.50 365 CYS A O 1
ATOM 2938 N N . PRO A 1 366 ? -5.272 -24.267 53.161 1.00 38.84 366 PRO A N 1
ATOM 2939 C CA . PRO A 1 366 ? -6.599 -24.640 53.614 1.00 38.84 366 PRO A CA 1
ATOM 2940 C C . PRO A 1 366 ? -6.704 -24.347 55.111 1.00 38.84 366 PRO A C 1
ATOM 2942 O O . PRO A 1 366 ? -5.875 -24.773 55.919 1.00 38.84 366 PRO A O 1
ATOM 2945 N N . SER A 1 367 ? -7.750 -23.616 55.475 1.00 42.56 367 SER A N 1
ATOM 2946 C CA . SER A 1 367 ? -8.094 -23.115 56.810 1.00 42.56 367 SER A CA 1
ATOM 2947 C C . SER A 1 367 ? -8.355 -24.200 57.872 1.00 42.56 367 SER A C 1
ATOM 2949 O O . SER A 1 367 ? -8.917 -23.911 58.924 1.00 42.56 367 SER A O 1
ATOM 2951 N N . SER A 1 368 ? -7.919 -25.439 57.642 1.00 38.69 368 SER A N 1
ATOM 2952 C CA . SER A 1 368 ? -8.094 -26.592 58.527 1.00 38.69 368 SER A CA 1
ATOM 2953 C C . SER A 1 368 ? -6.786 -27.161 59.094 1.00 38.69 368 SER A C 1
ATOM 2955 O O . SER A 1 368 ? -6.795 -28.267 59.632 1.00 38.69 368 SER A O 1
ATOM 2957 N N . CYS A 1 369 ? -5.653 -26.453 59.015 1.00 38.56 369 CYS A N 1
ATOM 2958 C CA . CYS A 1 369 ? -4.460 -26.843 59.777 1.00 38.56 369 CYS A CA 1
ATOM 2959 C C . CYS A 1 369 ? -4.527 -26.290 61.214 1.00 38.56 369 CYS A C 1
ATOM 2961 O O . CYS A 1 369 ? -3.777 -25.392 61.598 1.00 38.56 369 CYS A O 1
ATOM 2963 N N . GLU A 1 370 ? -5.431 -26.837 62.031 1.00 35.41 370 GLU A N 1
ATOM 2964 C CA . GLU A 1 370 ? -5.403 -26.667 63.489 1.00 35.41 370 GLU A CA 1
ATOM 2965 C C . GLU A 1 370 ? -4.202 -27.442 64.060 1.00 35.41 370 GLU A C 1
ATOM 2967 O O . GLU A 1 370 ? -4.319 -28.556 64.563 1.00 35.41 370 GLU A O 1
ATOM 2972 N N . GLY A 1 371 ? -2.997 -26.890 63.916 1.00 36.97 371 GLY A N 1
ATOM 2973 C CA . GLY A 1 371 ? -1.791 -27.532 64.442 1.00 36.97 371 GLY A CA 1
ATOM 2974 C C . GLY A 1 371 ? -0.464 -26.851 64.124 1.00 36.97 371 GLY A C 1
ATOM 2975 O O . GLY A 1 371 ? 0.526 -27.128 64.800 1.00 36.97 371 GLY A O 1
ATOM 2976 N N . CYS A 1 372 ? -0.397 -25.928 63.160 1.00 34.50 372 CYS A N 1
ATOM 2977 C CA . CYS A 1 372 ? 0.848 -25.215 62.878 1.00 34.50 372 CYS A CA 1
ATOM 2978 C C . CYS A 1 372 ? 1.036 -24.013 63.823 1.00 34.50 372 CYS A C 1
ATOM 2980 O O . CYS A 1 372 ? 0.913 -22.852 63.446 1.00 34.50 372 CYS A O 1
ATOM 2982 N N . GLY A 1 373 ? 1.378 -24.296 65.079 1.00 35.53 373 GLY A N 1
ATOM 2983 C CA . GLY A 1 373 ? 1.922 -23.317 66.025 1.00 35.53 373 GLY A CA 1
ATOM 2984 C C . GLY A 1 373 ? 3.361 -22.909 65.684 1.00 35.53 373 GLY A C 1
ATOM 2985 O O . GLY A 1 373 ? 4.239 -23.001 66.537 1.00 35.53 373 GLY A O 1
ATOM 2986 N N . ALA A 1 374 ? 3.625 -22.504 64.442 1.00 30.53 374 ALA A N 1
ATOM 2987 C CA . ALA A 1 374 ? 4.931 -22.025 64.010 1.00 30.53 374 ALA A CA 1
ATOM 2988 C C . ALA A 1 374 ? 4.770 -20.706 63.254 1.00 30.53 374 ALA A C 1
ATOM 2990 O O . ALA A 1 374 ? 4.028 -20.631 62.276 1.00 30.53 374 ALA A O 1
ATOM 2991 N N . GLU A 1 375 ? 5.476 -19.676 63.722 1.00 33.03 375 GLU A N 1
ATOM 2992 C CA . GLU A 1 375 ? 5.655 -18.401 63.031 1.00 33.03 375 GLU A CA 1
ATOM 2993 C C . GLU A 1 375 ? 5.940 -18.640 61.541 1.00 33.03 375 GLU A C 1
ATOM 2995 O O . GLU A 1 375 ? 6.954 -19.231 61.157 1.00 33.03 375 GLU A O 1
ATOM 3000 N N . LEU A 1 376 ? 5.004 -18.193 60.704 1.00 34.91 376 LEU A N 1
ATOM 3001 C CA . LEU A 1 376 ? 5.007 -18.314 59.250 1.00 34.91 376 LEU A CA 1
ATOM 3002 C C . LEU A 1 376 ? 6.171 -17.515 58.643 1.00 34.91 376 LEU A C 1
ATOM 3004 O O . LEU A 1 376 ? 6.016 -16.381 58.204 1.00 34.91 376 LEU A O 1
ATOM 3008 N N . THR A 1 377 ? 7.361 -18.112 58.614 1.00 31.56 377 THR A N 1
ATOM 3009 C CA . THR A 1 377 ? 8.532 -17.589 57.895 1.00 31.56 377 THR A CA 1
ATOM 3010 C C . THR A 1 377 ? 9.262 -18.705 57.154 1.00 31.56 377 THR A C 1
ATOM 3012 O O . THR A 1 377 ? 10.380 -19.078 57.497 1.00 31.56 377 THR A O 1
ATOM 3015 N N . ARG A 1 378 ? 8.655 -19.249 56.091 1.00 28.06 378 ARG A N 1
ATOM 3016 C CA . ARG A 1 378 ? 9.390 -20.013 55.066 1.00 28.06 378 ARG A CA 1
ATOM 3017 C C . ARG A 1 378 ? 8.800 -19.748 53.676 1.00 28.06 378 ARG A C 1
ATOM 3019 O O . ARG A 1 378 ? 7.632 -20.061 53.470 1.00 28.06 378 ARG A O 1
ATOM 3026 N N . PRO A 1 379 ? 9.574 -19.199 52.723 1.00 32.06 379 PRO A N 1
ATOM 3027 C CA . PRO A 1 379 ? 9.120 -19.065 51.350 1.00 32.06 379 PRO A CA 1
ATOM 3028 C C . PRO A 1 379 ? 9.186 -20.442 50.683 1.00 32.06 379 PRO A C 1
ATOM 3030 O O . PRO A 1 379 ? 10.255 -21.055 50.607 1.00 32.06 379 PRO A O 1
ATOM 3033 N N . TYR A 1 380 ? 8.044 -20.936 50.206 1.00 29.23 380 TYR A N 1
ATOM 3034 C CA . TYR A 1 380 ? 8.036 -22.023 49.234 1.00 29.23 380 TYR A CA 1
ATOM 3035 C C . TYR A 1 380 ? 8.793 -21.557 47.989 1.00 29.23 380 TYR A C 1
ATOM 3037 O O . TYR A 1 380 ? 8.604 -20.451 47.484 1.00 29.23 380 TYR A O 1
ATOM 3045 N N . LYS A 1 381 ? 9.711 -22.400 47.526 1.00 28.73 381 LYS A N 1
ATOM 3046 C CA . LYS A 1 381 ? 10.589 -22.124 46.395 1.00 28.73 381 LYS A CA 1
ATOM 3047 C C . LYS A 1 381 ? 9.780 -22.230 45.098 1.00 28.73 381 LYS A C 1
ATOM 3049 O O . LYS A 1 381 ? 9.760 -23.275 44.460 1.00 28.73 381 LYS A O 1
ATOM 3054 N N . LEU A 1 382 ? 9.137 -21.136 44.699 1.00 31.84 382 LEU A N 1
ATOM 3055 C CA . LEU A 1 382 ? 8.469 -20.956 43.403 1.00 31.84 382 LEU A CA 1
ATOM 3056 C C . LEU A 1 382 ? 9.501 -20.730 42.275 1.00 31.84 382 LEU A C 1
ATOM 3058 O O . LEU A 1 382 ? 9.422 -19.788 41.498 1.00 31.84 382 LEU A O 1
ATOM 3062 N N . SER A 1 383 ? 10.534 -21.578 42.201 1.00 26.80 383 SER A N 1
ATOM 3063 C CA . SER A 1 383 ? 11.550 -21.511 41.138 1.00 26.80 383 SER A CA 1
ATOM 3064 C C . SER A 1 383 ? 11.216 -22.382 39.926 1.00 26.80 383 SER A C 1
ATOM 3066 O O . SER A 1 383 ? 12.052 -22.555 39.043 1.00 26.80 383 SER A O 1
ATOM 3068 N N . CYS A 1 384 ? 10.019 -22.957 39.864 1.00 29.11 384 CYS A N 1
ATOM 3069 C CA . CYS A 1 384 ? 9.569 -23.729 38.716 1.00 29.11 384 CYS A CA 1
ATOM 3070 C C . CYS A 1 384 ? 8.169 -23.254 38.326 1.00 29.11 384 CYS A C 1
ATOM 3072 O O . CYS A 1 384 ? 7.292 -23.204 39.177 1.00 29.11 384 CYS A O 1
ATOM 3074 N N . GLN A 1 385 ? 7.994 -22.943 37.037 1.00 31.92 385 GLN A N 1
ATOM 3075 C CA . GLN A 1 385 ? 6.735 -22.590 36.353 1.00 31.92 385 GLN A CA 1
ATOM 3076 C C . GLN A 1 385 ? 6.358 -21.099 36.202 1.00 31.92 385 GLN A C 1
ATOM 3078 O O . GLN A 1 385 ? 5.205 -20.769 35.953 1.00 31.92 385 GLN A O 1
ATOM 3083 N N . LEU A 1 386 ? 7.337 -20.189 36.160 1.00 28.41 386 LEU A N 1
ATOM 3084 C CA . LEU A 1 386 ? 7.154 -18.816 35.642 1.00 28.41 386 LEU A CA 1
ATOM 3085 C C . LEU A 1 386 ? 7.192 -18.749 34.098 1.00 28.41 386 LEU A C 1
ATOM 3087 O O . LEU A 1 386 ? 7.896 -17.925 33.519 1.00 28.41 386 LEU A O 1
ATOM 3091 N N . HIS A 1 387 ? 6.462 -19.636 33.413 1.00 28.27 387 HIS A N 1
ATOM 3092 C CA . HIS A 1 387 ? 6.282 -19.543 31.954 1.00 28.27 387 HIS A CA 1
ATOM 3093 C C . HIS A 1 387 ? 4.919 -18.956 31.553 1.00 28.27 387 HIS A C 1
ATOM 3095 O O . HIS A 1 387 ? 4.690 -18.731 30.371 1.00 28.27 387 HIS A O 1
ATOM 3101 N N . PHE A 1 388 ? 4.023 -18.700 32.517 1.00 31.81 388 PHE A N 1
ATOM 3102 C CA . PHE A 1 388 ? 2.608 -18.426 32.232 1.00 31.81 388 PHE A CA 1
ATOM 3103 C C . PHE A 1 388 ? 2.108 -17.025 32.622 1.00 31.81 388 PHE A C 1
ATOM 3105 O O . PHE A 1 388 ? 0.996 -16.659 32.263 1.00 31.81 388 PHE A O 1
ATOM 3112 N N . ILE A 1 389 ? 2.910 -16.211 33.313 1.00 27.25 389 ILE A N 1
ATOM 3113 C CA . ILE A 1 389 ? 2.520 -14.840 33.677 1.00 27.25 389 ILE A CA 1
ATOM 3114 C C . ILE A 1 389 ? 3.374 -13.883 32.851 1.00 27.25 389 ILE A C 1
ATOM 3116 O O . ILE A 1 389 ? 4.603 -13.960 32.876 1.00 27.25 389 ILE A O 1
ATOM 3120 N N . GLY A 1 390 ? 2.694 -13.052 32.059 1.00 29.05 390 GLY A N 1
ATOM 3121 C CA . GLY A 1 390 ? 3.256 -12.213 31.005 1.00 29.05 390 GLY A CA 1
ATOM 3122 C C . GLY A 1 390 ? 4.477 -11.393 31.421 1.00 29.05 390 GLY A C 1
ATOM 3123 O O . GLY A 1 390 ? 4.693 -11.077 32.593 1.00 29.05 390 GLY A O 1
ATOM 3124 N N . SER A 1 391 ? 5.282 -11.022 30.423 1.00 27.94 391 SER A N 1
ATOM 3125 C CA . SER A 1 391 ? 6.605 -10.410 30.597 1.00 27.94 391 SER A CA 1
ATOM 3126 C C . SER A 1 391 ? 6.630 -9.090 31.384 1.00 27.94 391 SER A C 1
ATOM 3128 O O . SER A 1 391 ? 7.716 -8.616 31.688 1.00 27.94 391 SER A O 1
ATOM 3130 N N . CYS A 1 392 ? 5.486 -8.514 31.769 1.00 29.84 392 CYS A N 1
ATOM 3131 C CA . CYS A 1 392 ? 5.411 -7.364 32.676 1.00 29.84 392 CYS A CA 1
ATOM 3132 C C . CYS A 1 392 ? 5.649 -7.707 34.157 1.00 29.84 392 CYS A C 1
ATOM 3134 O O . CYS A 1 392 ? 6.108 -6.849 34.907 1.00 29.84 392 CYS A O 1
ATOM 3136 N N . CYS A 1 393 ? 5.375 -8.937 34.602 1.00 32.41 393 CYS A N 1
ATOM 3137 C CA . CYS A 1 393 ? 5.509 -9.298 36.021 1.00 32.41 393 CYS A CA 1
ATOM 3138 C C . CYS A 1 393 ? 6.861 -9.937 36.358 1.00 32.41 393 CYS A C 1
ATOM 3140 O O . CYS A 1 393 ? 7.248 -9.972 37.525 1.00 32.41 393 CYS A O 1
ATOM 3142 N N . LYS A 1 394 ? 7.600 -10.410 35.348 1.00 32.69 394 LYS A N 1
ATOM 3143 C CA . LYS A 1 394 ? 8.864 -11.133 35.532 1.00 32.69 394 LYS A CA 1
ATOM 3144 C C . LYS A 1 394 ? 9.930 -10.280 36.228 1.00 32.69 394 LYS A C 1
ATOM 3146 O O . LYS A 1 394 ? 10.494 -10.721 37.222 1.00 32.69 394 LYS A O 1
ATOM 3151 N N . ASP A 1 395 ? 10.119 -9.036 35.789 1.00 32.53 395 ASP A N 1
ATOM 3152 C CA . ASP A 1 395 ? 11.153 -8.143 36.336 1.00 32.53 395 ASP A CA 1
ATOM 3153 C C . ASP A 1 395 ? 10.824 -7.647 37.755 1.00 32.53 395 ASP A C 1
ATOM 3155 O O . ASP A 1 395 ? 11.720 -7.398 38.563 1.00 32.53 395 ASP A O 1
ATOM 3159 N N . LYS A 1 396 ? 9.533 -7.529 38.093 1.00 34.31 396 LYS A N 1
ATOM 3160 C CA . LYS A 1 396 ? 9.075 -7.154 39.443 1.00 34.31 396 LYS A CA 1
ATOM 3161 C C . LYS A 1 396 ? 9.276 -8.304 40.436 1.00 34.31 396 LYS A C 1
ATOM 3163 O O . LYS A 1 396 ? 9.726 -8.077 41.554 1.00 34.31 396 LYS A O 1
ATOM 3168 N N . ILE A 1 397 ? 8.997 -9.532 39.997 1.00 33.47 397 ILE A N 1
ATOM 3169 C CA . ILE A 1 397 ? 9.110 -10.752 40.804 1.00 33.47 397 ILE A CA 1
ATOM 3170 C C . ILE A 1 397 ? 10.581 -11.179 40.969 1.00 33.47 397 ILE A C 1
ATOM 3172 O O . ILE A 1 397 ? 10.985 -11.571 42.062 1.00 33.47 397 ILE A O 1
ATOM 3176 N N . GLU A 1 398 ? 11.413 -11.063 39.927 1.00 32.62 398 GLU A N 1
ATOM 3177 C CA . GLU A 1 398 ? 12.843 -11.405 40.005 1.00 32.62 398 GLU A CA 1
ATOM 3178 C C . GLU A 1 398 ? 13.615 -10.469 40.951 1.00 32.62 398 GLU A C 1
ATOM 3180 O O . GLU A 1 398 ? 14.422 -10.948 41.749 1.00 32.62 398 GLU A O 1
ATOM 3185 N N . ASN A 1 399 ? 13.335 -9.160 40.942 1.00 32.06 399 ASN A N 1
ATOM 3186 C CA . ASN A 1 399 ? 14.046 -8.202 41.797 1.00 32.06 399 ASN A CA 1
ATOM 3187 C C . ASN A 1 399 ? 13.741 -8.365 43.298 1.00 32.06 399 ASN A C 1
ATOM 3189 O O . ASN A 1 399 ? 14.633 -8.154 44.117 1.00 32.06 399 ASN A O 1
ATOM 3193 N N . GLU A 1 400 ? 12.532 -8.788 43.677 1.00 33.78 400 GLU A N 1
ATOM 3194 C CA . GLU A 1 400 ? 12.194 -9.041 45.089 1.00 33.78 400 GLU A CA 1
ATOM 3195 C C . GLU A 1 400 ? 12.695 -10.407 45.601 1.00 33.78 400 GLU A C 1
ATOM 3197 O O . GLU A 1 400 ? 12.924 -10.578 46.800 1.00 33.78 400 GLU A O 1
ATOM 3202 N N . LEU A 1 401 ? 12.918 -11.384 44.712 1.00 30.03 401 LEU A N 1
ATOM 3203 C CA . LEU A 1 401 ? 13.322 -12.749 45.084 1.00 30.03 401 LEU A CA 1
ATOM 3204 C C . LEU A 1 401 ? 14.846 -12.960 45.195 1.00 30.03 401 LEU A C 1
ATOM 3206 O O . LEU A 1 401 ? 15.281 -13.910 45.853 1.00 30.03 401 LEU A O 1
ATOM 3210 N N . ILE A 1 402 ? 15.678 -12.107 44.583 1.00 29.11 402 ILE A N 1
ATOM 3211 C CA . ILE A 1 402 ? 17.139 -12.315 44.490 1.00 29.11 402 ILE A CA 1
ATOM 3212 C C . ILE A 1 402 ? 17.882 -12.170 45.840 1.00 29.11 402 ILE A C 1
ATOM 3214 O O . ILE A 1 402 ? 18.973 -12.725 45.998 1.00 29.11 402 ILE A O 1
ATOM 3218 N N . GLU A 1 403 ? 17.310 -11.532 46.865 1.00 27.53 403 GLU A N 1
ATOM 3219 C CA . GLU A 1 403 ? 18.039 -11.252 48.118 1.00 27.53 403 GLU A CA 1
ATOM 3220 C C . GLU A 1 403 ? 18.163 -12.412 49.127 1.00 27.53 403 GLU A C 1
ATOM 3222 O O . GLU A 1 403 ? 18.830 -12.250 50.151 1.00 27.53 403 GLU A O 1
ATOM 3227 N N . ARG A 1 404 ? 17.589 -13.606 48.907 1.00 29.89 404 ARG A N 1
ATOM 3228 C CA . ARG A 1 404 ? 17.629 -14.667 49.942 1.00 29.89 404 ARG A CA 1
ATOM 3229 C C . ARG A 1 404 ? 17.922 -16.064 49.393 1.00 29.89 404 ARG A C 1
ATOM 3231 O O . ARG A 1 404 ? 17.038 -16.779 48.934 1.00 29.89 404 ARG A O 1
ATOM 3238 N N . LYS A 1 405 ? 19.180 -16.509 49.522 1.00 26.05 405 LYS A N 1
ATOM 3239 C CA . LYS A 1 405 ? 19.578 -17.912 49.293 1.00 26.05 405 LYS A CA 1
ATOM 3240 C C . LYS A 1 405 ? 19.278 -18.778 50.522 1.00 26.05 405 LYS A C 1
ATOM 3242 O O . LYS A 1 405 ? 19.770 -18.494 51.609 1.00 26.05 405 LYS A O 1
ATOM 3247 N N . CYS A 1 406 ? 18.541 -19.872 50.324 1.00 28.98 406 CYS A N 1
ATOM 3248 C CA . CYS A 1 406 ? 18.268 -20.892 51.341 1.00 28.98 406 CYS A CA 1
ATOM 3249 C C . CYS A 1 406 ? 19.118 -22.162 51.101 1.00 28.98 406 CYS A C 1
ATOM 3251 O O . CYS A 1 406 ? 19.183 -22.629 49.955 1.00 28.98 406 CYS A O 1
ATOM 3253 N N . PRO A 1 407 ? 19.764 -22.729 52.139 1.00 31.81 407 PRO A N 1
ATOM 3254 C CA . PRO A 1 407 ? 20.470 -23.998 52.072 1.00 31.81 407 PRO A CA 1
ATOM 3255 C C . PRO A 1 407 ? 19.545 -25.171 52.446 1.00 31.81 407 PRO A C 1
ATOM 3257 O O . PRO A 1 407 ? 18.648 -25.027 53.268 1.00 31.81 407 PRO A O 1
ATOM 3260 N N . VAL A 1 408 ? 19.881 -26.354 51.929 1.00 26.67 408 VAL A N 1
ATOM 3261 C CA . VAL A 1 408 ? 19.372 -27.695 52.290 1.00 26.67 408 VAL A CA 1
ATOM 3262 C C . VAL A 1 408 ? 18.274 -28.271 51.378 1.00 26.67 408 VAL A C 1
ATOM 3264 O O . VAL A 1 408 ? 17.249 -27.664 51.084 1.00 26.67 408 VAL A O 1
ATOM 3267 N N . LYS A 1 409 ? 18.624 -29.469 50.895 1.00 36.81 409 LYS A N 1
ATOM 3268 C CA . LYS A 1 409 ? 17.903 -30.434 50.066 1.00 36.81 409 LYS A CA 1
ATOM 3269 C C . LYS A 1 409 ? 16.939 -31.265 50.925 1.00 36.81 409 LYS A C 1
ATOM 3271 O O . LYS A 1 409 ? 17.143 -31.373 52.126 1.00 36.81 409 LYS A O 1
ATOM 3276 N N . ASP A 1 410 ? 16.009 -31.923 50.240 1.00 36.69 410 ASP A N 1
ATOM 3277 C CA . ASP A 1 410 ? 15.192 -33.060 50.690 1.00 36.69 410 ASP A CA 1
ATOM 3278 C C . ASP A 1 410 ? 13.812 -32.723 51.281 1.00 36.69 410 ASP A C 1
ATOM 3280 O O . ASP A 1 410 ? 13.577 -32.775 52.485 1.00 36.69 410 ASP A O 1
ATOM 3284 N N . CYS A 1 411 ? 12.852 -32.489 50.384 1.00 27.84 411 CYS A N 1
ATOM 3285 C CA . CYS A 1 411 ? 11.481 -32.976 50.535 1.00 27.84 411 CYS A CA 1
ATOM 3286 C C . CYS A 1 411 ? 10.966 -33.410 49.150 1.00 27.84 411 CYS A C 1
ATOM 3288 O O . CYS A 1 411 ? 11.061 -32.664 48.178 1.00 27.84 411 CYS A O 1
ATOM 3290 N N . GLY A 1 412 ? 10.545 -34.670 49.044 1.00 30.28 412 GLY A N 1
ATOM 3291 C CA . GLY A 1 412 ? 10.261 -35.364 47.788 1.00 30.28 412 GLY A CA 1
ATOM 3292 C C . GLY A 1 412 ? 8.774 -35.589 47.544 1.00 30.28 412 GLY A C 1
ATOM 3293 O O . GLY A 1 412 ? 8.355 -36.737 47.475 1.00 30.28 412 GLY A O 1
ATOM 3294 N N . GLU A 1 413 ? 8.003 -34.517 47.373 1.00 28.83 413 GLU A N 1
ATOM 3295 C CA . GLU A 1 413 ? 6.655 -34.585 46.793 1.00 28.83 413 GLU A CA 1
ATOM 3296 C C . GLU A 1 413 ? 6.482 -33.443 45.779 1.00 28.83 413 GLU A C 1
ATOM 3298 O O . GLU A 1 413 ? 6.490 -32.264 46.132 1.00 28.83 413 GLU A O 1
ATOM 3303 N N . GLU A 1 414 ? 6.384 -33.801 44.495 1.00 27.89 414 GLU A N 1
ATOM 3304 C CA . GLU A 1 414 ? 6.044 -32.887 43.400 1.00 27.89 414 GLU A CA 1
ATOM 3305 C C . GLU A 1 414 ? 4.519 -32.766 43.305 1.00 27.89 414 GLU A C 1
ATOM 3307 O O . GLU A 1 414 ? 3.852 -33.659 42.786 1.00 27.89 414 GLU A O 1
ATOM 3312 N N . ILE A 1 415 ? 3.961 -31.650 43.774 1.00 31.14 415 ILE A N 1
ATOM 3313 C CA . ILE A 1 415 ? 2.572 -31.276 43.481 1.00 31.14 415 ILE A CA 1
ATOM 3314 C C . ILE A 1 415 ? 2.574 -30.475 42.175 1.00 31.14 415 ILE A C 1
ATOM 3316 O O . ILE A 1 415 ? 3.243 -29.444 42.070 1.00 31.14 415 ILE A O 1
ATOM 3320 N N . ARG A 1 416 ? 1.847 -30.957 41.160 1.00 27.16 416 ARG A N 1
ATOM 3321 C CA . ARG A 1 416 ? 1.720 -30.292 39.855 1.00 27.16 416 ARG A CA 1
ATOM 3322 C C . ARG A 1 416 ? 0.637 -29.210 39.922 1.00 27.16 416 ARG A C 1
ATOM 3324 O O . ARG A 1 416 ? -0.540 -29.509 40.067 1.00 27.16 416 ARG A O 1
ATOM 3331 N N . LEU A 1 417 ? 1.046 -27.950 39.762 1.00 28.97 417 LEU A N 1
ATOM 3332 C CA . LEU A 1 417 ? 0.190 -26.748 39.723 1.00 28.97 417 LEU A CA 1
ATOM 3333 C C . LEU A 1 417 ? -0.931 -26.795 38.663 1.00 28.97 417 LEU A C 1
ATOM 3335 O O . LEU A 1 417 ? -1.914 -26.071 38.789 1.00 28.97 417 LEU A O 1
ATOM 3339 N N . GLU A 1 418 ? -0.812 -27.656 37.650 1.00 29.77 418 GLU A N 1
ATOM 3340 C CA . GLU A 1 418 ? -1.808 -27.831 36.584 1.00 29.77 418 GLU A CA 1
ATOM 3341 C C . GLU A 1 418 ? -3.169 -28.330 37.104 1.00 29.77 418 GLU A C 1
ATOM 3343 O O . GLU A 1 418 ? -4.201 -27.930 36.572 1.00 29.77 418 GLU A O 1
ATOM 3348 N N . GLU A 1 419 ? -3.197 -29.146 38.163 1.00 27.78 419 GLU A N 1
ATOM 3349 C CA . GLU A 1 419 ? -4.449 -29.669 38.740 1.00 27.78 419 GLU A CA 1
ATOM 3350 C C . GLU A 1 419 ? -5.143 -28.634 39.642 1.00 27.78 419 GLU A C 1
ATOM 3352 O O . GLU A 1 419 ? -6.367 -28.575 39.714 1.00 27.78 419 GLU A O 1
ATOM 3357 N N . TRP A 1 420 ? -4.372 -27.740 40.263 1.00 29.73 420 TRP A N 1
ATOM 3358 C CA . TRP A 1 420 ? -4.879 -26.789 41.255 1.00 29.73 420 TRP A CA 1
ATOM 3359 C C . TRP A 1 420 ? -5.529 -25.542 40.632 1.00 29.73 420 TRP A C 1
ATOM 3361 O O . TRP A 1 420 ? -6.502 -24.999 41.162 1.00 29.73 420 TRP A O 1
ATOM 3371 N N . VAL A 1 421 ? -5.022 -25.106 39.472 1.00 31.25 421 VAL A N 1
ATOM 3372 C CA . VAL A 1 421 ? -5.598 -23.989 38.701 1.00 31.25 421 VAL A CA 1
ATOM 3373 C C . VAL A 1 421 ? -6.963 -24.374 38.120 1.00 31.25 421 VAL A C 1
ATOM 3375 O O . VAL A 1 421 ? -7.866 -23.543 38.090 1.00 31.25 421 VAL A O 1
ATOM 3378 N N . ILE A 1 422 ? -7.142 -25.634 37.713 1.00 28.06 422 ILE A N 1
ATOM 3379 C CA . ILE A 1 422 ? -8.401 -26.129 37.137 1.00 28.06 422 ILE A CA 1
ATOM 3380 C C . ILE A 1 422 ? -9.507 -26.173 38.201 1.00 28.06 422 ILE A C 1
ATOM 3382 O O . ILE A 1 422 ? -10.604 -25.673 37.953 1.00 28.06 422 ILE A O 1
ATOM 3386 N N . ASP A 1 423 ? -9.211 -26.689 39.395 1.00 27.97 423 ASP A N 1
ATOM 3387 C CA . ASP A 1 423 ? -10.206 -26.807 40.467 1.00 27.97 423 ASP A CA 1
ATOM 3388 C C . ASP A 1 423 ? -10.571 -25.451 41.095 1.00 27.97 423 ASP A C 1
ATOM 3390 O O . ASP A 1 423 ? -11.738 -25.207 41.405 1.00 27.97 423 ASP A O 1
ATOM 3394 N N . SER A 1 424 ? -9.610 -24.528 41.221 1.00 30.81 424 SER A N 1
ATOM 3395 C CA . SER A 1 424 ? -9.863 -23.193 41.794 1.00 30.81 424 SER A CA 1
ATOM 3396 C C . SER A 1 424 ? -10.696 -22.305 40.860 1.00 30.81 424 SER A C 1
ATOM 3398 O O . SER A 1 424 ? -11.632 -21.643 41.307 1.00 30.81 424 SER A O 1
ATOM 3400 N N . VAL A 1 425 ? -10.423 -22.352 39.549 1.00 29.83 425 VAL A N 1
ATOM 3401 C CA . VAL A 1 425 ? -11.219 -21.641 38.533 1.00 29.83 425 VAL A CA 1
ATOM 3402 C C . VAL A 1 425 ? -12.626 -22.248 38.411 1.00 29.83 425 VAL A C 1
ATOM 3404 O O . VAL A 1 425 ? -13.585 -21.518 38.168 1.00 29.83 425 VAL A O 1
ATOM 3407 N N . ALA A 1 426 ? -12.797 -23.556 38.632 1.00 27.36 426 ALA A N 1
ATOM 3408 C CA . ALA A 1 426 ? -14.111 -24.206 38.627 1.00 27.36 426 ALA A CA 1
ATOM 3409 C C . ALA A 1 426 ? -14.972 -23.867 39.863 1.00 27.36 426 ALA A C 1
ATOM 3411 O O . ALA A 1 426 ? -16.198 -23.791 39.758 1.00 27.36 426 ALA A O 1
ATOM 3412 N N . LEU A 1 427 ? -14.353 -23.646 41.029 1.00 29.97 427 LEU A N 1
ATOM 3413 C CA . LEU A 1 427 ? -15.065 -23.351 42.278 1.00 29.97 427 LEU A CA 1
ATOM 3414 C C . LEU A 1 427 ? -15.514 -21.887 42.399 1.00 29.97 427 LEU A C 1
ATOM 3416 O O . LEU A 1 427 ? -16.637 -21.651 42.845 1.00 29.97 427 LEU A O 1
ATOM 3420 N N . GLU A 1 428 ? -14.701 -20.914 41.974 1.00 33.34 428 GLU A N 1
ATOM 3421 C CA . GLU A 1 428 ? -15.062 -19.486 42.077 1.00 33.34 428 GLU A CA 1
ATOM 3422 C C . GLU A 1 428 ? -16.037 -19.025 40.977 1.00 33.34 428 GLU A C 1
ATOM 3424 O O . GLU A 1 428 ? -16.876 -18.155 41.218 1.00 33.34 428 GLU A O 1
ATOM 3429 N N . ASN A 1 429 ? -16.045 -19.672 39.805 1.00 31.08 429 ASN A N 1
ATOM 3430 C CA . ASN A 1 429 ? -16.997 -19.345 38.734 1.00 31.08 429 ASN A CA 1
ATOM 3431 C C . ASN A 1 429 ? -18.435 -19.813 39.015 1.00 31.08 429 ASN A C 1
ATOM 3433 O O . ASN A 1 429 ? -19.376 -19.278 38.429 1.00 31.08 429 ASN A O 1
ATOM 3437 N N . ARG A 1 430 ? -18.642 -20.749 39.954 1.00 27.17 430 ARG A N 1
ATOM 3438 C CA . ARG A 1 430 ? -19.983 -21.227 40.336 1.00 27.17 430 ARG A CA 1
ATOM 3439 C C . ARG A 1 430 ? -20.825 -20.155 41.036 1.00 27.17 430 ARG A C 1
ATOM 3441 O O . ARG A 1 430 ? -22.044 -20.241 41.007 1.00 27.17 430 ARG A O 1
ATOM 3448 N N . GLN A 1 431 ? -20.189 -19.153 41.648 1.00 32.69 431 GLN A N 1
ATOM 3449 C CA . GLN A 1 431 ? -20.880 -18.049 42.329 1.00 32.69 431 GLN A CA 1
ATOM 3450 C C . GLN A 1 431 ? -21.067 -16.804 41.456 1.00 32.69 431 GLN A C 1
ATOM 3452 O O . GLN A 1 431 ? -21.954 -16.002 41.742 1.00 32.69 431 GLN A O 1
ATOM 3457 N N . TYR A 1 432 ? -20.267 -16.632 40.400 1.00 31.73 432 TYR A N 1
ATOM 3458 C CA . TYR A 1 432 ? -20.318 -15.427 39.563 1.00 31.73 432 TYR A CA 1
ATOM 3459 C C . TYR A 1 432 ? -21.221 -15.571 38.326 1.00 31.73 432 TYR A C 1
ATOM 3461 O O . TYR A 1 432 ? -21.725 -14.571 37.821 1.00 31.73 432 TYR A O 1
ATOM 3469 N N . PHE A 1 433 ? -21.488 -16.802 37.872 1.00 30.28 433 PHE A N 1
ATOM 3470 C CA . PHE A 1 433 ? -22.286 -17.075 36.667 1.00 30.28 433 PHE A CA 1
ATOM 3471 C C . PHE A 1 433 ? -23.789 -17.310 36.899 1.00 30.28 433 PHE A C 1
ATOM 3473 O O . PHE A 1 433 ? -24.521 -17.529 35.939 1.00 30.28 433 PHE A O 1
ATOM 3480 N N . GLU A 1 434 ? -24.300 -17.194 38.128 1.00 29.64 434 GLU A N 1
ATOM 3481 C CA . GLU A 1 434 ? -25.748 -17.306 38.386 1.00 29.64 434 GLU A CA 1
ATOM 3482 C C . GLU A 1 434 ? -26.560 -16.054 37.969 1.00 29.64 434 GLU A C 1
ATOM 3484 O O . GLU A 1 434 ? -27.772 -16.045 38.159 1.00 29.64 434 GLU A O 1
ATOM 3489 N N . ASN A 1 435 ? -25.953 -15.005 37.377 1.00 32.62 435 ASN A N 1
ATOM 3490 C CA . ASN A 1 435 ? -26.651 -13.727 37.126 1.00 32.62 435 ASN A CA 1
ATOM 3491 C C . ASN A 1 435 ? -26.383 -12.983 35.794 1.00 32.62 435 ASN A C 1
ATOM 3493 O O . ASN A 1 435 ? -26.793 -11.827 35.680 1.00 32.62 435 ASN A O 1
ATOM 3497 N N . SER A 1 436 ? -25.775 -13.573 34.760 1.00 28.62 436 SER A N 1
ATOM 3498 C CA . SER A 1 436 ? -25.597 -12.870 33.472 1.00 28.62 436 SER A CA 1
ATOM 3499 C C . SER A 1 436 ? -26.110 -13.673 32.276 1.00 28.62 436 SER A C 1
ATOM 3501 O O . SER A 1 436 ? -25.642 -14.759 31.956 1.00 28.62 436 SER A O 1
ATOM 3503 N N . SER A 1 437 ? -27.113 -13.105 31.608 1.00 31.11 437 SER A N 1
ATOM 3504 C CA . SER A 1 437 ? -27.723 -13.611 30.381 1.00 31.11 437 SER A CA 1
ATOM 3505 C C . SER A 1 437 ? -27.202 -12.819 29.187 1.00 31.11 437 SER A C 1
ATOM 3507 O O . SER A 1 437 ? -27.855 -11.883 28.747 1.00 31.11 437 SER A O 1
ATOM 3509 N N . THR A 1 438 ? -26.035 -13.172 28.652 1.00 27.94 438 THR A N 1
ATOM 3510 C CA . THR A 1 438 ? -25.616 -12.701 27.321 1.00 27.94 438 THR A CA 1
ATOM 3511 C C . THR A 1 438 ? -24.591 -13.649 26.699 1.00 27.94 438 THR A C 1
ATOM 3513 O O . THR A 1 438 ? -23.455 -13.763 27.150 1.00 27.94 438 THR A O 1
ATOM 3516 N N . GLU A 1 439 ? -24.998 -14.323 25.624 1.00 28.81 439 GLU A N 1
ATOM 3517 C CA . GLU A 1 439 ? -24.111 -15.041 24.708 1.00 28.81 439 GLU A CA 1
ATOM 3518 C C . GLU A 1 439 ? -23.186 -14.038 24.001 1.00 28.81 439 GLU A C 1
ATOM 3520 O O . GLU A 1 439 ? -23.651 -13.053 23.428 1.00 28.81 439 GLU A O 1
ATOM 3525 N N . THR A 1 440 ? -21.867 -14.250 24.018 1.00 27.44 440 THR A N 1
ATOM 3526 C CA . THR A 1 440 ? -20.956 -13.544 23.100 1.00 27.44 440 THR A CA 1
ATOM 3527 C C . THR A 1 440 ? -19.714 -14.374 22.794 1.00 27.44 440 THR A C 1
ATOM 3529 O O . THR A 1 440 ? -19.075 -14.948 23.673 1.00 27.44 440 THR A O 1
ATOM 3532 N N . ALA A 1 441 ? -19.411 -14.460 21.500 1.00 24.34 441 ALA A N 1
ATOM 3533 C CA . ALA A 1 441 ? -18.383 -15.300 20.909 1.00 24.34 441 ALA A CA 1
ATOM 3534 C C . ALA A 1 441 ? -16.956 -14.847 21.272 1.00 24.34 441 ALA A C 1
ATOM 3536 O O . ALA A 1 441 ? -16.604 -13.674 21.143 1.00 24.34 441 ALA A O 1
ATOM 3537 N N . PHE A 1 442 ? -16.114 -15.801 21.676 1.00 25.84 442 PHE A N 1
ATOM 3538 C CA . PHE A 1 442 ? -14.712 -15.571 22.026 1.00 25.84 442 PHE A CA 1
ATOM 3539 C C . PHE A 1 442 ? -13.809 -15.582 20.782 1.00 25.84 442 PHE A C 1
ATOM 3541 O O . PHE A 1 442 ? -13.681 -16.597 20.096 1.00 25.84 442 PHE A O 1
ATOM 3548 N N . ILE A 1 443 ? -13.140 -14.453 20.522 1.00 25.20 443 ILE A N 1
ATOM 3549 C CA . ILE A 1 443 ? -12.095 -14.306 19.499 1.00 25.20 443 ILE A CA 1
ATOM 3550 C C . ILE A 1 443 ? -10.743 -14.660 20.134 1.00 25.20 443 ILE A C 1
ATOM 3552 O O . ILE A 1 443 ? -10.322 -14.067 21.126 1.00 25.20 443 ILE A O 1
ATOM 3556 N N . GLY A 1 444 ? -10.099 -15.689 19.582 1.00 24.78 444 GLY A N 1
ATOM 3557 C CA . GLY A 1 444 ? -8.978 -16.391 20.198 1.00 24.78 444 GLY A CA 1
ATOM 3558 C C . GLY A 1 444 ? -7.616 -15.700 20.098 1.00 24.78 444 GLY A C 1
ATOM 3559 O O . GLY A 1 444 ? -7.194 -15.260 19.029 1.00 24.78 444 GLY A O 1
ATOM 3560 N N . TYR A 1 445 ? -6.888 -15.758 21.214 1.00 26.09 445 TYR A N 1
ATOM 3561 C CA . TYR A 1 445 ? -5.428 -15.813 21.263 1.00 26.09 445 TYR A CA 1
ATOM 3562 C C . TYR A 1 445 ? -5.007 -17.285 21.383 1.00 26.09 445 TYR A C 1
ATOM 3564 O O . TYR A 1 445 ? -5.466 -17.998 22.275 1.00 26.09 445 TYR A O 1
ATOM 3572 N N . SER A 1 446 ? -4.155 -17.764 20.478 1.00 29.69 446 SER A N 1
ATOM 3573 C CA . SER A 1 446 ? -3.528 -19.087 20.593 1.00 29.69 446 SER A CA 1
ATOM 3574 C C . SER A 1 446 ? -2.384 -19.025 21.620 1.00 29.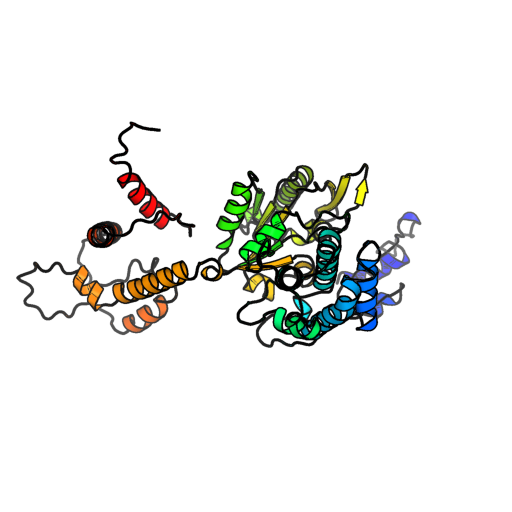69 446 SER A C 1
ATOM 3576 O O . SER A 1 446 ? -1.708 -18.006 21.693 1.00 29.69 446 SER A O 1
ATOM 3578 N N . THR A 1 447 ? -2.075 -20.063 22.394 1.00 31.97 447 THR A N 1
ATOM 3579 C CA . THR A 1 447 ? -1.959 -21.459 21.944 1.00 31.97 447 THR A CA 1
ATOM 3580 C C . THR A 1 447 ? -2.297 -22.470 23.045 1.00 31.97 447 THR A C 1
ATOM 3582 O O . THR A 1 447 ? -1.795 -22.381 24.160 1.00 31.97 447 THR A O 1
ATOM 3585 N N . GLU A 1 448 ? -3.110 -23.458 22.664 1.00 27.39 448 GLU A N 1
ATOM 3586 C CA . GLU A 1 448 ? -3.381 -24.763 23.296 1.00 27.39 448 GLU A CA 1
ATOM 3587 C C . GLU A 1 448 ? -3.982 -24.800 24.709 1.00 27.39 448 GLU A C 1
ATOM 3589 O O . GLU A 1 448 ? -4.973 -25.502 24.888 1.00 27.39 448 GLU A O 1
ATOM 3594 N N . THR A 1 449 ? -3.510 -24.036 25.690 1.00 30.38 449 THR A N 1
ATOM 3595 C CA . THR A 1 449 ? -4.002 -24.144 27.080 1.00 30.38 449 THR A CA 1
ATOM 3596 C C . THR A 1 449 ? -5.340 -23.433 27.286 1.00 30.38 449 THR A C 1
ATOM 3598 O O . THR A 1 449 ? -6.248 -23.987 27.901 1.00 30.38 449 THR A O 1
ATOM 3601 N N . THR A 1 450 ? -5.512 -22.246 26.698 1.00 32.44 450 THR A N 1
ATOM 3602 C CA . THR A 1 450 ? -6.784 -21.500 26.715 1.00 32.44 450 THR A CA 1
ATOM 3603 C C . THR A 1 450 ? -7.843 -22.202 25.871 1.00 32.44 450 THR A C 1
ATOM 3605 O O . THR A 1 450 ? -9.001 -22.286 26.263 1.00 32.44 450 THR A O 1
ATOM 3608 N N . ALA A 1 451 ? -7.434 -22.795 24.745 1.00 30.38 451 ALA A N 1
ATOM 3609 C CA . ALA A 1 451 ? -8.310 -23.628 23.934 1.00 30.38 451 ALA A CA 1
ATOM 3610 C C . ALA A 1 451 ? -8.731 -24.897 24.690 1.00 30.38 451 ALA A C 1
ATOM 3612 O O . ALA A 1 451 ? -9.893 -25.260 24.608 1.00 30.38 451 ALA A O 1
ATOM 3613 N N . LEU A 1 452 ? -7.839 -25.535 25.463 1.00 33.81 452 LEU A N 1
ATOM 3614 C CA . LEU A 1 452 ? -8.145 -26.714 26.285 1.00 33.81 452 LEU A CA 1
ATOM 3615 C C . LEU A 1 452 ? -9.060 -26.383 27.477 1.00 33.81 452 LEU A C 1
ATOM 3617 O O . LEU A 1 452 ? -9.956 -27.166 27.785 1.00 33.81 452 LEU A O 1
ATOM 3621 N N . ALA A 1 453 ? -8.875 -25.219 28.105 1.00 33.75 453 ALA A N 1
ATOM 3622 C CA . ALA A 1 453 ? -9.744 -24.721 29.172 1.00 33.75 453 ALA A CA 1
ATOM 3623 C C . ALA A 1 453 ? -11.155 -24.396 28.651 1.00 33.75 453 ALA A C 1
ATOM 3625 O O . ALA A 1 453 ? -12.143 -24.805 29.252 1.00 33.75 453 ALA A O 1
ATOM 3626 N N . VAL A 1 454 ? -11.253 -23.751 27.483 1.00 33.69 454 VAL A N 1
ATOM 3627 C CA . VAL A 1 454 ? -12.535 -23.458 26.821 1.00 33.69 454 VAL A CA 1
ATOM 3628 C C . VAL A 1 454 ? -13.196 -24.732 26.275 1.00 33.69 454 VAL A C 1
ATOM 3630 O O . VAL A 1 454 ? -14.411 -24.867 26.370 1.00 33.69 454 VAL A O 1
ATOM 3633 N N . ARG A 1 455 ? -12.430 -25.713 25.770 1.00 32.78 455 ARG A N 1
ATOM 3634 C CA . ARG A 1 455 ? -12.968 -27.015 25.320 1.00 32.78 455 ARG A CA 1
ATOM 3635 C C . ARG A 1 455 ? -13.533 -27.831 26.479 1.00 32.78 455 ARG A C 1
ATOM 3637 O O . ARG A 1 455 ? -14.621 -28.373 26.345 1.00 32.78 455 ARG A O 1
ATOM 3644 N N . LYS A 1 456 ? -12.838 -27.863 27.623 1.00 34.59 456 LYS A N 1
ATOM 3645 C CA . LYS A 1 456 ? -13.338 -28.506 28.848 1.00 34.59 456 LYS A CA 1
ATOM 3646 C C . LYS A 1 456 ? -14.548 -27.781 29.442 1.00 34.59 456 LYS A C 1
ATOM 3648 O O . LYS A 1 456 ? -15.425 -28.444 29.981 1.00 34.59 456 LYS A O 1
ATOM 3653 N N . ALA A 1 457 ? -14.616 -26.454 29.308 1.00 34.97 457 ALA A N 1
ATOM 3654 C CA . ALA A 1 457 ? -15.804 -25.687 29.669 1.00 34.97 457 ALA A CA 1
ATOM 3655 C C . ALA A 1 457 ? -16.990 -26.028 28.746 1.00 34.97 457 ALA A C 1
ATOM 3657 O O . ALA A 1 457 ? -18.081 -26.288 29.237 1.00 34.97 457 ALA A O 1
ATOM 3658 N N . ALA A 1 458 ? -16.778 -26.122 27.428 1.00 32.03 458 ALA A N 1
ATOM 3659 C CA . ALA A 1 458 ? -17.822 -26.470 26.459 1.00 32.03 458 ALA A CA 1
ATOM 3660 C C . ALA A 1 458 ? -18.320 -27.926 26.585 1.00 32.03 458 ALA A C 1
ATOM 3662 O O . ALA A 1 458 ? -19.517 -28.168 26.475 1.00 32.03 458 ALA A O 1
ATOM 3663 N N . GLU A 1 459 ? -17.440 -28.889 26.885 1.00 35.84 459 GLU A N 1
ATOM 3664 C CA . GLU A 1 459 ? -17.804 -30.299 27.132 1.00 35.84 459 GLU A CA 1
ATOM 3665 C C . GLU A 1 459 ? -18.667 -30.494 28.397 1.00 35.84 459 GLU A C 1
ATOM 3667 O O . GLU A 1 459 ? -19.337 -31.516 28.531 1.00 35.84 459 GLU A O 1
ATOM 3672 N N . GLN A 1 460 ? -18.693 -29.516 29.311 1.00 39.56 460 GLN A N 1
ATOM 3673 C CA . GLN A 1 460 ? -19.575 -29.503 30.485 1.00 39.56 460 GLN A CA 1
ATOM 3674 C C . GLN A 1 460 ? -20.929 -28.812 30.249 1.00 39.56 460 GLN A C 1
ATOM 3676 O O . GLN A 1 460 ? -21.831 -28.997 31.064 1.00 39.56 460 GLN A O 1
ATOM 3681 N N . PHE A 1 461 ? -21.096 -28.056 29.156 1.00 39.62 461 PHE A N 1
ATOM 3682 C CA . PHE A 1 461 ? -22.362 -27.395 28.800 1.00 39.62 461 PHE A CA 1
ATOM 3683 C C . PHE A 1 461 ? -23.308 -28.277 27.967 1.00 39.62 461 PHE A C 1
ATOM 3685 O O . PHE A 1 461 ? -24.463 -27.905 27.780 1.00 39.62 461 PHE A O 1
ATOM 3692 N N . ASP A 1 462 ? -22.878 -29.464 27.524 1.00 34.62 462 ASP A N 1
ATOM 3693 C CA . ASP A 1 462 ? -23.701 -30.392 26.724 1.00 34.62 462 ASP A CA 1
ATOM 3694 C C . ASP A 1 462 ? -24.544 -31.362 27.586 1.00 34.62 462 ASP A C 1
ATOM 3696 O O . ASP A 1 462 ? -24.816 -32.511 27.235 1.00 34.62 462 ASP A O 1
ATOM 3700 N N . GLY A 1 463 ? -24.955 -30.893 28.765 1.00 35.03 463 GLY A N 1
ATOM 3701 C CA . GLY A 1 463 ? -25.847 -31.589 29.683 1.00 35.03 463 GLY A CA 1
ATOM 3702 C C . GLY A 1 463 ? -27.152 -30.821 29.843 1.00 35.03 463 GLY A C 1
ATOM 3703 O O . GLY A 1 463 ? -27.272 -30.061 30.793 1.00 35.03 463 GLY A O 1
ATOM 3704 N N . GLU A 1 464 ? -28.097 -31.081 28.931 1.00 34.19 464 GLU A N 1
ATOM 3705 C CA . GLU A 1 464 ? -29.514 -30.646 28.894 1.00 34.19 464 GLU A CA 1
ATOM 3706 C C . GLU A 1 464 ? -29.886 -29.631 27.796 1.00 34.19 464 GLU A C 1
ATOM 3708 O O . GLU A 1 464 ? -30.413 -28.555 28.060 1.00 34.19 464 GLU A O 1
ATOM 3713 N N . TYR A 1 465 ? -29.767 -30.046 26.530 1.00 26.91 465 TYR A N 1
ATOM 3714 C CA . TYR A 1 465 ? -30.790 -29.699 25.537 1.00 26.91 465 TYR A CA 1
ATOM 3715 C C . TYR A 1 465 ? -31.720 -30.896 25.355 1.00 26.91 465 TYR A C 1
ATOM 3717 O O . TYR A 1 465 ? -31.368 -31.913 24.755 1.00 26.91 465 TYR A O 1
ATOM 3725 N N . ASN A 1 466 ? -32.925 -30.780 25.911 1.00 27.94 466 ASN A N 1
ATOM 3726 C CA . ASN A 1 466 ? -34.008 -31.701 25.617 1.00 27.94 466 ASN A CA 1
ATOM 3727 C C . ASN A 1 466 ? -34.506 -31.411 24.199 1.00 27.94 466 ASN A C 1
ATOM 3729 O O . ASN A 1 466 ? -34.966 -30.316 23.884 1.00 27.94 466 ASN A O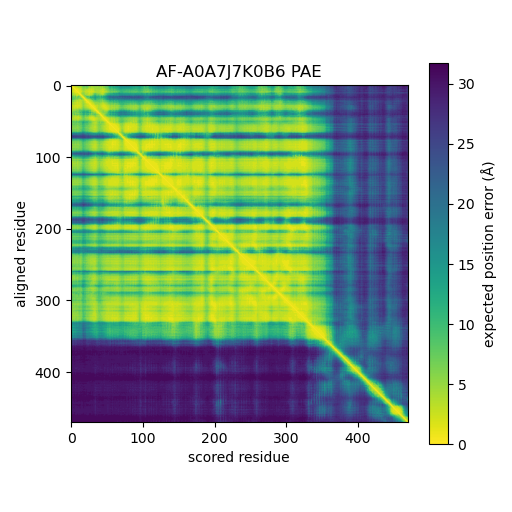 1
ATOM 3733 N N . SER A 1 467 ? -34.412 -32.420 23.346 1.00 34.72 467 SER A N 1
ATOM 3734 C CA . SER A 1 467 ? -34.992 -32.456 22.016 1.00 34.72 467 SER A CA 1
ATOM 3735 C C . SER A 1 467 ? -36.525 -32.412 22.088 1.00 34.72 467 SER A C 1
ATOM 3737 O O . SER A 1 467 ? -37.163 -33.461 22.170 1.00 34.72 467 SER A O 1
ATOM 3739 N N . SER A 1 468 ? -37.123 -31.224 22.027 1.00 27.17 468 SER A N 1
ATOM 3740 C CA . SER A 1 468 ? -38.475 -31.018 21.492 1.00 27.17 468 SER A CA 1
ATOM 3741 C C . SER A 1 468 ? -38.772 -29.525 21.330 1.00 27.17 468 SER A C 1
ATOM 3743 O O . SER A 1 468 ? -38.855 -28.825 22.332 1.00 27.17 468 SER A O 1
ATOM 3745 N N . GLU A 1 469 ? -39.021 -29.130 20.075 1.00 27.94 469 GLU A N 1
ATOM 3746 C CA . GLU A 1 469 ? -39.516 -27.832 19.566 1.00 27.94 469 GLU A CA 1
ATOM 3747 C C . GLU A 1 469 ? -38.469 -26.915 18.892 1.00 27.94 469 GLU A C 1
ATOM 3749 O O . GLU A 1 469 ? -37.824 -26.096 19.531 1.00 27.94 469 GLU A O 1
ATOM 3754 N N . VAL A 1 470 ? -38.357 -27.157 17.569 1.00 29.55 470 VAL A N 1
ATOM 3755 C CA . VAL A 1 470 ? -38.016 -26.313 16.390 1.00 29.55 470 VAL A CA 1
ATOM 3756 C C . VAL A 1 470 ? -37.104 -25.103 16.567 1.00 29.55 470 VAL A C 1
ATOM 3758 O O . VAL A 1 470 ? -37.564 -24.092 17.138 1.00 29.55 470 VAL A O 1
#

Secondary structure (DSSP, 8-state):
-HHHHHHHHHHTS-S-TTSPPPGGG--------SSPPPHHHHTTS------SPPHHHHHHHHHHHHTT-TTIIIIIHHHHHHHHHHHHHHHH---SSSS-HHHHS-HHHHHHHHHHHHHHHHHHSS--HHHHHHHHHHHS-SS-TTT--THHHHHHHHTGGGSPP--TTPPP-SHHHHHHHHHH-GGG-STT-PPPPEEEEESTTTTHHHHHHHHHTTT--PEEEE---STTT-SHHHHHHHHHHHHHHHHHT--EEEES-TTTTTTTHHHHHT--EEETTEEEEEEEETTEEEEEEE-TT--EEEEEEHHHHHHHS-HHHHTTSEEEEE-TGGGS-HHHHHHHHHHHHHHHHHTSHHHHHHHHS-TT-TT--S---------S-TTSS-HHHHHHHHHHHTT-------------HHHHHHHHHHHHHHHHGGG-----PPPPPPSSHHHHHHHHHHHHH-S-------

Radius of gyration: 29.83 Å; Cα contacts (8 Å, |Δi|>4): 485; chains: 1; bounding box: 79×59×100 Å

Organism: Bugula neritina (NCBI:txid10212)

Mean predicted aligned error: 14.93 Å

pLDDT: mean 72.22, std 24.32, range [24.34, 97.19]

InterPro domains:
  IPR019485 V(D)J recombination-activating protein 1, Zinc finger [PF10426] (405-419)
  IPR031248 E3 ubiquitin-protein ligase RNF213 [PTHR22605] (1-356)

Sequence (470 aa):
MPLKTLHPLLEDGCEDSSITPEPYMKCAFVGISNWALDPAKMNRGIFVQRGTPKPKELKQIAKEICRGSQSGDTNVGRFIAPLANGYLEICDAKKPEERDLTEFFGLRDFYSLMKMVVNFADNTKSLNRNQLEHSIRRNFGGFDPEKFDPMEFFEKQCNLETLEHQEDGRPPVDSIGLIQSSLSGEDTALEGMESRYLLILTENLSVLSIILAEFHSKDMHPEVVFGSKFRDDVSYTQVCHNIYRIKTCMDMGKPVILLNLDDLYESLYDALNQYFSTWGGRKFVDLGLGTHRVKAFVDDNFRLVVIADKNKVHSQFPIPLINRLEKHYVSATSLLTDEQKQVKRELENWAEEFVTPQMLYKNVCPSSCEGCGAELTRPYKLSCQLHFIGSCCKDKIENELIERKCPVKDCGEEIRLEEWVIDSVALENRQYFENSSTETAFIGYSTETTALAVRKAAEQFDGEYNSSEV

Foldseek 3Di:
DVLVQVVCCQPQLDSDPVDDRDPVSHDDDDDDDPDDDDVVSPPSDDDDDDDDDDLVRQLVVLLVLLVVAPQSPPACNLCSSLLSQLVVVLQVDADDPFFRSPLQADVLLSSLLSLLQRLVCRVPVHDFLLSNLLSQCQSSAAPDPVRDDSCVSRCVSSVNVPGDDDPPPRQDNAQVSSVLCLLVQPSVPDPPSRAAAAEEAEAPLLCPLVVCVSCVVVVAHEAEDEDDPPPVCVDLVNLVVSLVVLLVCQQVLHEYEYYPCPPQCVQCVFVLQPPWDDDPNWTWTWGDSPPDTDIGTGDPNYHYYYYDYSVCCRPPNRSSNSNSHRHHYDYPCSPDDPVRVVVVVVVVVVVVVCPPPVNVVVLPDDPPPPDPPDDPDDDDPPVPDPPPDDPVCVVVVVVVPPPDDDDDDDDDDDDDCVVVVLVVVVVVVVVVPPDDDDDDDDSDDDDDPVVVSVVVVVVVVPPDDDPDDD

Nearest PDB structures (foldseek):
  6tay-assembly1_A  TM=9.122E-01  e=2.321E-28  Mus musculus
  8s24-assembly1_A  TM=9.363E-01  e=8.852E-27  Homo sapiens
  6tax-assembly1_A  TM=9.284E-01  e=1.157E-26  Mus musculus
  7oim-assembly1_A  TM=9.133E-01  e=1.097E-26  Mus musculus
  7r7a-assembly1_b  TM=1.132E-01  e=2.080E+00  Saccharomyces cerevisiae BY4741

Solvent-accessible surface area (backbone atoms only — not comparable to full-atom values): 28686 Å² total; per-residue (Å²): 116,77,80,66,61,48,57,44,35,72,75,44,32,45,82,57,86,88,54,82,72,52,82,83,45,52,66,91,83,85,88,86,72,98,62,92,72,64,66,90,76,40,80,84,59,89,80,83,87,79,78,83,73,49,75,69,52,46,41,48,53,51,51,59,73,32,74,83,49,97,36,28,83,72,66,48,49,77,44,42,60,22,55,46,47,18,54,49,50,45,55,69,45,84,50,96,87,58,67,44,42,55,57,58,54,40,71,53,28,55,51,51,27,52,48,45,51,49,50,49,26,61,75,61,74,54,80,40,33,47,59,52,52,28,30,48,49,50,41,58,37,39,57,59,68,94,79,48,61,60,58,82,46,35,40,74,54,57,47,38,88,80,40,59,79,60,83,79,87,54,60,48,78,50,66,63,45,40,50,50,51,63,72,67,48,74,78,38,85,49,92,93,41,73,76,58,44,39,33,39,29,22,64,88,65,65,58,54,63,57,56,52,49,59,32,49,76,69,79,40,75,62,45,80,48,71,52,57,83,50,85,87,50,66,39,70,66,46,51,54,50,52,50,50,50,49,37,53,26,27,55,68,26,37,31,35,38,37,32,57,55,87,80,45,54,77,27,39,44,52,56,56,64,68,69,62,46,76,58,96,92,39,37,29,35,53,34,42,56,87,95,46,70,44,82,26,45,48,35,92,68,40,45,48,37,36,50,45,45,45,68,52,51,64,75,67,52,55,48,74,58,52,34,41,35,32,33,38,46,50,49,81,72,74,72,44,51,74,68,52,49,48,51,49,50,51,52,52,50,50,52,58,53,52,71,32,67,71,46,48,56,56,67,74,46,69,95,76,67,90,75,75,90,58,87,93,80,76,83,77,82,79,84,71,78,87,82,79,67,62,83,82,52,50,66,63,52,51,68,74,56,71,84,66,91,81,86,88,85,90,80,93,76,89,79,66,66,75,63,55,56,54,54,53,57,59,59,58,48,67,73,67,63,80,78,72,94,74,93,78,87,85,85,79,78,88,76,68,61,63,55,50,53,51,48,56,52,54,70,66,66,76,76,80,82,76,93,78,85,135